Protein 5YCK (pdb70)

Radius of gyration: 21.66 Å; Cα contacts (8 Å, |Δi|>4): 761; chains: 1; bounding box: 48×34×58 Å

Structure (mmCIF, N/CA/C/O backbone):
data_5YCK
#
_entry.id   5YCK
#
_cell.length_a   60.650
_cell.length_b   69.240
_cell.length_c   116.950
_cell.angle_alpha   90.000
_cell.angle_beta   90.000
_cell.angle_gamma   90.000
#
_symmetry.space_group_name_H-M   'P 21 21 21'
#
loop_
_entity.id
_entity.type
_entity.pdbx_description
1 polymer 'multi drug efflux transporter'
2 non-polymer 'RUBIDIUM ION'
3 non-polymer '(2R)-2,3-dihydroxypropyl (9Z)-octadec-9-enoate'
4 water water
#
loop_
_atom_site.group_PDB
_atom_site.id
_atom_site.type_symbol
_atom_site.label_atom_id
_atom_site.label_alt_id
_atom_site.label_comp_id
_atom_site.label_asym_id
_atom_site.label_entity_id
_atom_site.label_seq_id
_atom_site.pdbx_PDB_ins_code
_atom_site.Cartn_x
_atom_site.Cartn_y
_atom_site.Cartn_z
_atom_site.occupancy
_atom_site.B_iso_or_equiv
_atom_site.auth_seq_id
_atom_site.auth_comp_id
_atom_site.auth_asym_id
_atom_site.auth_atom_id
_atom_site.pdbx_PDB_model_num
ATOM 1 N N . GLN A 1 5 ? 46.600 -9.556 92.865 1.00 63.33 19 GLN A N 1
ATOM 2 C CA . GLN A 1 5 ? 46.011 -9.192 94.149 1.00 69.23 19 GLN A CA 1
ATOM 3 C C . GLN A 1 5 ? 46.344 -10.235 95.211 1.00 68.55 19 GLN A C 1
ATOM 4 O O . GLN A 1 5 ? 47.265 -10.053 96.009 1.00 62.86 19 GLN A O 1
ATOM 6 N N . SER A 1 6 ? 45.584 -11.333 95.218 1.00 66.33 20 SER A N 1
ATOM 7 C CA . SER A 1 6 ? 45.858 -12.413 96.160 1.00 58.21 20 SER A CA 1
ATOM 8 C C . SER A 1 6 ? 47.188 -13.097 95.842 1.00 57.07 20 SER A C 1
ATOM 9 O O . SER A 1 6 ? 47.971 -13.386 96.753 1.00 52.01 20 SER A O 1
ATOM 12 N N . GLY A 1 7 ? 47.464 -13.356 94.561 1.00 63.64 21 GLY A N 1
ATOM 13 C CA . GLY A 1 7 ? 48.771 -13.870 94.191 1.00 57.75 21 GLY A CA 1
ATOM 14 C C . GLY A 1 7 ? 49.856 -12.819 94.332 1.00 53.89 21 GLY A C 1
ATOM 15 O O . GLY A 1 7 ? 51.014 -13.136 94.635 1.00 48.54 21 GLY A O 1
ATOM 16 N N . GLN A 1 8 ? 49.493 -11.556 94.089 1.00 55.19 22 GLN A N 1
ATOM 17 C CA . GLN A 1 8 ? 50.349 -10.408 94.381 1.00 49.11 22 GLN A CA 1
ATOM 18 C C . GLN A 1 8 ? 50.886 -10.466 95.798 1.00 45.42 22 GLN A C 1
ATOM 19 O O . GLN A 1 8 ? 52.089 -10.296 96.042 1.00 39.98 22 GLN A O 1
ATOM 25 N N . LEU A 1 9 ? 49.972 -10.644 96.753 1.00 42.48 23 LEU A N 1
ATOM 26 C CA . LEU A 1 9 ? 50.310 -10.666 98.166 1.00 38.74 23 LEU A CA 1
ATOM 27 C C . LEU A 1 9 ? 51.091 -11.923 98.535 1.00 42.45 23 LEU A C 1
ATOM 28 O O . LEU A 1 9 ? 52.025 -11.849 99.337 1.00 39.68 23 LEU A O 1
ATOM 33 N N . THR A 1 10 ? 50.744 -13.075 97.949 1.00 39.02 24 THR A N 1
ATOM 34 C CA . THR A 1 10 ? 51.445 -14.316 98.284 1.00 38.34 24 THR A CA 1
ATOM 35 C C . THR A 1 10 ? 52.904 -14.262 97.844 1.00 35.75 24 THR A C 1
ATOM 36 O O . THR A 1 10 ? 53.800 -14.698 98.578 1.00 30.80 24 THR A O 1
ATOM 40 N N . ALA A 1 11 ? 53.159 -13.736 96.642 1.00 36.00 25 ALA A N 1
ATOM 41 C CA . ALA A 1 11 ? 54.531 -13.594 96.162 1.00 39.44 25 ALA A CA 1
ATOM 42 C C . ALA A 1 11 ? 55.310 -12.590 97.003 1.00 34.83 25 ALA A C 1
ATOM 43 O O . ALA A 1 11 ? 56.488 -12.809 97.306 1.00 37.02 25 ALA A O 1
ATOM 45 N N . GLU A 1 12 ? 54.669 -11.484 97.390 1.00 31.03 26 GLU A N 1
ATOM 46 C CA . GLU A 1 12 ? 55.337 -10.496 98.231 1.00 38.24 26 GLU A CA 1
ATOM 47 C C . GLU A 1 12 ? 55.482 -10.988 99.667 1.00 34.00 26 GLU A C 1
ATOM 48 O O . GLU A 1 12 ? 56.456 -10.640 100.343 1.00 28.48 26 GLU A O 1
ATOM 54 N N . LEU A 1 13 ? 54.530 -11.793 100.147 1.00 32.69 27 LEU A N 1
ATOM 55 C CA . LEU A 1 13 ? 54.682 -12.423 101.455 1.00 32.81 27 LEU A CA 1
ATOM 56 C C . LEU A 1 13 ? 55.899 -13.341 101.480 1.00 34.32 27 LEU A C 1
ATOM 57 O O . LEU A 1 13 ? 56.633 -13.385 102.475 1.00 29.74 27 LEU A O 1
ATOM 62 N N . LYS A 1 14 ? 56.126 -14.083 100.393 1.00 31.06 28 LYS A N 1
ATOM 63 C CA . LYS A 1 14 ? 57.284 -14.970 100.320 1.00 35.92 28 LYS A CA 1
ATOM 64 C C . LYS A 1 14 ? 58.584 -14.180 100.399 1.00 33.58 28 LYS A C 1
ATOM 65 O O . LYS A 1 14 ? 59.503 -14.544 101.139 1.00 29.80 28 LYS A O 1
ATOM 71 N N . ARG A 1 15 ? 58.672 -13.082 99.645 1.00 34.15 29 ARG A N 1
ATOM 72 C CA . ARG A 1 15 ? 59.903 -12.300 99.618 1.00 35.38 29 ARG A CA 1
ATOM 73 C C . ARG A 1 15 ? 60.127 -11.561 100.932 1.00 28.15 29 ARG A C 1
ATOM 74 O O . ARG A 1 15 ? 61.263 -11.469 101.411 1.00 31.65 29 ARG A O 1
ATOM 82 N N . VAL A 1 16 ? 59.060 -11.022 101.526 1.00 26.06 30 VAL A N 1
ATOM 83 C CA . VAL A 1 16 ? 59.202 -10.319 102.799 1.00 29.83 30 VAL A CA 1
ATOM 84 C C . VAL A 1 16 ? 59.659 -11.281 103.888 1.00 28.71 30 VAL A C 1
ATOM 85 O O . VAL A 1 16 ? 60.540 -10.957 104.694 1.00 22.88 30 VAL A O 1
ATOM 89 N N . THR A 1 17 ? 59.083 -12.485 103.918 1.00 25.98 31 THR A N 1
ATOM 90 C CA . THR A 1 17 ? 59.502 -13.480 104.900 1.00 23.69 31 THR A CA 1
ATOM 91 C C . THR A 1 17 ? 60.928 -13.949 104.637 1.00 23.89 31 THR A C 1
ATOM 92 O O . THR A 1 17 ? 61.702 -14.157 105.579 1.00 19.39 31 THR A O 1
ATOM 96 N N . ARG A 1 18 ? 61.297 -14.117 103.363 1.00 24.39 32 ARG A N 1
ATOM 97 C CA . ARG A 1 18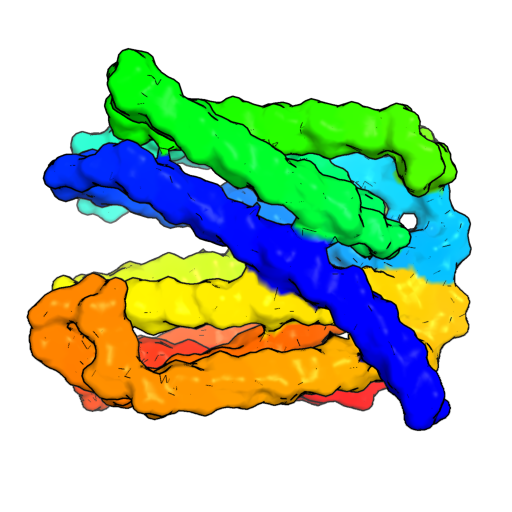 ? 62.647 -14.559 103.033 1.00 25.22 32 ARG A CA 1
ATOM 98 C C . ARG A 1 18 ? 63.699 -13.560 103.487 1.00 25.03 32 ARG A C 1
ATOM 99 O O . ARG A 1 18 ? 64.862 -13.935 103.666 1.00 24.55 32 ARG A O 1
ATOM 107 N N . LEU A 1 19 ? 63.321 -12.300 103.677 1.00 23.91 33 LEU A N 1
ATOM 108 C CA . LEU A 1 19 ? 64.243 -11.318 104.223 1.00 22.44 33 LEU A CA 1
ATOM 109 C C . LEU A 1 19 ? 64.049 -11.120 105.720 1.00 24.60 33 LEU A C 1
ATOM 110 O O . LEU A 1 19 ? 65.014 -10.808 106.426 1.00 24.62 33 LEU A O 1
ATOM 115 N N . ALA A 1 20 ? 62.827 -11.313 106.222 1.00 22.44 34 ALA A N 1
ATOM 116 C CA . ALA A 1 20 ? 62.545 -10.975 107.612 1.00 18.75 34 ALA A CA 1
ATOM 117 C C . ALA A 1 20 ? 63.134 -12.003 108.570 1.00 21.46 34 ALA A C 1
ATOM 118 O O . ALA A 1 20 ? 63.669 -11.638 109.623 1.00 26.31 34 ALA A O 1
ATOM 120 N N . ALA A 1 21 ? 63.044 -13.289 108.230 1.00 24.59 35 ALA A N 1
ATOM 121 C CA . ALA A 1 21 ? 63.570 -14.323 109.119 1.00 24.08 35 ALA A CA 1
ATOM 122 C C . ALA A 1 21 ? 65.078 -14.219 109.315 1.00 20.63 35 ALA A C 1
ATOM 123 O O . ALA A 1 21 ? 65.526 -14.249 110.475 1.00 26.34 35 ALA A O 1
ATOM 125 N N . PRO A 1 22 ? 65.911 -14.097 108.272 1.00 21.24 36 PRO A N 1
ATOM 126 C CA . PRO A 1 22 ? 67.348 -13.913 108.537 1.00 23.64 36 PRO A CA 1
ATOM 127 C C . PRO A 1 22 ? 67.659 -12.597 109.226 1.00 25.55 36 PRO A C 1
ATOM 128 O O . PRO A 1 22 ? 68.532 -12.555 110.102 1.00 26.79 36 PRO A O 1
ATOM 132 N N . MET A 1 23 ? 66.962 -11.517 108.859 1.00 20.35 37 MET A N 1
ATOM 133 C CA . MET A 1 23 ? 67.225 -10.225 109.485 1.00 21.18 37 MET A CA 1
ATOM 134 C C . MET A 1 23 ? 66.794 -10.207 110.945 1.00 23.51 37 MET A C 1
ATOM 135 O O . MET A 1 23 ? 67.404 -9.503 111.758 1.00 23.68 37 MET A O 1
ATOM 140 N N . ALA A 1 24 ? 65.748 -10.960 111.296 1.00 19.78 38 ALA A N 1
ATOM 141 C CA . ALA A 1 24 ? 65.374 -11.083 112.701 1.00 19.02 38 ALA A CA 1
ATOM 142 C C . ALA A 1 24 ? 66.469 -11.782 113.493 1.00 20.64 38 ALA A C 1
ATOM 143 O O . ALA A 1 24 ? 66.804 -11.366 114.609 1.00 21.59 38 ALA A O 1
ATOM 145 N N . THR A 1 25 ? 67.049 -12.843 112.925 1.00 17.51 39 THR A N 1
ATOM 146 C CA . THR A 1 25 ? 68.171 -13.509 113.576 1.00 21.34 39 THR A CA 1
ATOM 147 C C . THR A 1 25 ? 69.397 -12.605 113.642 1.00 23.95 39 THR A C 1
ATOM 148 O O . THR A 1 25 ? 70.174 -12.686 114.602 1.00 24.15 39 THR A O 1
ATOM 152 N N . VAL A 1 26 ? 69.592 -11.746 112.637 1.00 21.70 40 VAL A N 1
ATOM 153 C CA . VAL A 1 26 ? 70.695 -10.787 112.679 1.00 20.12 40 VAL A CA 1
ATOM 154 C C . VAL A 1 26 ? 70.514 -9.829 113.848 1.00 22.46 40 VAL A C 1
ATOM 155 O O . VAL A 1 26 ? 71.454 -9.559 114.605 1.00 21.69 40 VAL A O 1
ATOM 159 N N . THR A 1 27 ? 69.299 -9.297 114.006 1.00 19.58 41 THR A N 1
ATOM 160 C CA . THR A 1 27 ? 69.030 -8.387 115.115 1.00 24.01 41 THR A CA 1
ATOM 161 C C . THR A 1 27 ? 69.173 -9.090 116.458 1.00 23.05 41 THR A C 1
ATOM 162 O O . THR A 1 27 ? 69.582 -8.465 117.443 1.00 30.81 41 THR A O 1
ATOM 166 N N . ILE A 1 28 ? 68.841 -10.381 116.517 1.00 19.75 42 ILE A N 1
ATOM 167 C CA . ILE A 1 28 ? 69.076 -11.153 117.735 1.00 25.52 42 ILE A CA 1
ATOM 168 C C . ILE A 1 28 ? 70.559 -11.147 118.082 1.00 28.72 42 ILE A C 1
ATOM 169 O O . ILE A 1 28 ? 70.948 -10.873 119.223 1.00 26.70 42 ILE A O 1
ATOM 174 N N . ALA A 1 29 ? 71.409 -11.439 117.094 1.00 22.78 43 ALA A N 1
ATOM 175 C CA . ALA A 1 29 ? 72.850 -11.435 117.328 1.00 25.69 43 ALA A CA 1
ATOM 176 C C . ALA A 1 29 ? 73.346 -10.045 117.709 1.00 27.98 43 ALA A C 1
ATOM 177 O O . ALA A 1 29 ? 74.203 -9.905 118.590 1.00 29.44 43 ALA A O 1
ATOM 179 N N . GLN A 1 30 ? 72.815 -9.005 117.060 1.00 31.64 44 GLN A N 1
ATOM 180 C CA . GLN A 1 30 ? 73.222 -7.639 117.377 1.00 26.84 44 GLN A CA 1
ATOM 181 C C . GLN A 1 30 ? 73.003 -7.327 118.851 1.00 27.88 44 GLN A C 1
ATOM 182 O O . GLN A 1 30 ? 73.905 -6.830 119.535 1.00 24.63 44 GLN A O 1
ATOM 188 N N . TYR A 1 31 ? 71.805 -7.617 119.359 1.00 26.53 45 TYR A N 1
ATOM 189 C CA . TYR A 1 31 ? 71.478 -7.285 120.739 1.00 29.63 45 TYR A CA 1
ATOM 190 C C . TYR A 1 31 ? 72.066 -8.278 121.734 1.00 31.99 45 TYR A C 1
ATOM 191 O O . TYR A 1 31 ? 72.136 -7.969 122.929 1.00 33.51 45 TYR A O 1
ATOM 200 N N . LEU A 1 32 ? 72.490 -9.457 121.272 1.00 26.45 46 LEU A N 1
ATOM 201 C CA . LEU A 1 32 ? 73.110 -10.428 122.166 1.00 28.15 46 LEU A CA 1
ATOM 202 C C . LEU A 1 32 ? 74.558 -10.075 122.477 1.00 30.84 46 LEU A C 1
ATOM 203 O O . LEU A 1 32 ? 75.068 -10.460 123.535 1.00 31.38 46 LEU A O 1
ATOM 208 N N . LEU A 1 33 ? 75.229 -9.351 121.579 1.00 27.26 47 LEU A N 1
ATOM 209 C CA . LEU A 1 33 ? 76.639 -9.024 121.789 1.00 27.80 47 LEU A CA 1
ATOM 210 C C . LEU A 1 33 ? 76.873 -8.201 123.050 1.00 29.79 47 LEU A C 1
ATOM 211 O O . LEU A 1 33 ? 77.740 -8.586 123.854 1.00 24.78 47 LEU A O 1
ATOM 216 N N . PRO A 1 34 ? 76.170 -7.088 123.296 1.00 29.01 48 PRO A N 1
ATOM 217 C CA . PRO A 1 34 ? 76.398 -6.370 124.561 1.00 26.37 48 PRO A CA 1
ATOM 218 C C . PRO A 1 34 ? 75.984 -7.171 125.780 1.00 27.07 48 PRO A C 1
ATOM 219 O O . PRO A 1 34 ? 76.599 -7.027 126.844 1.00 31.75 48 PRO A O 1
ATOM 223 N N . VAL A 1 35 ? 74.955 -8.013 125.659 1.00 28.05 49 VAL A N 1
ATOM 224 C CA . VAL A 1 35 ? 74.575 -8.888 126.764 1.00 25.06 49 VAL A CA 1
ATOM 225 C C . VAL A 1 35 ? 75.711 -9.848 127.091 1.00 28.23 49 VAL A C 1
ATOM 226 O O . VAL A 1 35 ? 75.976 -10.148 128.262 1.00 31.81 49 VAL A O 1
ATOM 230 N N . ILE A 1 36 ? 76.409 -10.335 126.062 1.00 27.33 50 ILE A N 1
ATOM 231 C CA . ILE A 1 36 ? 77.560 -11.203 126.289 1.00 26.88 50 ILE A CA 1
ATOM 232 C C . ILE A 1 36 ? 78.667 -10.440 127.006 1.00 27.52 50 ILE A C 1
ATOM 233 O O . ILE A 1 36 ? 79.340 -10.979 127.893 1.00 30.06 50 ILE A O 1
ATOM 238 N N . SER A 1 37 ? 78.856 -9.166 126.650 1.00 22.41 51 SER A N 1
ATOM 239 C CA . SER A 1 37 ? 79.850 -8.341 127.331 1.00 33.46 51 SER A CA 1
ATOM 240 C C . SER A 1 37 ? 79.550 -8.240 128.822 1.00 28.39 51 SER A C 1
ATOM 241 O O . SER A 1 37 ? 80.448 -8.379 129.661 1.00 32.52 51 SER A O 1
ATOM 244 N N . VAL A 1 38 ? 78.284 -8.004 129.170 1.00 29.81 52 VAL A N 1
ATOM 245 C CA . VAL A 1 38 ? 77.904 -7.895 130.574 1.00 35.74 52 VAL A CA 1
ATOM 246 C C . VAL A 1 38 ? 78.050 -9.240 131.278 1.00 33.01 52 VAL A C 1
ATOM 247 O O . VAL A 1 38 ? 78.507 -9.309 132.425 1.00 37.09 52 VAL A O 1
ATOM 251 N N . MET A 1 39 ? 77.687 -10.331 130.598 1.00 35.06 53 MET A N 1
ATOM 252 C CA . MET A 1 39 ? 77.695 -11.642 131.243 1.00 34.36 53 MET A CA 1
ATOM 253 C C . MET A 1 39 ? 79.117 -12.144 131.473 1.00 31.73 53 MET A C 1
ATOM 254 O O . MET A 1 39 ? 79.436 -12.648 132.556 1.00 35.68 53 MET A O 1
ATOM 259 N N . VAL A 1 40 ? 79.985 -12.024 130.463 1.00 33.36 54 VAL A N 1
ATOM 260 C CA . VAL A 1 40 ? 81.364 -12.490 130.607 1.00 33.43 54 VAL A CA 1
ATOM 261 C C . VAL A 1 40 ? 82.094 -11.673 131.666 1.00 36.43 54 VAL A C 1
ATOM 262 O O . VAL A 1 40 ? 82.878 -12.212 132.458 1.00 32.04 54 VAL A O 1
ATOM 266 N N . ALA A 1 41 ? 81.847 -10.361 131.702 1.00 34.91 55 ALA A N 1
ATOM 267 C CA . ALA A 1 41 ? 82.399 -9.539 132.774 1.00 36.54 55 ALA A CA 1
ATOM 268 C C . ALA A 1 41 ? 81.931 -10.034 134.137 1.00 41.86 55 ALA A C 1
ATOM 269 O O . ALA A 1 41 ? 82.737 -10.185 135.062 1.00 38.75 55 ALA A O 1
ATOM 271 N N . GLY A 1 42 ? 80.630 -10.310 134.271 1.00 34.75 56 GLY A N 1
ATOM 272 C CA . GLY A 1 42 ? 80.040 -10.745 135.527 1.00 35.03 56 GLY A CA 1
ATOM 273 C C . GLY A 1 42 ? 80.507 -9.920 136.708 1.00 41.85 56 GLY A C 1
ATOM 274 O O . GLY A 1 42 ? 81.049 -10.459 137.678 1.00 43.92 56 GLY A O 1
ATOM 275 N N . HIS A 1 43 ? 80.295 -8.609 136.629 1.00 46.65 57 HIS A N 1
ATOM 276 C CA . HIS A 1 43 ? 81.029 -7.678 137.472 1.00 55.08 57 HIS A CA 1
ATOM 277 C C . HIS A 1 43 ? 80.628 -7.811 138.936 1.00 57.13 57 HIS A C 1
ATOM 278 O O . HIS A 1 43 ? 79.456 -8.005 139.273 1.00 52.32 57 HIS A O 1
ATOM 285 N N . ASN A 1 44 ? 81.624 -7.706 139.809 1.00 56.75 58 ASN A N 1
ATOM 286 C CA . ASN A 1 44 ? 81.443 -8.071 141.204 1.00 61.47 58 ASN A CA 1
ATOM 287 C C . ASN A 1 44 ? 80.948 -6.898 142.038 1.00 60.86 58 ASN A 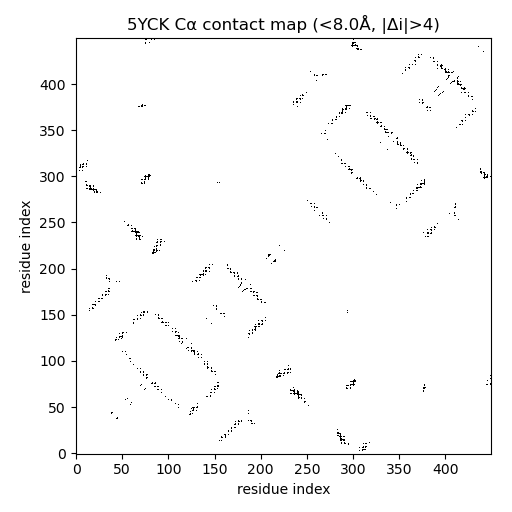C 1
ATOM 288 O O . ASN A 1 44 ? 80.154 -7.086 142.967 1.00 60.70 58 ASN A O 1
ATOM 293 N N . GLY A 1 45 ? 81.394 -5.688 141.715 1.00 46.72 59 GLY A N 1
ATOM 294 C CA . GLY A 1 45 ? 81.194 -4.539 142.574 1.00 39.89 59 GLY A CA 1
ATOM 295 C C . GLY A 1 45 ? 80.287 -3.497 141.951 1.00 32.98 59 GLY A C 1
ATOM 296 O O . GLY A 1 45 ? 80.163 -3.405 140.729 1.00 34.11 59 GLY A O 1
ATOM 297 N N . GLU A 1 46 ? 79.647 -2.709 142.816 1.00 32.97 60 GLU A N 1
ATOM 298 C CA . GLU A 1 46 ? 78.768 -1.647 142.341 1.00 36.86 60 GLU A CA 1
ATOM 299 C C . GLU A 1 46 ? 79.553 -0.578 141.595 1.00 32.52 60 GLU A C 1
ATOM 300 O O . GLU A 1 46 ? 79.048 0.020 140.638 1.00 35.14 60 GLU A O 1
ATOM 306 N N . LEU A 1 47 ? 80.790 -0.318 142.027 1.00 27.80 61 LEU A N 1
ATOM 307 C CA . LEU A 1 47 ? 81.615 0.694 141.375 1.00 31.79 61 LEU A CA 1
ATOM 308 C C . LEU A 1 47 ? 81.868 0.338 139.915 1.00 25.86 61 LEU A C 1
ATOM 309 O O . LEU A 1 47 ? 81.727 1.182 139.023 1.00 28.18 61 LEU A O 1
ATOM 314 N N . GLN A 1 48 ? 82.241 -0.916 139.652 1.00 25.57 62 GLN A N 1
ATOM 315 C CA . GLN A 1 48 ? 82.493 -1.346 138.281 1.00 28.80 62 GLN A CA 1
ATOM 316 C C . GLN A 1 48 ? 81.199 -1.410 137.478 1.00 30.54 62 GLN A C 1
ATOM 317 O O . GLN A 1 48 ? 81.149 -0.962 136.327 1.00 30.45 62 GLN A O 1
ATOM 323 N N . LEU A 1 49 ? 80.141 -1.970 138.072 1.00 25.80 63 LEU A N 1
ATOM 324 C CA . LEU A 1 49 ? 78.873 -2.101 137.360 1.00 27.57 63 LEU A CA 1
ATOM 325 C C . LEU A 1 49 ? 78.298 -0.739 136.993 1.00 27.90 63 LEU A C 1
ATOM 326 O O . LEU A 1 49 ? 77.821 -0.541 135.870 1.00 28.81 63 LEU A O 1
ATOM 331 N N . SER A 1 50 ? 78.336 0.214 137.928 1.00 25.23 64 SER A N 1
ATOM 332 C CA . SER A 1 50 ? 77.789 1.539 137.652 1.00 29.93 64 SER A CA 1
ATOM 333 C C . SER A 1 50 ? 78.627 2.279 136.618 1.00 24.47 64 SER A C 1
ATOM 334 O O . SER A 1 50 ? 78.080 2.909 135.704 1.00 25.70 64 SER A O 1
ATOM 337 N N . GLY A 1 51 ? 79.954 2.215 136.744 1.00 26.94 65 GLY A N 1
ATOM 338 C CA . GLY A 1 51 ? 80.811 2.893 135.785 1.00 24.36 65 GLY A CA 1
ATOM 339 C C . GLY A 1 51 ? 80.654 2.355 134.375 1.00 25.59 65 GLY A C 1
ATOM 340 O O . GLY A 1 51 ? 80.602 3.122 133.411 1.00 26.48 65 GLY A O 1
ATOM 341 N N . VAL A 1 52 ? 80.575 1.030 134.237 1.00 23.56 66 VAL A N 1
ATOM 342 C CA . VAL A 1 52 ? 80.383 0.435 132.918 1.00 26.99 66 VAL A CA 1
ATOM 343 C C . VAL A 1 52 ? 79.006 0.789 132.368 1.00 27.91 66 VAL A C 1
ATOM 344 O O . VAL A 1 52 ? 78.857 1.095 131.179 1.00 25.41 66 VAL A O 1
ATOM 348 N N . ALA A 1 53 ? 77.982 0.765 133.225 1.00 22.25 67 ALA A N 1
ATOM 349 C CA . ALA A 1 53 ? 76.639 1.122 132.781 1.00 21.69 67 ALA A CA 1
ATOM 350 C C . ALA A 1 53 ? 76.575 2.577 132.333 1.00 24.15 67 ALA A C 1
ATOM 351 O O . ALA A 1 53 ? 75.889 2.903 131.357 1.00 27.13 67 ALA A O 1
ATOM 353 N N . LEU A 1 54 ? 77.283 3.466 133.033 1.00 23.52 68 LEU A N 1
ATOM 354 C CA . LEU A 1 54 ? 77.309 4.867 132.624 1.00 23.38 68 LEU A CA 1
ATOM 355 C C . LEU A 1 54 ? 78.039 5.039 131.299 1.00 24.46 68 LEU A C 1
ATOM 356 O O . LEU A 1 54 ? 77.639 5.861 130.466 1.00 28.07 68 LEU A O 1
ATOM 361 N N . ALA A 1 55 ? 79.113 4.274 131.086 1.00 23.75 69 ALA A N 1
ATOM 362 C CA . ALA A 1 55 ? 79.808 4.318 129.805 1.00 19.90 69 ALA A CA 1
ATOM 363 C C . ALA A 1 55 ? 78.919 3.801 128.682 1.00 21.34 69 ALA A C 1
ATOM 364 O O . ALA A 1 55 ? 78.949 4.325 127.563 1.00 24.42 69 ALA A O 1
ATOM 366 N N . THR A 1 56 ? 78.115 2.774 128.965 1.00 23.16 70 THR A N 1
ATOM 367 C CA . THR A 1 56 ? 77.226 2.224 127.949 1.00 22.67 70 THR A CA 1
ATOM 368 C C . THR A 1 56 ? 76.121 3.211 127.594 1.00 22.28 70 THR A C 1
ATOM 369 O O . THR A 1 56 ? 75.822 3.424 126.414 1.00 21.49 70 THR A O 1
ATOM 373 N N . SER A 1 57 ? 75.501 3.821 128.607 1.00 22.06 71 SER A N 1
ATOM 374 C CA . SER A 1 57 ? 74.442 4.792 128.348 1.00 24.31 71 SER A CA 1
ATOM 375 C C . SER A 1 57 ? 74.979 6.007 127.603 1.00 25.39 71 SER A C 1
ATOM 376 O O . SER A 1 57 ? 74.343 6.500 126.665 1.00 25.87 71 SER A O 1
ATOM 379 N N . PHE A 1 58 ? 76.153 6.500 128.003 1.00 21.36 72 PHE A N 1
ATOM 380 C CA . PHE A 1 58 ? 76.720 7.684 127.366 1.00 22.49 72 PHE A CA 1
ATOM 381 C C . PHE A 1 58 ? 77.075 7.409 125.908 1.00 23.84 72 PHE A C 1
ATOM 382 O O . PHE A 1 58 ? 76.707 8.179 125.013 1.00 23.62 72 PHE A O 1
ATOM 390 N N . THR A 1 59 ? 77.792 6.310 125.652 1.00 20.13 73 THR A N 1
ATOM 391 C CA . THR A 1 59 ? 78.228 6.003 124.292 1.00 19.05 73 THR A CA 1
ATOM 392 C C . THR A 1 59 ? 77.054 5.679 123.375 1.00 19.28 73 THR A C 1
ATOM 393 O O . THR A 1 59 ? 77.091 6.016 122.186 1.00 20.18 73 THR A O 1
ATOM 397 N N . ASN A 1 60 ? 76.015 5.023 123.900 1.00 20.30 74 ASN A N 1
ATOM 398 C CA . ASN A 1 60 ? 74.816 4.771 123.105 1.00 23.53 74 ASN A CA 1
ATOM 399 C C . ASN A 1 60 ? 74.105 6.072 122.752 1.00 26.82 74 ASN A C 1
ATOM 400 O O . ASN A 1 60 ? 73.676 6.260 121.608 1.00 28.12 74 ASN A O 1
ATOM 405 N N . VAL A 1 61 ? 73.983 6.986 123.718 1.00 22.40 75 VAL A N 1
ATOM 406 C CA . VAL A 1 61 ? 73.212 8.208 123.502 1.00 26.01 75 VAL A CA 1
ATOM 407 C C . VAL A 1 61 ? 73.918 9.120 122.500 1.00 27.52 75 VAL A C 1
ATOM 408 O O . VAL A 1 61 ? 73.300 9.636 121.562 1.00 27.86 75 VAL A O 1
ATOM 412 N N . THR A 1 62 ? 75.227 9.318 122.672 1.00 22.78 76 THR A N 1
ATOM 413 C CA . THR A 1 62 ? 75.968 10.304 121.897 1.00 24.52 76 THR A CA 1
ATOM 414 C C . THR A 1 62 ? 76.659 9.731 120.665 1.00 29.26 76 THR A C 1
ATOM 415 O O . THR A 1 62 ? 77.123 10.508 119.823 1.00 31.12 76 THR A O 1
ATOM 419 N N . GLY A 1 63 ? 76.737 8.410 120.528 1.00 20.74 77 GLY A N 1
ATOM 420 C CA . GLY A 1 63 ? 77.532 7.834 119.461 1.00 22.93 77 GLY A CA 1
ATOM 421 C C . GLY A 1 63 ? 76.870 6.716 118.683 1.00 24.51 77 GLY A C 1
ATOM 422 O O . GLY A 1 63 ? 76.693 6.823 117.465 1.00 21.75 77 GLY A O 1
ATOM 423 N N . PHE A 1 64 ? 76.497 5.638 119.377 1.00 21.80 78 PHE A N 1
ATOM 424 C CA . PHE A 1 64 ? 76.034 4.438 118.689 1.00 20.04 78 PHE A CA 1
ATOM 425 C C . PHE A 1 64 ? 74.650 4.620 118.080 1.00 19.81 78 PHE A C 1
ATOM 426 O O . PHE A 1 64 ? 74.371 4.060 117.015 1.00 19.44 78 PHE A O 1
ATOM 434 N N . SER A 1 65 ? 73.782 5.402 118.721 1.00 24.72 79 SER A N 1
ATOM 435 C CA . SER A 1 65 ? 72.478 5.681 118.129 1.00 29.16 79 SER A CA 1
ATOM 436 C C . SER A 1 65 ? 72.625 6.387 116.782 1.00 23.31 79 SER A C 1
ATOM 437 O O . SER A 1 65 ? 71.857 6.124 115.849 1.00 23.35 79 SER A O 1
ATOM 440 N N . ILE A 1 66 ? 73.615 7.281 116.661 1.00 19.55 80 ILE A N 1
ATOM 441 C CA . ILE A 1 66 ? 73.844 7.991 115.404 1.00 21.91 80 ILE A CA 1
ATOM 442 C C . ILE A 1 66 ? 74.432 7.047 114.359 1.00 22.29 80 ILE A C 1
ATOM 443 O O . ILE A 1 66 ? 73.995 7.030 113.201 1.00 24.45 80 ILE A O 1
ATOM 448 N N . MET A 1 67 ? 75.415 6.233 114.754 1.00 24.33 81 MET A N 1
ATOM 449 C CA . MET A 1 67 ? 76.073 5.329 113.814 1.00 20.56 81 MET A CA 1
ATOM 450 C C . MET A 1 67 ? 75.076 4.354 113.192 1.00 21.58 81 MET A C 1
ATOM 451 O O . MET A 1 67 ? 75.059 4.162 111.970 1.00 22.68 81 MET A O 1
ATOM 456 N N . TYR A 1 68 ? 74.228 3.734 114.018 1.00 18.97 82 TYR A N 1
ATOM 457 C CA . TYR A 1 68 ? 73.217 2.823 113.490 1.00 25.73 82 TYR A CA 1
ATOM 458 C C . TYR A 1 68 ? 72.130 3.580 112.736 1.00 23.97 82 TYR A C 1
ATOM 459 O O . TYR A 1 68 ? 71.616 3.095 111.721 1.00 20.70 82 TYR A O 1
ATOM 468 N N . GLY A 1 69 ? 71.773 4.774 113.212 1.00 19.48 83 GLY A N 1
ATOM 469 C CA . GLY A 1 69 ? 70.663 5.497 112.616 1.00 21.94 83 GLY A CA 1
ATOM 470 C C . GLY A 1 69 ? 70.965 6.064 111.244 1.00 21.62 83 GLY A C 1
ATOM 471 O O . GLY A 1 69 ? 70.061 6.201 110.418 1.00 21.85 83 GLY A O 1
ATOM 472 N N . LEU A 1 70 ? 72.232 6.389 110.977 1.00 20.51 84 LEU A N 1
ATOM 473 C CA . LEU A 1 70 ? 72.577 7.066 109.730 1.00 21.98 84 LEU A CA 1
ATOM 474 C C . LEU A 1 70 ? 72.306 6.201 108.503 1.00 24.42 84 LEU A C 1
ATOM 475 O O . LEU A 1 70 ? 71.918 6.728 107.454 1.00 28.38 84 LEU A O 1
ATOM 480 N N . VAL A 1 71 ? 72.496 4.880 108.606 1.00 23.84 85 VAL A N 1
ATOM 481 C CA . VAL A 1 71 ? 72.393 4.018 107.428 1.00 24.57 85 VAL A CA 1
ATOM 482 C C . VAL A 1 71 ? 70.963 3.784 106.977 1.00 21.62 85 VAL A C 1
ATOM 483 O O . VAL A 1 71 ? 70.751 3.070 105.988 1.00 25.89 85 VAL A O 1
ATOM 487 N N . GLY A 1 72 ? 69.972 4.349 107.671 1.00 24.52 86 GLY A N 1
ATOM 488 C CA . GLY A 1 72 ? 68.643 4.423 107.092 1.00 17.80 86 GLY A CA 1
ATOM 489 C C . GLY A 1 72 ? 68.649 5.153 105.766 1.00 19.43 86 GLY A C 1
ATOM 490 O O . GLY A 1 72 ? 67.810 4.890 104.900 1.00 23.51 86 GLY A O 1
ATOM 491 N N . ALA A 1 73 ? 69.598 6.078 105.590 1.00 19.34 87 ALA A N 1
ATOM 492 C CA . ALA A 1 73 ? 69.822 6.686 104.285 1.00 21.71 87 ALA A CA 1
ATOM 493 C C . ALA A 1 73 ? 70.173 5.633 103.243 1.00 18.53 87 ALA A C 1
ATOM 494 O O . ALA A 1 73 ? 69.705 5.698 102.102 1.00 23.47 87 ALA A O 1
ATOM 496 N N . LEU A 1 74 ? 70.998 4.651 103.619 1.00 17.57 88 LEU A N 1
ATOM 497 C CA . LEU A 1 74 ? 71.334 3.582 102.687 1.00 20.71 88 LEU A CA 1
ATOM 498 C C . LEU A 1 74 ? 70.143 2.671 102.427 1.00 22.96 88 LEU A C 1
ATOM 499 O O . LEU A 1 74 ? 70.046 2.075 101.348 1.00 23.50 88 LEU A O 1
ATOM 504 N N . GLU A 1 75 ? 69.230 2.547 103.393 1.00 23.64 89 GLU A N 1
ATOM 505 C CA . GLU A 1 75 ? 68.003 1.796 103.148 1.00 25.76 89 GLU A CA 1
ATOM 506 C C . GLU A 1 75 ? 67.168 2.465 102.065 1.00 23.22 89 GLU A C 1
ATOM 507 O O . GLU A 1 75 ? 66.506 1.787 101.269 1.00 23.93 89 GLU A O 1
ATOM 513 N N . THR A 1 76 ? 67.194 3.796 102.016 1.00 23.66 90 THR A N 1
ATOM 5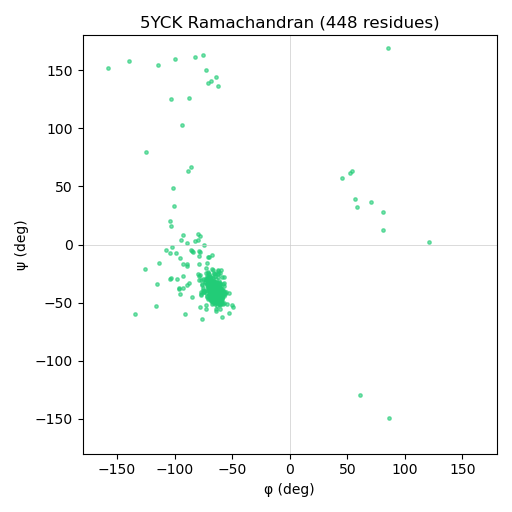14 C CA . THR A 1 76 ? 66.507 4.531 100.960 1.00 18.63 90 THR A CA 1
ATOM 515 C C . THR A 1 76 ? 67.298 4.496 99.657 1.00 23.98 90 THR A C 1
ATOM 516 O O . THR A 1 76 ? 66.774 4.114 98.606 1.00 23.56 90 THR A O 1
ATOM 520 N N . LEU A 1 77 ? 68.570 4.896 99.713 1.00 20.21 91 LEU A N 1
ATOM 521 C CA . LEU A 1 77 ? 69.342 5.084 98.489 1.00 22.10 91 LEU A CA 1
ATOM 522 C C . LEU A 1 77 ? 69.712 3.750 97.851 1.00 24.03 91 LEU A C 1
ATOM 523 O O . LEU A 1 77 ? 69.414 3.513 96.675 1.00 22.78 91 LEU A O 1
ATOM 528 N N . CYS A 1 78 ? 70.367 2.865 98.607 1.00 25.60 92 CYS A N 1
ATOM 529 C CA . CYS A 1 78 ? 70.791 1.592 98.034 1.00 25.40 92 CYS A CA 1
ATOM 530 C C . CYS A 1 78 ? 69.603 0.699 97.700 1.00 22.04 92 CYS A C 1
ATOM 531 O O . CYS A 1 78 ? 69.658 -0.061 96.726 1.00 20.04 92 CYS A O 1
ATOM 534 N N . GLY A 1 79 ? 68.529 0.774 98.486 1.00 24.09 93 GLY A N 1
ATOM 535 C CA . GLY A 1 79 ? 67.360 -0.040 98.194 1.00 25.29 93 GLY A CA 1
ATOM 536 C C . GLY A 1 79 ? 66.678 0.370 96.903 1.00 26.38 93 GLY A C 1
ATOM 537 O O . GLY A 1 79 ? 66.359 -0.472 96.058 1.00 21.05 93 GLY A O 1
ATOM 538 N N . GLN A 1 80 ? 66.450 1.674 96.729 1.00 22.11 94 GLN A N 1
ATOM 539 C CA . GLN A 1 80 ? 65.842 2.154 95.494 1.00 24.44 94 GLN A CA 1
ATOM 540 C C . GLN A 1 80 ? 66.795 2.028 94.312 1.00 26.93 94 GLN A C 1
ATOM 541 O O . GLN A 1 80 ? 66.347 1.823 93.178 1.00 28.20 94 GLN A O 1
ATOM 547 N N . ALA A 1 81 ? 68.104 2.141 94.553 1.00 22.08 95 ALA A N 1
ATOM 548 C CA . ALA A 1 81 ? 69.069 1.937 93.477 1.00 22.88 95 ALA A CA 1
ATOM 549 C C . ALA A 1 81 ? 69.092 0.482 93.028 1.00 28.50 95 ALA A C 1
ATOM 550 O O . ALA A 1 81 ? 69.231 0.198 91.832 1.00 24.33 95 ALA A O 1
ATOM 552 N N . TYR A 1 82 ? 68.964 -0.455 93.970 1.00 18.90 96 TYR A N 1
ATOM 553 C CA . TYR A 1 82 ? 68.897 -1.861 93.589 1.00 23.13 96 TYR A CA 1
ATOM 554 C C . TYR A 1 82 ? 67.620 -2.159 92.817 1.00 24.19 96 TYR A C 1
ATOM 555 O O . TYR A 1 82 ? 67.627 -2.972 91.887 1.00 23.75 96 TYR A O 1
ATOM 564 N N . GLY A 1 83 ? 66.515 -1.511 93.190 1.00 24.91 97 GLY A N 1
ATOM 565 C CA . GLY A 1 83 ? 65.269 -1.727 92.475 1.00 22.19 97 GLY A CA 1
ATOM 566 C C . GLY A 1 83 ? 65.353 -1.297 91.024 1.00 27.99 97 GLY A C 1
ATOM 567 O O . GLY A 1 83 ? 64.892 -2.007 90.127 1.00 30.88 97 GLY A O 1
ATOM 568 N N . ALA A 1 84 ? 65.950 -0.135 90.772 1.00 23.44 98 ALA A N 1
ATOM 569 C CA . ALA A 1 84 ? 66.153 0.339 89.411 1.00 28.85 98 ALA A CA 1
ATOM 570 C C . ALA A 1 84 ? 67.350 -0.309 88.731 1.00 30.10 98 ALA A C 1
ATOM 571 O O . ALA A 1 84 ? 67.671 0.066 87.598 1.00 28.14 98 ALA A O 1
ATOM 573 N N . LYS A 1 85 ? 68.007 -1.264 89.392 1.00 28.60 99 LYS A N 1
ATOM 574 C CA . LYS A 1 85 ? 69.215 -1.908 88.877 1.00 30.64 99 LYS A CA 1
ATOM 575 C C . LYS A 1 85 ? 70.319 -0.890 88.608 1.00 32.26 99 LYS A C 1
ATOM 576 O O . LYS A 1 85 ? 71.118 -1.047 87.682 1.00 32.96 99 LYS A O 1
ATOM 582 N N . GLN A 1 86 ? 70.357 0.170 89.416 1.00 30.70 100 GLN A N 1
ATOM 583 C CA . GLN A 1 86 ? 71.462 1.128 89.407 1.00 31.26 100 GLN A CA 1
ATOM 584 C C . GLN A 1 86 ? 72.561 0.602 90.331 1.00 31.58 100 GLN A C 1
ATOM 585 O O . GLN A 1 86 ? 72.871 1.163 91.383 1.00 29.72 100 GLN A O 1
ATOM 591 N N . TYR A 1 87 ? 73.152 -0.517 89.901 1.00 29.36 101 TYR A N 1
ATOM 592 C CA . TYR A 1 87 ? 73.990 -1.315 90.793 1.00 31.77 101 TYR A CA 1
ATOM 593 C C . TYR A 1 87 ? 75.290 -0.602 91.146 1.00 33.99 101 TYR A C 1
ATOM 594 O O . TYR A 1 87 ? 75.761 -0.697 92.285 1.00 33.60 101 TYR A O 1
ATOM 603 N N . GLU A 1 88 ? 75.898 0.095 90.182 1.00 29.08 102 GLU A N 1
ATOM 604 C CA . GLU A 1 88 ? 77.149 0.792 90.466 1.00 31.88 102 GLU A CA 1
ATOM 605 C C . GLU A 1 88 ? 76.956 1.854 91.540 1.00 30.15 102 GLU A C 1
ATOM 606 O O . GLU A 1 88 ? 77.820 2.037 92.405 1.00 33.23 102 GLU A O 1
ATOM 612 N N . LYS A 1 89 ? 75.820 2.556 91.508 1.00 29.14 103 LYS A N 1
ATOM 613 C CA . LYS A 1 89 ? 75.544 3.581 92.507 1.00 33.88 103 LYS A CA 1
ATOM 614 C C . LYS A 1 89 ? 75.342 2.996 93.900 1.00 29.64 103 LYS A C 1
ATOM 615 O O . LYS A 1 89 ? 75.489 3.723 94.888 1.00 28.41 103 LYS A O 1
ATOM 621 N N . ILE A 1 90 ? 75.006 1.707 94.001 1.00 27.77 104 ILE A N 1
ATOM 622 C CA . ILE A 1 90 ? 74.897 1.068 95.310 1.00 29.49 104 ILE A CA 1
ATOM 623 C C . ILE A 1 90 ? 76.240 1.108 96.027 1.00 24.65 104 ILE A C 1
ATOM 624 O O . ILE A 1 90 ? 76.330 1.490 97.199 1.00 30.78 104 ILE A O 1
ATOM 629 N N . GLY A 1 91 ? 77.306 0.714 95.329 1.00 27.72 105 GLY A N 1
ATOM 630 C CA . GLY A 1 91 ? 78.629 0.775 95.927 1.00 30.92 105 GLY A CA 1
ATOM 631 C C . GLY A 1 91 ? 79.094 2.198 96.168 1.00 23.67 105 GLY A C 1
ATOM 632 O O . GLY A 1 91 ? 79.771 2.479 97.161 1.00 29.43 105 GLY A O 1
ATOM 633 N N . THR A 1 92 ? 78.740 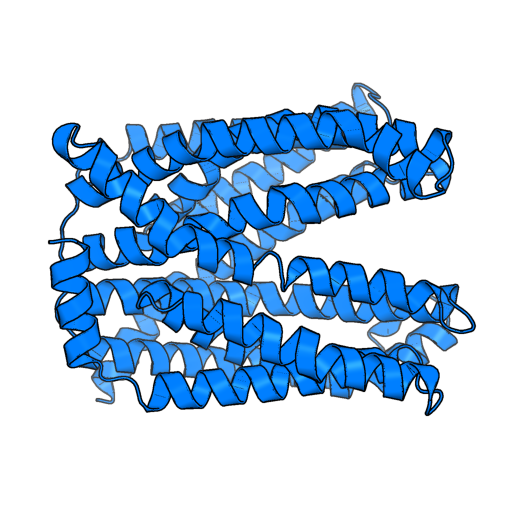3.115 95.265 1.00 29.54 106 THR A N 1
ATOM 634 C CA . THR A 1 92 ? 79.079 4.519 95.473 1.00 28.72 106 THR A CA 1
ATOM 635 C C . THR A 1 92 ? 78.356 5.081 96.690 1.00 28.87 106 THR A C 1
ATOM 636 O O . THR A 1 92 ? 78.945 5.827 97.481 1.00 26.13 106 THR A O 1
ATOM 640 N N . TYR A 1 93 ? 77.078 4.731 96.858 1.00 27.06 107 TYR A N 1
ATOM 641 C CA . TYR A 1 93 ? 76.340 5.143 98.048 1.00 23.77 107 TYR A CA 1
ATOM 642 C C . TYR A 1 93 ? 76.971 4.564 99.308 1.00 22.67 107 TYR A C 1
ATOM 643 O O . TYR A 1 93 ? 77.139 5.265 100.313 1.00 20.49 107 TYR A O 1
ATOM 652 N N . THR A 1 94 ? 77.325 3.278 99.269 1.00 27.85 108 THR A N 1
ATOM 653 C CA . THR A 1 94 ? 77.882 2.617 100.445 1.00 25.34 108 THR A CA 1
ATOM 654 C C . THR A 1 94 ? 79.204 3.250 100.859 1.00 27.77 108 THR A C 1
ATOM 655 O O . THR A 1 94 ? 79.436 3.515 102.044 1.00 24.35 108 THR A O 1
ATOM 659 N N . TYR A 1 95 ? 80.085 3.504 99.891 1.00 23.99 109 TYR A N 1
ATOM 660 C CA . TYR A 1 95 ? 81.409 4.017 100.220 1.00 29.81 109 TYR A CA 1
ATOM 661 C C . TYR A 1 95 ? 81.375 5.510 100.518 1.00 30.01 109 TYR A C 1
ATOM 662 O O . TYR A 1 95 ? 82.223 6.006 101.268 1.00 31.83 109 TYR A O 1
ATOM 671 N N . SER A 1 96 ? 80.411 6.235 99.947 1.00 24.44 110 SER A N 1
ATOM 672 C CA . SER A 1 96 ? 80.165 7.602 100.391 1.00 25.93 110 SER A CA 1
ATOM 673 C C . SER A 1 96 ? 79.685 7.619 101.835 1.00 26.37 110 SER A C 1
ATOM 674 O O . SER A 1 96 ? 80.005 8.540 102.595 1.00 25.29 110 SER A O 1
ATOM 677 N N . ALA A 1 97 ? 78.915 6.602 102.230 1.00 27.63 111 ALA A N 1
ATOM 678 C CA . ALA A 1 97 ? 78.465 6.505 103.614 1.00 23.52 111 ALA A CA 1
ATOM 679 C C . ALA A 1 97 ? 79.631 6.221 104.552 1.00 25.75 111 ALA A C 1
ATOM 680 O O . ALA A 1 97 ? 79.697 6.779 105.654 1.00 24.50 111 ALA A O 1
ATOM 682 N N . ILE A 1 98 ? 80.558 5.357 104.133 1.00 25.62 112 ILE A N 1
ATOM 683 C CA . ILE A 1 98 ? 81.723 5.051 104.960 1.00 26.64 112 ILE A CA 1
ATOM 684 C C . ILE A 1 98 ? 82.596 6.288 105.122 1.00 23.13 112 ILE A C 1
ATOM 685 O O . ILE A 1 98 ? 82.998 6.646 106.236 1.00 25.37 112 ILE A O 1
ATOM 690 N N . ALA A 1 99 ? 82.910 6.953 104.007 1.00 23.05 113 ALA A N 1
ATOM 691 C CA . ALA A 1 99 ? 83.735 8.155 104.070 1.00 20.15 113 ALA A CA 1
ATOM 692 C C . ALA A 1 99 ? 83.065 9.239 104.902 1.00 23.79 113 ALA A C 1
ATOM 693 O O . ALA A 1 99 ? 83.738 9.974 105.633 1.00 27.02 113 ALA A O 1
ATOM 695 N N . SER A 1 100 ? 81.739 9.354 104.805 1.00 19.20 114 SER A N 1
ATOM 696 C CA . SER A 1 100 ? 81.027 10.335 105.618 1.00 21.75 114 SER A CA 1
ATOM 697 C C . SER A 1 100 ? 81.011 9.938 107.086 1.00 21.54 114 SER A C 1
ATOM 698 O O . SER A 1 100 ? 80.943 10.808 107.960 1.00 18.58 114 SER A O 1
ATOM 701 N N . ASN A 1 101 ? 81.069 8.637 107.375 1.00 22.29 115 ASN A N 1
ATOM 702 C CA . ASN A 1 101 ? 81.088 8.181 108.759 1.00 22.52 115 ASN A CA 1
ATOM 703 C C . ASN A 1 101 ? 82.403 8.497 109.459 1.00 22.80 115 ASN A C 1
ATOM 704 O O . ASN A 1 101 ? 82.431 8.571 110.689 1.00 23.48 115 ASN A O 1
ATOM 709 N N . ILE A 1 102 ? 83.488 8.677 108.703 1.00 26.27 116 ILE A N 1
ATOM 710 C CA . ILE A 1 102 ? 84.801 8.895 109.319 1.00 25.98 116 ILE A CA 1
ATOM 711 C C . ILE A 1 102 ? 84.841 10.178 110.141 1.00 24.98 116 ILE A C 1
ATOM 712 O O . ILE A 1 102 ? 85.228 10.116 111.319 1.00 26.64 116 ILE A O 1
ATOM 717 N N . PRO A 1 103 ? 84.471 11.351 109.610 1.00 29.26 117 PRO A N 1
ATOM 718 C CA . PRO A 1 103 ? 84.506 12.559 110.451 1.00 26.25 117 PRO A CA 1
ATOM 719 C C . PRO A 1 103 ? 83.525 12.508 111.608 1.00 22.99 117 PRO A C 1
ATOM 720 O O . PRO A 1 103 ? 83.819 13.046 112.684 1.00 19.88 117 PRO A O 1
ATOM 724 N N . ILE A 1 104 ? 82.364 11.878 111.420 1.00 23.35 118 ILE A N 1
ATOM 725 C CA . ILE A 1 104 ? 81.411 11.739 112.517 1.00 25.28 118 ILE A CA 1
ATOM 726 C C . ILE A 1 104 ? 82.012 10.895 113.633 1.00 24.95 118 ILE A C 1
ATOM 727 O O . ILE A 1 104 ? 81.851 11.204 114.820 1.00 22.34 118 ILE A O 1
ATOM 732 N N . CYS A 1 105 ? 82.728 9.827 113.270 1.00 21.71 119 CYS A N 1
ATOM 733 C CA . CYS A 1 105 ? 83.416 9.019 114.272 1.00 20.98 119 CYS A CA 1
ATOM 734 C C . CYS A 1 105 ? 84.449 9.844 115.029 1.00 26.87 119 CYS A C 1
ATOM 735 O O . CYS A 1 105 ? 84.649 9.650 116.234 1.00 23.05 119 CYS A O 1
ATOM 738 N N . PHE A 1 106 ? 85.119 10.768 114.336 1.00 19.19 120 PHE A N 1
ATOM 739 C CA . PHE A 1 106 ? 86.091 11.629 114.999 1.00 19.81 120 PHE A CA 1
ATOM 740 C C . PHE A 1 106 ? 85.409 12.578 115.976 1.00 21.38 120 PHE A C 1
ATOM 741 O O . PHE A 1 106 ? 85.907 12.797 117.086 1.00 19.41 120 PHE A O 1
ATOM 749 N N . ILE A 1 107 ? 84.268 13.148 115.581 1.00 21.77 121 ILE A N 1
ATOM 750 C CA . ILE A 1 107 ? 83.536 14.047 116.470 1.00 22.63 121 ILE A CA 1
ATOM 751 C C . ILE A 1 107 ? 83.081 13.301 117.718 1.00 21.67 121 ILE A C 1
ATOM 752 O O . ILE A 1 107 ? 83.255 13.775 118.847 1.00 22.51 121 ILE A O 1
ATOM 757 N N . ILE A 1 108 ? 82.488 12.120 117.529 1.00 20.16 122 ILE A N 1
ATOM 758 C CA . ILE A 1 108 ? 82.021 11.329 118.664 1.00 20.93 122 ILE A CA 1
ATOM 759 C C . ILE A 1 108 ? 83.190 10.933 119.556 1.00 23.30 122 ILE A C 1
ATOM 760 O O . ILE A 1 108 ? 83.073 10.914 120.788 1.00 25.10 122 ILE A O 1
ATOM 765 N N . SER A 1 109 ? 84.338 10.618 118.950 1.00 24.10 123 SER A N 1
ATOM 766 C CA . SER A 1 109 ? 85.520 10.273 119.733 1.00 22.74 123 SER A CA 1
ATOM 767 C C . SER A 1 109 ? 85.961 11.439 120.610 1.00 26.52 123 SER A C 1
ATOM 768 O O . SER A 1 109 ? 86.313 11.247 121.780 1.00 26.34 123 SER A O 1
ATOM 771 N N . ILE A 1 110 ? 85.948 12.656 120.060 1.00 19.04 124 ILE A N 1
ATOM 772 C CA . ILE A 1 110 ? 86.310 13.835 120.843 1.00 25.06 124 ILE A CA 1
ATOM 773 C C . ILE A 1 110 ? 85.370 13.993 122.030 1.00 22.86 124 ILE A C 1
ATOM 774 O O . ILE A 1 110 ? 85.799 14.317 123.145 1.00 22.58 124 ILE A O 1
ATOM 779 N N . ILE A 1 111 ? 84.074 13.759 121.814 1.00 22.59 125 ILE A N 1
ATOM 780 C CA . ILE A 1 111 ? 83.106 13.850 122.904 1.00 22.66 125 ILE A CA 1
ATOM 781 C C . ILE A 1 111 ? 83.388 12.785 123.956 1.00 24.23 125 ILE A C 1
ATOM 782 O O . ILE A 1 111 ? 83.345 13.056 125.163 1.00 19.73 125 ILE A O 1
ATOM 787 N N . TRP A 1 112 ? 83.693 11.560 123.518 1.00 20.29 126 TRP A N 1
ATOM 788 C CA . TRP A 1 112 ? 83.974 10.482 124.459 1.00 22.03 126 TRP A CA 1
ATOM 789 C C . TRP A 1 112 ? 85.253 10.720 125.249 1.00 23.49 126 TRP A C 1
ATOM 790 O O . TRP A 1 112 ? 85.414 10.141 126.329 1.00 29.82 126 TRP A O 1
ATOM 801 N N . PHE A 1 113 ? 86.164 11.552 124.737 1.00 22.88 127 PHE A N 1
ATOM 802 C CA . PHE A 1 113 ? 87.352 11.912 125.504 1.00 25.72 127 PHE A CA 1
ATOM 803 C C . PHE A 1 113 ? 86.987 12.645 126.787 1.00 20.82 127 PHE A C 1
ATOM 804 O O . PHE A 1 113 ? 87.729 12.580 127.774 1.00 21.41 127 PHE A O 1
ATOM 812 N N . TYR A 1 114 ? 85.850 13.342 126.794 1.00 23.06 128 TYR A N 1
ATOM 813 C CA . TYR A 1 114 ? 85.441 14.182 127.910 1.00 24.62 128 TYR A CA 1
ATOM 814 C C . TYR A 1 114 ? 84.357 13.540 128.767 1.00 24.71 128 TYR A C 1
ATOM 815 O O . TYR A 1 114 ? 83.710 14.236 129.554 1.00 26.32 128 TYR A O 1
ATOM 824 N N . ILE A 1 115 ? 84.149 12.228 128.635 1.00 26.59 129 ILE A N 1
ATOM 825 C CA . ILE A 1 115 ? 83.063 11.576 129.362 1.00 27.35 129 ILE A CA 1
ATOM 826 C C . ILE A 1 115 ? 83.293 11.661 130.866 1.00 26.84 129 ILE A C 1
ATOM 827 O O . ILE A 1 115 ? 82.357 11.902 131.638 1.00 30.87 129 ILE A O 1
ATOM 832 N N . GLU A 1 116 ? 84.541 11.487 131.305 1.00 22.43 130 GLU A N 1
ATOM 833 C CA . GLU A 1 116 ? 84.843 11.581 132.731 1.00 24.93 130 GLU A CA 1
ATOM 834 C C . GLU A 1 116 ? 84.567 12.983 133.261 1.00 29.77 130 GLU A C 1
ATOM 835 O O . GLU A 1 116 ? 83.920 13.150 134.302 1.00 31.60 130 GLU A O 1
ATOM 841 N N . ASN A 1 117 ? 85.050 14.008 132.553 1.00 30.78 131 ASN A N 1
ATOM 842 C CA . ASN A 1 117 ? 84.832 15.381 132.997 1.00 30.79 131 ASN A CA 1
ATOM 843 C C . ASN A 1 117 ? 83.353 15.745 132.970 1.00 31.94 131 ASN A C 1
ATOM 844 O O . ASN A 1 117 ? 82.851 16.398 133.893 1.00 31.85 131 ASN A O 1
ATOM 849 N N . ILE A 1 118 ? 82.640 15.333 131.919 1.00 25.90 132 ILE A N 1
ATOM 850 C CA . ILE A 1 118 ? 81.220 15.657 131.813 1.00 27.93 132 ILE A CA 1
ATOM 851 C C . ILE A 1 118 ? 80.439 15.010 132.949 1.00 33.50 132 ILE A C 1
ATOM 852 O O . ILE A 1 118 ? 79.583 15.646 133.576 1.00 38.79 132 ILE A O 1
ATOM 857 N N . LEU A 1 119 ? 80.732 13.741 133.244 1.00 32.93 133 LEU A N 1
ATOM 858 C CA . LEU A 1 119 ? 80.012 13.044 134.304 1.00 34.62 133 LEU A CA 1
ATOM 859 C C . LEU A 1 119 ? 80.339 13.626 135.674 1.00 35.37 133 LEU A C 1
ATOM 860 O O . LEU A 1 119 ? 79.473 13.677 136.555 1.00 37.61 133 LEU A O 1
ATOM 865 N N . ILE A 1 120 ? 81.583 14.068 135.877 1.00 34.10 134 ILE A N 1
ATOM 866 C CA . ILE A 1 120 ? 81.946 14.702 137.142 1.00 36.45 134 ILE A CA 1
ATOM 867 C C . ILE A 1 120 ? 81.181 16.009 137.314 1.00 39.84 134 ILE A C 1
ATOM 868 O O . ILE A 1 120 ? 80.638 16.297 138.388 1.00 41.46 134 ILE A O 1
ATOM 873 N N . SER A 1 121 ? 81.118 16.815 136.251 1.00 35.36 135 SER A N 1
ATOM 874 C CA . SER A 1 121 ? 80.365 18.064 136.313 1.00 39.05 135 SER A CA 1
ATOM 875 C C . SER A 1 121 ? 78.877 17.808 136.505 1.00 42.29 135 SER A C 1
ATOM 876 O O . SER A 1 121 ? 78.167 18.656 137.060 1.00 42.80 135 SER A O 1
ATOM 879 N N . LEU A 1 122 ? 78.387 16.654 136.060 1.00 44.19 136 LEU A N 1
ATOM 880 C CA . LEU A 1 122 ? 76.999 16.267 136.275 1.00 37.51 136 LEU A CA 1
ATOM 881 C C . LEU A 1 122 ? 76.753 15.707 137.672 1.00 41.43 136 LEU A C 1
ATOM 882 O O . LEU A 1 122 ? 75.666 15.177 137.927 1.00 47.21 136 LEU A O 1
ATOM 887 N N . GLY A 1 123 ? 77.727 15.807 138.573 1.00 37.16 137 GLY A N 1
ATOM 888 C CA . GLY A 1 123 ? 77.520 15.398 139.947 1.00 47.95 137 GLY A CA 1
ATOM 889 C C . GLY A 1 123 ? 77.645 13.916 140.210 1.00 45.63 137 GLY A C 1
ATOM 890 O O . GLY A 1 123 ? 77.013 13.407 141.142 1.00 57.52 137 GLY A O 1
ATOM 891 N N . GLN A 1 124 ? 78.441 13.205 139.422 1.00 45.13 138 GLN A N 1
ATOM 892 C CA . GLN A 1 124 ? 78.645 11.777 139.614 1.00 41.95 138 GLN A CA 1
ATOM 893 C C . GLN A 1 124 ? 79.952 11.518 140.352 1.00 44.61 138 GLN A C 1
ATOM 894 O O . GLN A 1 124 ? 80.853 12.361 140.390 1.00 43.23 138 GLN A O 1
ATOM 900 N N . ASP A 1 125 ? 80.042 10.331 140.942 1.00 39.48 139 ASP A N 1
ATOM 901 C CA . ASP A 1 125 ? 81.215 9.970 141.722 1.00 39.23 139 ASP A CA 1
ATOM 902 C C . ASP A 1 125 ? 82.455 9.968 140.828 1.00 40.60 139 ASP A C 1
ATOM 903 O O . ASP A 1 125 ? 82.402 9.478 139.694 1.00 37.50 139 ASP A O 1
ATOM 908 N N . PRO A 1 126 ? 83.579 10.519 141.298 1.00 42.30 140 PRO A N 1
ATOM 909 C CA . PRO A 1 126 ? 84.768 10.597 140.431 1.00 36.27 140 PRO A CA 1
ATOM 910 C C . PRO A 1 126 ? 85.326 9.240 140.035 1.00 42.69 140 PRO A C 1
ATOM 911 O O . PRO A 1 126 ? 85.805 9.083 138.905 1.00 36.42 140 PRO A O 1
ATOM 915 N N . ASP A 1 127 ? 85.285 8.252 140.933 1.00 39.74 141 ASP A N 1
ATOM 916 C CA . ASP A 1 127 ? 85.728 6.910 140.566 1.00 36.10 141 ASP A CA 1
ATOM 917 C C . ASP A 1 127 ? 84.831 6.323 139.484 1.00 34.80 141 ASP A C 1
ATOM 918 O O . ASP A 1 127 ? 85.316 5.737 138.509 1.00 32.19 141 ASP A O 1
ATOM 923 N N . ILE A 1 128 ? 83.513 6.474 139.642 1.00 30.36 142 ILE A N 1
ATOM 924 C CA . ILE A 1 128 ? 82.576 6.001 138.626 1.00 33.38 142 ILE A CA 1
ATOM 925 C C . ILE A 1 128 ? 82.839 6.695 137.297 1.00 34.01 142 ILE A C 1
ATOM 926 O O . ILE A 1 128 ? 82.818 6.064 136.233 1.00 27.72 142 ILE A O 1
ATOM 931 N N . SER A 1 129 ? 83.098 8.004 137.339 1.00 28.12 143 SER A N 1
ATOM 932 C CA . SER A 1 129 ? 83.293 8.768 136.112 1.00 29.48 143 SER A CA 1
ATOM 933 C C . SER A 1 129 ? 84.553 8.331 135.375 1.00 28.73 143 SER A C 1
ATOM 934 O O . SER A 1 129 ? 84.543 8.200 134.145 1.00 25.48 143 SER A O 1
ATOM 937 N N . ARG A 1 130 ? 85.648 8.104 136.105 1.00 27.83 144 ARG A N 1
ATOM 938 C CA . ARG A 1 130 ? 86.884 7.676 135.458 1.00 28.89 144 ARG A CA 1
ATOM 939 C C . ARG A 1 130 ? 86.731 6.294 134.836 1.00 29.93 144 ARG A C 1
ATOM 940 O O . ARG A 1 130 ? 87.227 6.046 133.730 1.00 26.22 144 ARG A O 1
ATOM 948 N N . ILE A 1 131 ? 86.038 5.386 135.527 1.00 26.45 145 ILE A N 1
ATOM 949 C CA . ILE A 1 131 ? 85.813 4.049 134.985 1.00 26.83 145 ILE A CA 1
ATOM 950 C C . ILE A 1 131 ? 84.969 4.123 133.720 1.00 22.50 145 ILE A C 1
ATOM 951 O O . ILE A 1 131 ? 85.230 3.417 132.737 1.00 20.73 145 ILE A O 1
ATOM 956 N N . ALA A 1 132 ? 83.950 4.985 133.718 1.00 24.19 146 ALA A N 1
ATOM 957 C CA . ALA A 1 132 ? 83.119 5.148 132.529 1.00 23.53 146 ALA A CA 1
ATOM 958 C C . ALA A 1 132 ? 83.929 5.710 131.368 1.00 19.54 146 ALA A C 1
ATOM 959 O O . ALA A 1 132 ? 83.840 5.219 130.237 1.00 20.68 146 ALA A O 1
ATOM 961 N N . GLY A 1 133 ? 84.731 6.744 131.632 1.00 20.70 147 GLY A N 1
ATOM 962 C CA . GLY A 1 133 ? 85.530 7.335 130.571 1.00 24.29 147 GLY A CA 1
ATOM 963 C C . GLY A 1 133 ? 86.568 6.378 130.019 1.00 23.34 147 GLY A C 1
ATOM 964 O O . GLY A 1 133 ? 86.847 6.374 128.817 1.00 24.15 147 GLY A O 1
ATOM 965 N N . SER A 1 134 ? 87.152 5.550 130.887 1.00 21.46 148 SER A N 1
ATOM 966 C CA . SER A 1 134 ? 88.129 4.568 130.430 1.00 24.92 148 SER A CA 1
ATOM 967 C C . SER A 1 134 ? 87.469 3.505 129.560 1.00 23.85 148 SER A C 1
ATOM 968 O O . SER A 1 134 ? 87.996 3.138 128.503 1.00 24.29 148 SER A O 1
ATOM 971 N N . TYR A 1 135 ? 86.314 2.996 129.996 1.00 20.73 149 TYR A N 1
ATOM 972 C CA . TYR A 1 135 ? 85.578 2.014 129.206 1.00 21.70 149 TYR A CA 1
ATOM 973 C C . TYR A 1 135 ? 85.209 2.578 127.841 1.00 24.02 149 TYR A C 1
ATOM 974 O O . TYR A 1 135 ? 85.373 1.912 126.812 1.00 28.40 149 TYR A O 1
ATOM 983 N N . ALA A 1 136 ? 84.710 3.815 127.817 1.00 18.79 150 ALA A N 1
ATOM 984 C CA . ALA A 1 136 ? 84.317 4.433 126.556 1.00 25.44 150 ALA A CA 1
ATOM 985 C C . ALA A 1 136 ? 85.522 4.682 125.660 1.00 18.62 150 ALA A C 1
ATOM 986 O O . ALA A 1 136 ? 85.430 4.542 124.434 1.00 22.60 150 ALA A O 1
ATOM 988 N N . PHE A 1 137 ? 86.658 5.061 126.252 1.00 18.38 151 PHE A N 1
ATOM 989 C CA . PHE A 1 137 ? 87.872 5.261 125.466 1.00 20.54 151 PHE A CA 1
ATOM 990 C C . PHE A 1 137 ? 88.230 4.005 124.682 1.00 21.24 151 PHE A C 1
ATOM 991 O O . PHE A 1 137 ? 88.618 4.085 123.511 1.00 24.41 151 PHE A O 1
ATOM 999 N N . TRP A 1 138 ? 88.101 2.837 125.309 1.00 19.59 152 TRP A N 1
ATOM 1000 C CA . TRP A 1 138 ? 88.377 1.577 124.635 1.00 22.23 152 TRP A CA 1
ATOM 1001 C C . TRP A 1 138 ? 87.238 1.132 123.728 1.00 20.84 152 TRP A C 1
ATOM 1002 O O . TRP A 1 138 ? 87.418 0.188 122.952 1.00 18.37 152 TRP A O 1
ATOM 1013 N N . LEU A 1 139 ? 86.080 1.788 123.802 1.00 22.79 153 LEU A N 1
ATOM 1014 C CA . LEU A 1 139 ? 85.015 1.582 122.829 1.00 18.11 153 LEU A CA 1
ATOM 1015 C C . LEU A 1 139 ? 85.190 2.441 121.583 1.00 23.61 153 LEU A C 1
ATOM 1016 O O . LEU A 1 139 ? 84.412 2.292 120.635 1.00 19.47 153 LEU A O 1
ATOM 1021 N N . ILE A 1 140 ? 86.187 3.332 121.569 1.00 19.14 154 ILE A N 1
ATOM 1022 C CA . ILE A 1 140 ? 86.358 4.238 120.428 1.00 20.55 154 ILE A CA 1
ATOM 1023 C C . ILE A 1 140 ? 86.656 3.489 119.136 1.00 19.48 154 ILE A C 1
ATOM 1024 O O . ILE A 1 140 ? 86.087 3.852 118.095 1.00 17.90 154 ILE A O 1
ATOM 1029 N N . PRO A 1 141 ? 87.518 2.465 119.105 1.00 16.76 155 PRO A N 1
ATOM 1030 C CA . PRO A 1 141 ? 87.718 1.728 117.844 1.00 24.60 155 PRO A CA 1
ATOM 1031 C C . PRO A 1 141 ? 86.453 1.086 117.292 1.00 22.68 155 PRO A C 1
ATOM 1032 O O . PRO A 1 141 ? 86.398 0.813 116.087 1.00 22.90 155 PRO A O 1
ATOM 1036 N N . VAL A 1 142 ? 85.440 0.833 118.127 1.00 23.07 156 VAL A N 1
ATOM 1037 C CA . VAL A 1 142 ? 84.178 0.299 117.618 1.00 21.15 156 VAL A CA 1
ATOM 1038 C C . VAL A 1 142 ? 83.548 1.276 116.635 1.00 24.43 156 VAL A C 1
ATOM 1039 O O . VAL A 1 142 ? 82.949 0.872 115.630 1.00 22.15 156 VAL A O 1
ATOM 1043 N N . LEU A 1 143 ? 83.681 2.577 116.906 1.00 18.00 157 LEU A N 1
ATOM 1044 C CA . LEU A 1 143 ? 83.111 3.590 116.022 1.00 21.85 157 LEU A CA 1
ATOM 1045 C C . LEU A 1 143 ? 83.665 3.464 114.609 1.00 19.96 157 LEU A C 1
ATOM 1046 O O . LEU A 1 143 ? 82.907 3.407 113.634 1.00 16.01 157 LEU A O 1
ATOM 1051 N N . PHE A 1 144 ? 84.992 3.414 114.480 1.00 19.55 158 PHE A N 1
ATOM 1052 C CA . PHE A 1 144 ? 85.602 3.384 113.157 1.00 17.94 158 PHE A CA 1
ATOM 1053 C C . PHE A 1 144 ? 85.387 2.043 112.466 1.00 21.40 158 PHE A C 1
ATOM 1054 O O . PHE A 1 144 ? 85.309 1.990 111.234 1.00 24.52 158 PHE A O 1
ATOM 1062 N N . ALA A 1 145 ? 85.289 0.957 113.235 1.00 17.95 159 ALA A N 1
ATOM 1063 C CA . ALA A 1 145 ? 84.930 -0.329 112.646 1.00 24.07 159 ALA A CA 1
ATOM 1064 C C . ALA A 1 145 ? 83.497 -0.308 112.129 1.00 21.25 159 ALA A C 1
ATOM 1065 O O . ALA A 1 145 ? 83.221 -0.789 111.023 1.00 21.28 159 ALA A O 1
ATOM 1067 N N . GLN A 1 146 ? 82.577 0.264 112.911 1.00 16.28 160 GLN A N 1
ATOM 1068 C CA . GLN A 1 146 ? 81.192 0.410 112.477 1.00 22.51 160 GLN A CA 1
ATOM 1069 C C . GLN A 1 146 ? 81.043 1.363 111.296 1.00 23.12 160 GLN A C 1
ATOM 1070 O O . GLN A 1 146 ? 80.066 1.250 110.550 1.00 22.31 160 GLN A O 1
ATOM 1076 N N . ALA A 1 147 ? 81.983 2.295 111.109 1.00 24.57 161 ALA A N 1
ATOM 1077 C CA . ALA A 1 147 ? 81.954 3.137 109.916 1.00 22.27 161 ALA A CA 1
ATOM 1078 C C . ALA A 1 147 ? 82.015 2.303 108.646 1.00 22.31 161 ALA A C 1
ATOM 1079 O O . ALA A 1 147 ? 81.516 2.728 107.598 1.00 23.98 161 ALA A O 1
ATOM 1081 N N . ILE A 1 148 ? 82.631 1.126 108.716 1.00 23.53 162 ILE A N 1
ATOM 1082 C CA . ILE A 1 148 ? 82.640 0.194 107.594 1.00 25.34 162 ILE A CA 1
ATOM 1083 C C . ILE A 1 148 ? 81.530 -0.839 107.730 1.00 18.57 162 ILE A C 1
ATOM 1084 O O . ILE A 1 148 ? 80.844 -1.153 106.754 1.00 22.57 162 ILE A O 1
ATOM 1089 N N . VAL A 1 149 ? 81.336 -1.360 108.944 1.00 20.39 163 VAL A N 1
ATOM 1090 C CA . VAL A 1 149 ? 80.441 -2.497 109.150 1.00 18.66 163 VAL A CA 1
ATOM 1091 C C . VAL A 1 149 ? 79.006 -2.121 108.803 1.00 22.01 163 VAL A C 1
ATOM 1092 O O . VAL A 1 149 ? 78.356 -2.776 107.979 1.00 19.02 163 VAL A O 1
ATOM 1096 N N . ILE A 1 150 ? 78.489 -1.062 109.432 1.00 17.05 164 ILE A N 1
ATOM 1097 C CA . ILE A 1 150 ? 77.069 -0.737 109.283 1.00 23.96 164 ILE A CA 1
ATOM 1098 C C . ILE A 1 150 ? 76.695 -0.422 107.840 1.00 18.33 164 ILE A C 1
ATOM 1099 O O . ILE A 1 150 ? 75.679 -0.954 107.361 1.00 20.15 164 ILE A O 1
ATOM 1104 N N . PRO A 1 151 ? 77.436 0.410 107.096 1.00 21.75 165 PRO A N 1
ATOM 1105 C CA . PRO A 1 151 ? 77.086 0.595 105.679 1.00 19.29 165 PRO A CA 1
ATOM 1106 C C . PRO A 1 151 ? 77.175 -0.683 104.870 1.00 22.26 165 PRO A C 1
ATOM 1107 O O . PRO A 1 151 ? 76.378 -0.878 103.943 1.00 27.44 165 PRO A O 1
ATOM 1111 N N . LEU A 1 152 ? 78.120 -1.567 105.195 1.00 22.01 166 LEU A N 1
ATOM 1112 C CA . LEU A 1 152 ? 78.221 -2.834 104.479 1.00 20.71 166 LEU A CA 1
ATOM 1113 C C . LEU A 1 152 ? 77.024 -3.730 104.772 1.00 23.57 166 LEU A C 1
ATOM 1114 O O . LEU A 1 152 ? 76.578 -4.482 103.897 1.00 21.22 166 LEU A O 1
ATOM 1119 N N . THR A 1 153 ? 76.490 -3.666 105.996 1.00 17.28 167 THR A N 1
ATOM 1120 C CA . THR A 1 153 ? 75.298 -4.446 106.320 1.00 20.13 167 THR A CA 1
ATOM 1121 C C . THR A 1 153 ? 74.117 -4.021 105.457 1.00 23.02 167 THR A C 1
ATOM 1122 O O . THR A 1 153 ? 73.340 -4.865 104.995 1.00 20.28 167 THR A O 1
ATOM 1126 N N . ARG A 1 154 ? 73.968 -2.714 105.227 1.00 24.38 168 ARG A N 1
ATOM 1127 C CA . ARG A 1 154 ? 72.922 -2.237 104.329 1.00 23.97 168 ARG A CA 1
ATOM 1128 C C . ARG A 1 154 ? 73.269 -2.521 102.874 1.00 24.38 168 ARG A C 1
ATOM 1129 O O . ARG A 1 154 ? 72.368 -2.708 102.047 1.00 22.04 168 ARG A O 1
ATOM 1137 N N . PHE A 1 155 ? 74.562 -2.552 102.543 1.00 25.99 169 PHE A N 1
ATOM 1138 C CA . PHE A 1 155 ? 74.978 -2.930 101.196 1.00 27.33 169 PHE A CA 1
ATOM 1139 C C . PHE A 1 155 ? 74.500 -4.336 100.852 1.00 25.35 169 PHE A C 1
ATOM 1140 O O . PHE A 1 155 ? 74.046 -4.589 99.730 1.00 24.08 169 PHE A O 1
ATOM 1148 N N . LEU A 1 156 ? 74.583 -5.262 101.810 1.00 23.86 170 LEU A N 1
ATOM 1149 C CA . LEU A 1 156 ? 74.105 -6.621 101.576 1.00 24.54 170 LEU A CA 1
ATOM 1150 C C . LEU A 1 156 ? 72.586 -6.704 101.658 1.00 23.99 170 LEU A C 1
ATOM 1151 O O . LEU A 1 156 ? 71.955 -7.390 100.845 1.00 26.20 170 LEU A O 1
ATOM 1156 N N . LEU A 1 157 ? 71.985 -6.011 102.628 1.00 20.64 171 LEU A N 1
ATOM 1157 C CA . LEU A 1 157 ? 70.549 -6.135 102.861 1.00 24.32 171 LEU A CA 1
ATOM 1158 C C . LEU A 1 157 ? 69.740 -5.590 101.688 1.00 24.97 171 LEU A C 1
ATOM 1159 O O . LEU A 1 157 ? 68.776 -6.223 101.241 1.00 21.60 171 LEU A O 1
ATOM 1164 N N . THR A 1 158 ? 70.115 -4.414 101.178 1.00 23.48 172 THR A N 1
ATOM 1165 C CA . THR A 1 158 ? 69.350 -3.791 100.102 1.00 24.95 172 THR A CA 1
ATOM 1166 C C . THR A 1 158 ? 69.339 -4.632 98.831 1.00 25.80 172 THR A C 1
ATOM 1167 O O . THR A 1 158 ? 68.406 -4.507 98.029 1.00 26.70 172 THR A O 1
ATOM 1171 N N . GLN A 1 159 ? 70.344 -5.480 98.627 1.00 23.05 173 GLN A N 1
ATOM 1172 C CA . GLN A 1 159 ? 70.381 -6.377 97.480 1.00 26.00 173 GLN A CA 1
ATOM 1173 C C . GLN A 1 159 ? 69.703 -7.712 97.751 1.00 25.48 173 GLN A C 1
ATOM 1174 O O . GLN A 1 159 ? 69.687 -8.572 96.864 1.00 30.03 173 GLN A O 1
ATOM 1180 N N . GLY A 1 160 ? 69.151 -7.909 98.945 1.00 28.06 174 GLY A N 1
ATOM 1181 C CA . GLY A 1 160 ? 68.591 -9.191 99.311 1.00 26.53 174 GLY A CA 1
ATOM 1182 C C . GLY A 1 160 ? 69.600 -10.221 99.765 1.00 27.63 174 GLY A C 1
ATOM 1183 O O . GLY A 1 160 ? 69.249 -11.401 99.873 1.00 23.72 174 GLY A O 1
ATOM 1184 N N . LEU A 1 161 ? 70.840 -9.816 100.033 1.00 22.66 175 LEU A N 1
ATOM 1185 C CA . LEU A 1 161 ? 71.881 -10.739 100.488 1.00 26.29 175 LEU A CA 1
ATOM 1186 C C . LEU A 1 161 ? 71.864 -10.851 102.014 1.00 24.88 175 LEU A C 1
ATOM 1187 O O . LEU A 1 161 ? 72.814 -10.497 102.712 1.00 27.54 175 LEU A O 1
ATOM 1192 N N . VAL A 1 162 ? 70.743 -11.363 102.526 1.00 23.98 176 VAL A N 1
ATOM 1193 C CA . VAL A 1 162 ? 70.568 -11.488 103.969 1.00 25.57 176 VAL A CA 1
ATOM 1194 C C . VAL A 1 162 ? 71.291 -12.702 104.539 1.00 25.75 176 VAL A C 1
ATOM 1195 O O . VAL A 1 162 ? 71.630 -12.707 105.729 1.00 27.66 176 VAL A O 1
ATOM 1199 N N . LEU A 1 163 ? 71.533 -13.735 103.726 1.00 22.76 177 LEU A N 1
ATOM 1200 C CA . LEU A 1 163 ? 72.237 -14.911 104.237 1.00 24.72 177 LEU A CA 1
ATOM 1201 C C . LEU A 1 163 ? 73.685 -14.601 104.602 1.00 25.75 177 LEU A C 1
ATOM 1202 O O . LEU A 1 163 ? 74.108 -14.974 105.710 1.00 25.99 177 LEU A O 1
ATOM 1207 N N . PRO A 1 164 ? 74.492 -13.944 103.758 1.00 29.02 178 PRO A N 1
ATOM 1208 C CA . PRO A 1 164 ? 75.846 -13.579 104.210 1.00 26.00 178 PRO A CA 1
ATOM 1209 C C . PRO A 1 164 ? 75.837 -12.609 105.376 1.00 26.93 178 PRO A C 1
ATOM 1210 O O . PRO A 1 164 ? 76.725 -12.673 106.236 1.00 22.85 178 PRO A O 1
ATOM 1214 N N . LEU A 1 165 ? 74.854 -11.707 105.425 1.00 27.52 179 LEU A N 1
ATOM 1215 C CA . LEU A 1 165 ? 74.692 -10.838 106.585 1.00 23.52 179 LEU A CA 1
ATOM 1216 C C . LEU A 1 165 ? 74.470 -11.657 107.850 1.00 21.93 179 LEU A C 1
ATOM 1217 O O . LEU A 1 165 ? 75.097 -11.406 108.885 1.00 25.94 179 LEU A O 1
ATOM 1222 N N . LEU A 1 166 ? 73.577 -12.647 107.780 1.00 25.44 180 LEU A N 1
ATOM 1223 C CA . LEU A 1 166 ? 73.312 -13.500 108.934 1.00 21.84 180 LEU A CA 1
ATOM 1224 C C . LEU A 1 166 ? 74.540 -14.316 109.316 1.00 24.01 180 LEU A C 1
ATOM 1225 O O . LEU A 1 166 ? 74.867 -14.438 110.503 1.00 24.68 180 LEU A O 1
ATOM 1230 N N . TYR A 1 167 ? 75.233 -14.880 108.325 1.00 21.06 181 TYR A N 1
ATOM 1231 C CA . TYR A 1 167 ? 76.401 -15.706 108.617 1.00 23.63 181 TYR A CA 1
ATOM 1232 C C . TYR A 1 167 ? 77.483 -14.894 109.319 1.00 25.32 181 TYR A C 1
ATOM 1233 O O . TYR A 1 167 ? 78.020 -15.314 110.351 1.00 20.56 181 TYR A O 1
ATOM 1242 N N . THR A 1 168 ? 77.812 -13.720 108.772 1.00 25.98 182 THR A N 1
ATOM 1243 C CA . THR A 1 168 ? 78.868 -12.898 109.354 1.00 26.57 182 THR A CA 1
ATOM 1244 C C . THR A 1 168 ? 78.461 -12.324 110.706 1.00 23.04 182 THR A C 1
ATOM 1245 O O . THR A 1 168 ? 79.317 -12.136 111.578 1.00 26.35 182 THR A O 1
ATOM 1249 N N . ALA A 1 169 ? 77.171 -12.039 110.901 1.00 24.57 183 ALA A N 1
ATOM 1250 C CA . ALA A 1 169 ? 76.722 -11.504 112.183 1.00 23.82 183 ALA A CA 1
ATOM 1251 C C . ALA A 1 169 ? 76.820 -12.552 113.284 1.00 23.59 183 ALA A C 1
ATOM 1252 O O . ALA A 1 169 ? 77.261 -12.248 114.399 1.00 22.57 183 ALA A O 1
ATOM 1254 N N . VAL A 1 170 ? 76.409 -13.789 112.994 1.00 20.77 184 VAL A N 1
ATOM 1255 C CA . VAL A 1 170 ? 76.511 -14.856 113.985 1.00 24.51 184 VAL A CA 1
ATOM 1256 C C . VAL A 1 170 ? 77.970 -15.217 114.230 1.00 22.72 184 VAL A C 1
ATOM 1257 O O . VAL A 1 170 ? 78.382 -15.455 115.373 1.00 22.17 184 VAL A O 1
ATOM 1261 N N . THR A 1 171 ? 78.773 -15.263 113.165 1.00 22.41 185 THR A N 1
ATOM 1262 C CA . THR A 1 171 ? 80.199 -15.534 113.319 1.00 22.50 185 THR A CA 1
ATOM 1263 C C . THR A 1 171 ? 80.868 -14.470 114.181 1.00 20.81 185 THR A C 1
ATOM 1264 O O . THR A 1 171 ? 81.719 -14.785 115.021 1.00 21.99 185 THR A O 1
ATOM 1268 N N . THR A 1 172 ? 80.489 -13.204 113.991 1.00 20.30 186 THR A N 1
ATOM 1269 C CA . THR A 1 172 ? 81.022 -12.137 114.832 1.00 23.33 186 THR A CA 1
ATOM 1270 C C . THR A 1 172 ? 80.586 -12.313 116.281 1.00 19.86 186 THR A C 1
ATOM 1271 O O . THR A 1 172 ? 81.372 -12.082 117.208 1.00 20.85 186 THR A O 1
ATOM 1275 N N . LEU A 1 173 ? 79.338 -12.737 116.494 1.00 18.39 187 LEU A N 1
ATOM 1276 C CA . LEU A 1 173 ? 78.842 -12.958 117.850 1.00 23.62 187 LEU A CA 1
ATOM 1277 C C . LEU A 1 173 ? 79.664 -14.020 118.570 1.00 22.93 187 LEU A C 1
ATOM 1278 O O . LEU A 1 173 ? 80.118 -13.809 119.701 1.00 19.57 187 LEU A O 1
ATOM 1283 N N . LEU A 1 174 ? 79.862 -15.173 117.927 1.00 22.77 188 LEU A N 1
ATOM 1284 C CA . LEU A 1 174 ? 80.662 -16.232 118.534 1.00 21.24 188 LEU A CA 1
ATOM 1285 C C . LEU A 1 174 ? 82.101 -15.783 118.745 1.00 23.19 188 LEU A C 1
ATOM 1286 O O . LEU A 1 174 ? 82.720 -16.112 119.764 1.00 25.36 188 LEU A O 1
ATOM 1291 N N . PHE A 1 175 ? 82.653 -15.035 117.786 1.00 22.97 189 PHE A N 1
ATOM 1292 C CA . PHE A 1 175 ? 83.984 -14.464 117.961 1.00 20.92 189 PHE A CA 1
ATOM 1293 C C . PHE A 1 175 ? 84.031 -13.553 119.180 1.00 26.94 189 PHE A C 1
ATOM 1294 O O . PHE A 1 175 ? 85.024 -13.538 119.916 1.00 26.18 189 PHE A O 1
ATOM 1302 N N . HIS A 1 176 ? 82.956 -12.796 119.417 1.00 25.95 190 HIS A N 1
ATOM 1303 C CA . HIS A 1 176 ? 82.923 -11.889 120.560 1.00 24.70 190 HIS A CA 1
ATOM 1304 C C . HIS A 1 176 ? 82.880 -12.653 121.877 1.00 22.32 190 HIS A C 1
ATOM 1305 O O . HIS A 1 176 ? 83.467 -12.214 122.873 1.00 21.58 190 HIS A O 1
ATOM 1312 N N . VAL A 1 177 ? 82.182 -13.791 121.908 1.00 21.92 191 VAL A N 1
ATOM 1313 C CA . VAL A 1 177 ? 82.179 -14.621 123.110 1.00 25.23 191 VAL A CA 1
ATOM 1314 C C . VAL A 1 177 ? 83.589 -15.109 123.414 1.00 28.38 191 VAL A C 1
ATOM 1315 O O . VAL A 1 177 ? 84.019 -15.135 124.574 1.00 27.04 191 VAL A O 1
ATOM 1319 N N . PHE A 1 178 ? 84.335 -15.486 122.373 1.00 23.40 192 PHE A N 1
ATOM 1320 C CA . PHE A 1 178 ? 85.697 -15.972 122.560 1.00 25.63 192 PHE A CA 1
ATOM 1321 C C . PHE A 1 178 ? 86.615 -14.864 123.065 1.00 29.61 192 PHE A C 1
ATOM 1322 O O . PHE A 1 178 ? 87.336 -15.046 124.053 1.00 28.60 192 PHE A O 1
ATOM 1330 N N . VAL A 1 179 ? 86.607 -13.708 122.395 1.00 25.32 193 VAL A N 1
ATOM 1331 C CA . VAL A 1 179 ? 87.518 -12.636 122.786 1.00 26.69 193 VAL A CA 1
ATOM 1332 C C . VAL A 1 179 ? 87.141 -12.074 124.150 1.00 28.56 193 VAL A C 1
ATOM 1333 O O . VAL A 1 179 ? 88.008 -11.587 124.885 1.00 27.85 193 VAL A O 1
ATOM 1337 N N . CYS A 1 180 ? 85.858 -12.127 124.517 1.00 29.83 194 CYS A N 1
ATOM 1338 C CA . CYS A 1 180 ? 85.475 -11.749 125.872 1.00 27.62 194 CYS A CA 1
ATOM 1339 C C . CYS A 1 180 ? 86.061 -12.719 126.887 1.00 23.93 194 CYS A C 1
ATOM 1340 O O . CYS A 1 180 ? 86.524 -12.308 127.957 1.00 23.23 194 CYS A O 1
ATOM 1343 N N . TRP A 1 181 ? 86.062 -14.013 126.560 1.00 32.03 195 TRP A N 1
ATOM 1344 C CA . TRP A 1 181 ? 86.642 -15.010 127.453 1.00 27.84 195 TRP A CA 1
ATOM 1345 C C . TRP A 1 181 ? 88.138 -14.782 127.630 1.00 27.55 195 TRP A C 1
ATOM 1346 O O . TRP A 1 181 ? 88.656 -14.812 128.752 1.00 31.22 195 TRP A O 1
ATOM 1357 N N . VAL A 1 182 ? 88.850 -14.541 126.529 1.00 23.80 196 VAL A N 1
ATOM 1358 C CA . VAL A 1 182 ? 90.297 -14.373 126.602 1.00 21.91 196 VAL A CA 1
ATOM 1359 C C . VAL A 1 182 ? 90.656 -13.073 127.312 1.00 29.29 196 VAL A C 1
ATOM 1360 O O . VAL A 1 182 ? 91.591 -13.029 128.120 1.00 30.02 196 VAL A O 1
ATOM 1364 N N . PHE A 1 183 ? 89.921 -11.996 127.032 1.00 27.89 197 PHE A N 1
ATOM 1365 C CA . PHE A 1 183 ? 90.270 -10.706 127.618 1.00 31.22 197 PHE A CA 1
ATOM 1366 C C . PHE A 1 183 ? 89.920 -10.652 129.100 1.00 27.44 197 PHE A C 1
ATOM 1367 O O . PHE A 1 183 ? 90.690 -10.114 129.905 1.00 27.64 197 PHE A O 1
ATOM 1375 N N . VAL A 1 184 ? 88.770 -11.205 129.482 1.00 26.95 198 VAL A N 1
ATOM 1376 C CA . VAL A 1 184 ? 88.311 -11.094 130.863 1.00 28.53 198 VAL A CA 1
ATOM 1377 C C . VAL A 1 184 ? 88.922 -12.187 131.731 1.00 29.02 198 VAL A C 1
ATOM 1378 O O . VAL A 1 184 ? 89.394 -11.927 132.843 1.00 34.98 198 VAL A O 1
ATOM 1382 N N . LEU A 1 185 ? 88.926 -13.426 131.240 1.00 32.11 199 LEU A N 1
ATOM 1383 C CA . LEU A 1 185 ? 89.350 -14.553 132.063 1.00 35.84 199 LEU A CA 1
ATOM 1384 C C . LEU A 1 185 ? 90.835 -14.872 131.919 1.00 34.64 199 LEU A C 1
ATOM 1385 O O . LEU A 1 185 ? 91.485 -15.231 132.907 1.00 36.99 199 LEU A O 1
ATOM 1390 N N . VAL A 1 186 ? 91.390 -14.754 130.714 1.00 31.72 200 VAL A N 1
ATOM 1391 C CA . VAL A 1 186 ? 92.779 -15.137 130.482 1.00 32.35 200 VAL A CA 1
ATOM 1392 C C . VAL A 1 186 ? 93.689 -13.935 130.691 1.00 37.06 200 VAL A C 1
ATOM 1393 O O . VAL A 1 186 ? 94.580 -13.959 131.547 1.00 40.12 200 VAL A O 1
ATOM 1397 N N . PHE A 1 187 ? 93.476 -12.876 129.906 1.00 37.21 201 PHE A N 1
ATOM 1398 C CA . PHE A 1 187 ? 94.317 -11.691 130.019 1.00 30.86 201 PHE A CA 1
ATOM 1399 C C . PHE A 1 187 ? 94.059 -10.914 131.303 1.00 30.36 201 PHE A C 1
ATOM 1400 O O . PHE A 1 187 ? 94.954 -10.198 131.764 1.00 32.46 201 PHE A O 1
ATOM 1408 N N . VAL A 1 188 ? 92.867 -11.050 131.889 1.00 30.93 202 VAL A N 1
ATOM 1409 C CA . VAL A 1 188 ? 92.471 -10.316 133.088 1.00 33.81 202 VAL A CA 1
ATOM 1410 C C . VAL A 1 188 ? 92.709 -8.828 132.861 1.00 36.04 202 VAL A C 1
ATOM 1411 O O . VAL A 1 188 ? 93.508 -8.197 133.562 1.00 40.40 202 VAL A O 1
ATOM 1415 N N . LEU A 1 189 ? 92.029 -8.264 131.864 1.00 33.16 203 LEU A N 1
ATOM 1416 C CA . LEU A 1 189 ? 92.179 -6.852 131.544 1.00 31.09 203 LEU A CA 1
ATOM 1417 C C . LEU A 1 189 ? 91.304 -5.954 132.407 1.00 31.64 203 LEU A C 1
ATOM 1418 O O . LEU A 1 189 ? 91.427 -4.728 132.318 1.00 35.28 203 LEU A O 1
ATOM 1423 N N . GLY A 1 190 ? 90.432 -6.528 133.233 1.00 34.73 204 GLY A N 1
ATOM 1424 C CA . GLY A 1 190 ? 89.654 -5.729 134.159 1.00 33.50 204 GLY A CA 1
ATOM 1425 C C . GLY A 1 190 ? 88.375 -5.186 133.543 1.00 34.40 204 GLY A C 1
ATOM 1426 O O . GLY A 1 190 ? 87.767 -5.792 132.658 1.00 32.79 204 GLY A O 1
ATOM 1427 N N . SER A 1 191 ? 87.968 -4.011 134.031 1.00 28.97 205 SER A N 1
ATOM 1428 C CA . SER A 1 191 ? 86.708 -3.415 133.598 1.00 30.38 205 SER A CA 1
ATOM 1429 C C . SER A 1 191 ? 86.723 -3.095 132.108 1.00 30.42 205 SER A C 1
ATOM 1430 O O . SER A 1 191 ? 85.694 -3.209 131.432 1.00 25.72 205 SER A O 1
ATOM 1433 N N . ASN A 1 192 ? 87.879 -2.697 131.577 1.00 29.16 206 ASN A N 1
ATOM 1434 C CA . ASN A 1 192 ? 87.993 -2.354 130.165 1.00 30.08 206 ASN A CA 1
ATOM 1435 C C . ASN A 1 192 ? 88.072 -3.575 129.258 1.00 28.68 206 ASN A C 1
ATOM 1436 O O . ASN A 1 192 ? 88.047 -3.413 128.033 1.00 30.03 206 ASN A O 1
ATOM 1441 N N . GLY A 1 193 ? 88.166 -4.776 129.826 1.00 27.33 207 GLY A N 1
ATOM 1442 C CA . GLY A 1 193 ? 88.268 -6.000 129.064 1.00 25.60 207 GLY A CA 1
ATOM 1443 C C . GLY A 1 193 ? 87.189 -6.172 128.013 1.00 23.28 207 GLY A C 1
ATOM 1444 O O . GLY A 1 193 ? 87.478 -6.330 126.823 1.00 21.00 207 GLY A O 1
ATOM 1445 N N . PRO A 1 194 ? 85.918 -6.168 128.434 1.00 26.07 208 PRO A N 1
ATOM 1446 C CA . PRO A 1 194 ? 84.831 -6.271 127.443 1.00 23.61 208 PRO A CA 1
ATOM 1447 C C . PRO A 1 194 ? 84.847 -5.158 126.408 1.00 25.43 208 PRO A C 1
ATOM 1448 O O . PRO A 1 194 ? 84.570 -5.415 125.230 1.00 27.20 208 PRO A O 1
ATOM 1452 N N . ALA A 1 195 ? 85.163 -3.925 126.814 1.00 22.44 209 ALA A N 1
ATOM 1453 C CA . ALA A 1 195 ? 85.225 -2.823 125.858 1.00 20.75 209 ALA A CA 1
ATOM 1454 C C . ALA A 1 195 ? 86.295 -3.077 124.803 1.00 25.30 209 ALA A C 1
ATOM 1455 O O . ALA A 1 195 ? 86.043 -2.941 123.599 1.00 22.57 209 ALA A O 1
ATOM 1457 N N . MET A 1 196 ? 87.500 -3.456 125.238 1.00 25.31 210 MET A N 1
ATOM 1458 C CA . MET A 1 196 ? 88.544 -3.830 124.289 1.00 25.29 210 MET A CA 1
ATOM 1459 C C . MET A 1 196 ? 88.100 -5.000 123.421 1.00 25.34 210 MET A C 1
ATOM 1460 O O . MET A 1 196 ? 88.349 -5.015 122.209 1.00 24.43 210 MET A O 1
ATOM 1465 N N . ALA A 1 197 ? 87.437 -5.989 124.026 1.00 22.34 211 ALA A N 1
ATOM 1466 C CA . ALA A 1 197 ? 86.949 -7.136 123.267 1.00 22.94 211 ALA A CA 1
ATOM 1467 C C . ALA A 1 197 ? 85.967 -6.707 122.183 1.00 22.70 211 ALA A C 1
ATOM 1468 O O . ALA A 1 197 ? 86.001 -7.229 121.062 1.00 25.47 211 ALA A O 1
ATOM 1470 N N . THR A 1 198 ? 85.087 -5.751 122.498 1.00 19.00 212 THR A N 1
ATOM 1471 C CA . THR A 1 198 ? 84.133 -5.261 121.505 1.00 18.79 212 THR A CA 1
ATOM 1472 C C . THR A 1 198 ? 84.849 -4.605 120.330 1.00 25.23 212 THR A C 1
ATOM 1473 O O . THR A 1 198 ? 84.454 -4.789 119.171 1.00 20.67 212 THR A O 1
ATOM 1477 N N . SER A 1 199 ? 85.901 -3.831 120.610 1.00 20.45 213 SER A N 1
ATOM 1478 C CA . SER A 1 199 ? 86.663 -3.193 119.541 1.00 21.19 213 SER A CA 1
ATOM 1479 C C . SER A 1 199 ? 87.279 -4.229 118.609 1.00 20.17 213 SER A C 1
ATOM 1480 O O . SER A 1 199 ? 87.335 -4.024 117.391 1.00 24.79 213 SER A O 1
ATOM 1483 N N . VAL A 1 200 ? 87.745 -5.350 119.163 1.00 20.37 214 VAL A N 1
ATOM 1484 C CA . VAL A 1 200 ? 88.310 -6.415 118.337 1.00 22.64 214 VAL A CA 1
ATOM 1485 C C . VAL A 1 200 ? 87.221 -7.076 117.500 1.00 21.98 214 VAL A C 1
ATOM 1486 O O . VAL A 1 200 ? 87.401 -7.325 116.302 1.00 27.37 214 VAL A O 1
ATOM 1490 N N . SER A 1 201 ? 86.076 -7.368 118.122 1.00 23.87 215 SER A N 1
ATOM 1491 C CA . SER A 1 201 ? 85.020 -8.115 117.444 1.00 25.18 215 SER A CA 1
ATOM 1492 C C . SER A 1 201 ? 84.488 -7.356 116.234 1.00 21.89 215 SER A C 1
ATOM 1493 O O . SER A 1 201 ? 84.363 -7.918 115.140 1.00 23.94 215 SER A O 1
ATOM 1496 N N . PHE A 1 202 ? 84.166 -6.072 116.410 1.00 21.79 216 PHE A N 1
ATOM 1497 C CA . PHE A 1 202 ? 83.610 -5.302 115.302 1.00 22.75 216 PHE A CA 1
ATOM 1498 C C . PHE A 1 202 ? 84.628 -5.104 114.187 1.00 21.35 216 PHE A C 1
ATOM 1499 O O . PHE A 1 202 ? 84.250 -5.028 113.012 1.00 25.62 216 PHE A O 1
ATOM 1507 N N . TRP A 1 203 ? 85.915 -5.016 114.526 1.00 19.31 217 TRP A N 1
ATOM 1508 C CA . TRP A 1 203 ? 86.934 -4.946 113.485 1.00 23.76 217 TRP A CA 1
ATOM 1509 C C . TRP A 1 203 ? 87.085 -6.287 112.779 1.00 26.67 217 TRP A C 1
ATOM 1510 O O . TRP A 1 203 ? 87.341 -6.332 111.570 1.00 19.92 217 TRP A O 1
ATOM 1521 N N . PHE A 1 204 ? 86.929 -7.391 113.515 1.00 20.45 218 PHE A N 1
ATOM 1522 C CA . PHE A 1 204 ? 86.795 -8.691 112.865 1.00 26.76 218 PHE A CA 1
ATOM 1523 C C . PHE A 1 204 ? 85.553 -8.726 111.985 1.00 25.22 218 PHE A C 1
ATOM 1524 O O . PHE A 1 204 ? 85.588 -9.243 110.862 1.00 26.44 218 PHE A O 1
ATOM 1532 N N . TYR A 1 205 ? 84.438 -8.193 112.491 1.00 23.82 219 TYR A N 1
ATOM 1533 C CA . TYR A 1 205 ? 83.247 -8.019 111.667 1.00 23.98 219 TYR A CA 1
ATOM 1534 C C . TYR A 1 205 ? 83.548 -7.176 110.435 1.00 24.63 219 TYR A C 1
ATOM 1535 O O . TYR A 1 205 ? 82.970 -7.405 109.367 1.00 25.34 219 TYR A O 1
ATOM 1544 N N . ALA A 1 206 ? 84.463 -6.213 110.559 1.00 24.85 220 ALA A N 1
ATOM 1545 C CA . ALA A 1 206 ? 84.787 -5.349 109.430 1.00 27.00 220 ALA A CA 1
ATOM 1546 C C . ALA A 1 206 ? 85.556 -6.103 108.350 1.00 23.63 220 ALA A C 1
ATOM 1547 O O . ALA A 1 206 ? 85.334 -5.875 107.156 1.00 20.57 220 ALA A O 1
ATOM 1549 N N . VAL A 1 207 ? 86.456 -7.009 108.742 1.00 20.88 221 VAL A N 1
ATOM 1550 C CA . VAL A 1 207 ? 87.311 -7.650 107.746 1.00 26.35 221 VAL A CA 1
ATOM 1551 C C . VAL A 1 207 ? 86.555 -8.736 106.983 1.00 27.15 221 VAL A C 1
ATOM 1552 O O . VAL A 1 207 ? 86.661 -8.824 105.755 1.00 23.98 221 VAL A O 1
ATOM 1556 N N . ILE A 1 208 ? 85.766 -9.565 107.675 1.00 21.61 222 ILE A N 1
ATOM 1557 C CA . ILE A 1 208 ? 85.072 -10.651 106.987 1.00 26.44 222 ILE A CA 1
ATOM 1558 C C . ILE A 1 208 ? 84.009 -10.095 106.046 1.00 20.46 222 ILE A C 1
ATOM 1559 O O . ILE A 1 208 ? 83.837 -10.588 104.924 1.00 22.32 222 ILE A O 1
ATOM 1564 N N . LEU A 1 209 ? 83.291 -9.056 106.478 1.00 26.49 223 LEU A N 1
ATOM 1565 C CA . LEU A 1 209 ? 82.359 -8.376 105.584 1.00 23.53 223 LEU A CA 1
ATOM 1566 C C . LEU A 1 209 ? 83.092 -7.793 104.384 1.00 25.73 223 LEU A C 1
ATOM 1567 O O . LEU A 1 209 ? 82.710 -8.026 103.230 1.00 27.33 223 LEU A O 1
ATOM 1572 N N . SER A 1 210 ? 84.161 -7.033 104.640 1.00 20.46 224 SER A N 1
ATOM 1573 C CA . SER A 1 210 ? 84.957 -6.475 103.553 1.00 22.77 224 SER A CA 1
ATOM 1574 C C . SER A 1 210 ? 85.553 -7.569 102.678 1.00 28.28 224 SER A C 1
ATOM 1575 O O . SER A 1 210 ? 85.693 -7.382 101.466 1.00 27.85 224 SER A O 1
ATOM 1578 N N . CYS A 1 211 ? 85.909 -8.712 103.268 1.00 28.60 225 CYS A N 1
ATOM 1579 C CA . CYS A 1 211 ? 86.424 -9.822 102.472 1.00 29.87 225 CYS A CA 1
ATOM 1580 C C . CYS A 1 211 ? 85.339 -10.397 101.571 1.00 24.99 225 CYS A C 1
ATOM 1581 O O . CYS A 1 211 ? 85.567 -10.624 100.377 1.00 27.72 225 CYS A O 1
ATOM 1584 N N . TYR A 1 212 ? 84.149 -10.647 102.129 1.00 20.49 226 TYR A N 1
ATOM 1585 C CA . TYR A 1 212 ? 83.056 -11.191 101.328 1.00 27.33 226 TYR A CA 1
ATOM 1586 C C . TYR A 1 212 ? 82.685 -10.242 100.194 1.00 27.56 226 TYR A C 1
ATOM 1587 O O . TYR A 1 212 ? 82.629 -10.644 99.027 1.00 28.56 226 TYR A O 1
ATOM 1596 N N . VAL A 1 213 ? 82.430 -8.972 100.522 1.00 22.56 227 VAL A N 1
ATOM 1597 C CA . VAL A 1 213 ? 82.068 -7.984 99.506 1.00 27.10 227 VAL A CA 1
ATOM 1598 C C . VAL A 1 213 ? 83.142 -7.885 98.429 1.00 30.84 227 VAL A C 1
ATOM 1599 O O . VAL A 1 213 ? 82.830 -7.697 97.246 1.00 32.91 227 VAL A O 1
ATOM 1603 N N . ARG A 1 214 ? 84.413 -8.029 98.808 1.00 30.34 228 ARG A N 1
ATOM 1604 C CA . ARG A 1 214 ? 85.507 -7.878 97.853 1.00 30.15 228 ARG A CA 1
ATOM 1605 C C . ARG A 1 214 ? 85.664 -9.084 96.932 1.00 32.72 228 ARG A C 1
ATOM 1606 O O . ARG A 1 214 ? 86.010 -8.913 95.757 1.00 29.26 228 ARG A O 1
ATOM 1614 N N . PHE A 1 215 ? 85.413 -10.300 97.430 1.00 32.13 229 PHE A N 1
ATOM 1615 C CA . PHE A 1 215 ? 85.747 -11.516 96.699 1.00 31.45 229 PHE A CA 1
ATOM 1616 C C . PHE A 1 215 ? 84.547 -12.339 96.247 1.00 32.01 229 PHE A C 1
ATOM 1617 O O . PHE A 1 215 ? 84.712 -13.205 95.381 1.00 37.71 229 PHE A O 1
ATOM 1625 N N . SER A 1 216 ? 83.357 -12.108 96.797 1.00 30.80 230 SER A N 1
ATOM 1626 C CA . SER A 1 216 ? 82.208 -12.933 96.443 1.00 28.39 230 SER A CA 1
ATOM 1627 C C . SER A 1 216 ? 81.711 -12.614 95.038 1.00 31.52 230 SER A C 1
ATOM 1628 O O . SER A 1 216 ? 81.832 -11.488 94.549 1.00 31.52 230 SER A O 1
ATOM 1631 N N . SER A 1 217 ? 81.141 -13.631 94.389 1.00 41.09 231 SER A N 1
ATOM 1632 C CA . SER A 1 217 ? 80.496 -13.426 93.098 1.00 38.25 231 SER A CA 1
ATOM 1633 C C . SER A 1 217 ? 79.178 -12.677 93.230 1.00 37.61 231 SER A C 1
ATOM 1634 O O . SER A 1 217 ? 78.708 -12.094 92.248 1.00 33.52 231 SER A O 1
ATOM 1637 N N . SER A 1 218 ? 78.578 -12.673 94.423 1.00 37.08 232 SER A N 1
ATOM 1638 C CA . SER A 1 218 ? 77.287 -12.018 94.604 1.00 36.89 232 SER A CA 1
ATOM 1639 C C . SER A 1 218 ? 77.409 -10.500 94.567 1.00 35.61 232 SER A C 1
ATOM 1640 O O . SER A 1 218 ? 76.464 -9.815 94.158 1.00 28.42 232 SER A O 1
ATOM 1643 N N . CYS A 1 219 ? 78.553 -9.956 94.982 1.00 33.08 233 CYS A N 1
ATOM 1644 C CA . CYS A 1 219 ? 78.749 -8.516 95.069 1.00 38.32 233 CYS A CA 1
ATOM 1645 C C . CYS A 1 219 ? 79.602 -7.966 93.930 1.00 35.62 233 CYS A C 1
ATOM 1646 O O . CYS A 1 219 ? 80.153 -6.869 94.055 1.00 36.70 233 CYS A O 1
ATOM 1649 N N . GLU A 1 220 ? 79.715 -8.699 92.820 1.00 34.80 234 GLU A N 1
ATOM 1650 C CA . GLU A 1 220 ? 80.609 -8.275 91.746 1.00 38.85 234 GLU A CA 1
ATOM 1651 C C . GLU A 1 220 ? 80.106 -7.009 91.062 1.00 37.36 234 GLU A C 1
ATOM 1652 O O . GLU A 1 220 ? 80.886 -6.084 90.807 1.00 34.73 234 GLU A O 1
ATOM 1658 N N . LYS A 1 221 ? 78.809 -6.947 90.760 1.00 37.63 235 LYS A N 1
ATOM 1659 C CA . LYS A 1 221 ? 78.260 -5.803 90.040 1.00 40.96 235 LYS A CA 1
ATOM 1660 C C . LYS A 1 221 ? 78.083 -4.583 90.940 1.00 39.94 235 LYS A C 1
ATOM 1661 O O . LYS A 1 221 ? 78.197 -3.448 90.464 1.00 44.13 235 LYS A O 1
ATOM 1667 N N . THR A 1 222 ? 77.828 -4.785 92.233 1.00 36.34 236 THR A N 1
ATOM 1668 C CA . THR A 1 222 ? 77.527 -3.671 93.123 1.00 33.59 236 THR A CA 1
ATOM 1669 C C . THR A 1 222 ? 78.747 -3.108 93.841 1.00 32.82 236 THR A C 1
ATOM 1670 O O . THR A 1 222 ? 78.674 -1.989 94.360 1.00 33.06 236 THR A O 1
ATOM 1674 N N . ARG A 1 223 ? 79.858 -3.838 93.887 1.00 35.21 237 ARG A N 1
ATOM 1675 C CA . ARG A 1 223 ? 81.038 -3.332 94.571 1.00 37.73 237 ARG A CA 1
ATOM 1676 C C . ARG A 1 223 ? 81.727 -2.258 93.733 1.00 43.06 237 ARG A C 1
ATOM 1677 O O . ARG A 1 223 ? 81.498 -2.127 92.528 1.00 43.51 237 ARG A O 1
ATOM 1685 N N . GLY A 1 224 ? 82.584 -1.484 94.393 1.00 40.65 238 GLY A N 1
ATOM 1686 C CA . GLY A 1 224 ? 83.245 -0.366 93.757 1.00 44.42 238 GLY A CA 1
ATOM 1687 C C . GLY A 1 224 ? 82.394 0.890 93.787 1.00 41.39 238 GLY A C 1
ATOM 1688 O O . GLY A 1 224 ? 81.209 0.877 94.121 1.00 41.83 238 GLY A O 1
ATOM 1689 N N . PHE A 1 225 ? 83.021 2.005 93.422 1.00 44.03 239 PHE A N 1
ATOM 1690 C CA . PHE A 1 225 ? 82.354 3.298 93.451 1.00 40.80 239 PHE A CA 1
ATOM 1691 C C . PHE A 1 225 ? 82.742 4.105 92.221 1.00 43.97 239 PHE A C 1
ATOM 1692 O O . PHE A 1 225 ? 83.773 3.864 91.589 1.00 38.52 239 PHE A O 1
ATOM 1700 N N . VAL A 1 226 ? 81.892 5.073 91.892 1.00 38.47 240 VAL A N 1
ATOM 1701 C CA . VAL A 1 226 ? 82.128 6.003 90.794 1.00 37.51 240 VAL A CA 1
ATOM 1702 C C . VAL A 1 226 ? 82.581 7.327 91.393 1.00 38.35 240 VAL A C 1
ATOM 1703 O O . VAL A 1 226 ? 81.890 7.902 92.243 1.00 37.31 240 VAL A O 1
ATOM 1707 N N . SER A 1 227 ? 83.744 7.811 90.948 1.00 39.51 241 SER A N 1
ATOM 1708 C CA . SER A 1 227 ? 84.330 9.013 91.536 1.00 41.19 241 SER A CA 1
ATOM 1709 C C . SER A 1 227 ? 83.445 10.233 91.307 1.00 38.91 241 SER A C 1
ATOM 1710 O O . SER A 1 227 ? 83.182 11.007 92.235 1.00 37.52 241 SER A O 1
ATOM 1713 N N . GLU A 1 228 ? 82.973 10.422 90.072 1.00 36.37 242 GLU A N 1
ATOM 1714 C CA . GLU A 1 228 ? 82.147 11.580 89.750 1.00 42.33 242 GLU A CA 1
ATOM 1715 C C . GLU A 1 228 ? 80.783 11.547 90.428 1.00 43.44 242 GLU A C 1
ATOM 1716 O O . GLU A 1 228 ? 80.059 12.546 90.367 1.00 40.34 242 GLU A O 1
ATOM 1722 N N . ASP A 1 229 ? 80.416 10.437 91.066 1.00 40.74 243 ASP A N 1
ATOM 1723 C CA . ASP A 1 229 ? 79.172 10.332 91.814 1.00 35.48 243 ASP A CA 1
ATOM 1724 C C . ASP A 1 229 ? 79.373 10.454 93.318 1.00 34.07 243 ASP A C 1
ATOM 1725 O O . ASP A 1 229 ? 78.389 10.433 94.063 1.00 37.68 243 ASP A O 1
ATOM 1730 N N . PHE A 1 230 ? 80.619 10.587 93.778 1.00 31.67 244 PHE A N 1
ATOM 1731 C CA . PHE A 1 230 ? 80.908 10.528 95.209 1.00 35.07 244 PHE A CA 1
ATOM 1732 C C . PHE A 1 230 ? 80.249 11.678 95.962 1.00 32.01 244 PHE A C 1
ATOM 1733 O O . PHE A 1 230 ? 79.480 11.460 96.906 1.00 33.87 244 PHE A O 1
ATOM 1741 N N . VAL A 1 231 ? 80.552 12.916 95.562 1.00 34.37 245 VAL A N 1
ATOM 1742 C CA . VAL A 1 231 ? 80.085 14.084 96.306 1.00 33.73 245 VAL A CA 1
ATOM 1743 C C . VAL A 1 231 ? 78.562 14.104 96.374 1.00 31.10 245 VAL A C 1
ATOM 1744 O O . VAL A 1 231 ? 77.973 14.333 97.437 1.00 29.41 245 VAL A O 1
ATOM 1748 N N . SER A 1 232 ? 77.901 13.857 95.238 1.00 32.57 246 SER A N 1
ATOM 1749 C CA . SER A 1 232 ? 76.441 13.851 95.219 1.00 27.84 246 SER A CA 1
ATOM 1750 C C . SER A 1 232 ? 75.881 12.790 96.158 1.00 31.71 246 SER A C 1
ATOM 1751 O O . SER A 1 232 ? 74.893 13.031 96.862 1.00 25.39 246 SER A O 1
ATOM 1754 N N . CYS A 1 233 ? 76.504 11.609 96.187 1.00 30.88 247 CYS A N 1
ATOM 1755 C CA . CYS A 1 233 ? 76.039 10.546 97.073 1.00 28.03 247 CYS A CA 1
ATOM 1756 C C . CYS A 1 233 ? 76.217 10.933 98.536 1.00 26.52 247 CYS A C 1
ATOM 1757 O O . CYS A 1 233 ? 75.348 10.649 99.370 1.00 25.20 247 CYS A O 1
ATOM 1760 N N . VAL A 1 234 ? 77.342 11.577 98.866 1.00 24.85 248 VAL A N 1
ATOM 1761 C CA . VAL A 1 234 ? 77.554 12.074 100.225 1.00 25.86 248 VAL A CA 1
ATOM 1762 C C . VAL A 1 234 ? 76.446 13.045 100.611 1.00 27.14 248 VAL A C 1
ATOM 1763 O O . VAL A 1 234 ? 75.908 12.988 101.725 1.00 26.62 248 VAL A O 1
ATOM 1767 N N . LYS A 1 235 ? 76.087 13.945 99.694 1.00 23.99 249 LYS A N 1
ATOM 1768 C CA . LYS A 1 235 ? 74.983 14.871 99.925 1.00 29.34 249 LYS A CA 1
ATOM 1769 C C . LYS A 1 235 ? 73.703 14.126 100.287 1.00 27.34 249 LYS A C 1
ATOM 1770 O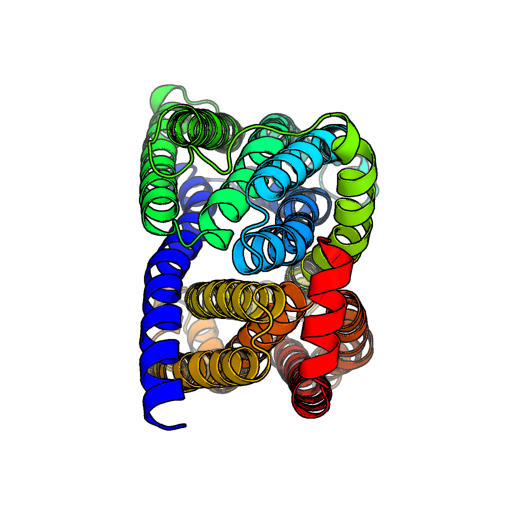 O . LYS A 1 235 ? 73.061 14.422 101.302 1.00 28.25 249 LYS A O 1
ATOM 1776 N N . GLN A 1 236 ? 73.325 13.139 99.470 1.00 25.80 250 GLN A N 1
ATOM 1777 C CA . GLN A 1 236 ? 72.114 12.368 99.738 1.00 25.66 250 GLN A CA 1
ATOM 1778 C C . GLN A 1 236 ? 72.231 11.550 101.017 1.00 23.65 250 GLN A C 1
ATOM 1779 O O . GLN A 1 236 ? 71.229 11.342 101.711 1.00 25.71 250 GLN A O 1
ATOM 1785 N N . PHE A 1 237 ? 73.435 11.071 101.341 1.00 22.67 251 PHE A N 1
ATOM 1786 C CA . PHE A 1 237 ? 73.611 10.299 102.568 1.00 19.22 251 PHE A CA 1
ATOM 1787 C C . PHE A 1 237 ? 73.255 11.129 103.794 1.00 24.35 251 PHE A C 1
ATOM 1788 O O . PHE A 1 237 ? 72.638 10.621 104.738 1.00 24.40 251 PHE A O 1
ATOM 1796 N N . PHE A 1 238 ? 73.638 12.408 103.802 1.00 24.01 252 PHE A N 1
ATOM 1797 C CA . PHE A 1 238 ? 73.260 13.281 104.909 1.00 22.43 252 PHE A CA 1
ATOM 1798 C C . PHE A 1 238 ? 71.792 13.680 104.821 1.00 20.59 252 PHE A C 1
ATOM 1799 O O . PHE A 1 238 ? 71.112 13.788 105.848 1.00 20.10 252 PHE A O 1
ATOM 1807 N N . GLN A 1 239 ? 71.291 13.904 103.602 1.00 22.48 253 GLN A N 1
ATOM 1808 C CA . GLN A 1 239 ? 69.906 14.333 103.428 1.00 25.04 253 GLN A CA 1
ATOM 1809 C C . GLN A 1 239 ? 68.931 13.350 104.066 1.00 26.23 253 GLN A C 1
ATOM 1810 O O . GLN A 1 239 ? 67.968 13.759 104.726 1.00 20.17 253 GLN A O 1
ATOM 1816 N N . TYR A 1 240 ? 69.168 12.050 103.891 1.00 22.55 254 TYR A N 1
ATOM 1817 C CA . TYR A 1 240 ? 68.304 11.026 104.462 1.00 20.79 254 TYR A CA 1
ATOM 1818 C C . TYR A 1 240 ? 68.908 10.343 105.682 1.00 18.99 254 TYR A C 1
ATOM 1819 O O . TYR A 1 240 ? 68.213 9.560 106.338 1.00 27.94 254 TYR A O 1
ATOM 1828 N N . GLY A 1 241 ? 70.168 10.622 106.005 1.00 18.73 255 GLY A N 1
ATOM 1829 C CA . GLY A 1 241 ? 70.793 10.050 107.181 1.00 18.13 255 GLY A CA 1
ATOM 1830 C C . GLY A 1 241 ? 70.564 10.863 108.437 1.00 24.44 255 GLY A C 1
ATOM 1831 O O . GLY A 1 241 ? 70.466 10.300 109.532 1.00 21.98 255 GLY A O 1
ATOM 1832 N N . VAL A 1 242 ? 70.480 12.189 108.297 1.00 18.59 256 VAL A N 1
ATOM 1833 C CA . VAL A 1 242 ? 70.226 13.041 109.461 1.00 20.05 256 VAL A CA 1
ATOM 1834 C C . VAL A 1 242 ? 68.882 12.729 110.110 1.00 21.26 256 VAL A C 1
ATOM 1835 O O . VAL A 1 242 ? 68.845 12.536 111.337 1.00 22.31 256 VAL A O 1
ATOM 1839 N N . PRO A 1 243 ? 67.760 12.657 109.380 1.00 20.76 257 PRO A N 1
ATOM 1840 C CA . PRO A 1 243 ? 66.514 12.253 110.050 1.00 17.30 257 PRO A CA 1
ATOM 1841 C C . PRO A 1 243 ? 66.516 10.796 110.474 1.00 22.56 257 PRO A C 1
ATOM 1842 O O . PRO A 1 243 ? 65.976 10.467 111.537 1.00 22.80 257 PRO A O 1
ATOM 1846 N N . SER A 1 244 ? 67.113 9.911 109.670 1.00 21.44 258 SER A N 1
ATOM 1847 C CA . SER A 1 244 ? 67.185 8.502 110.046 1.00 20.76 258 SER A CA 1
ATOM 1848 C C . SER A 1 244 ? 67.965 8.318 111.342 1.00 19.10 258 SER A C 1
ATOM 1849 O O . SER A 1 244 ? 67.622 7.464 112.167 1.00 17.80 258 SER A O 1
ATOM 1852 N N . ALA A 1 245 ? 69.019 9.114 111.539 1.00 21.58 259 ALA A N 1
ATOM 1853 C CA . ALA A 1 245 ? 69.734 9.086 112.810 1.00 19.18 259 ALA A CA 1
ATOM 1854 C C . ALA A 1 245 ? 68.880 9.662 113.933 1.00 23.05 259 ALA A C 1
ATOM 1855 O O . ALA A 1 245 ? 68.882 9.137 115.053 1.00 21.23 259 ALA A O 1
ATOM 1857 N N . ALA A 1 246 ? 68.137 10.735 113.649 1.00 23.52 260 ALA A N 1
ATOM 1858 C CA . ALA A 1 246 ? 67.302 11.353 114.674 1.00 21.81 260 ALA A CA 1
ATOM 1859 C C . ALA A 1 246 ? 66.249 10.381 115.193 1.00 21.57 260 ALA A C 1
ATOM 1860 O O . ALA A 1 246 ? 65.995 10.320 116.401 1.00 25.94 260 ALA A O 1
ATOM 1862 N N . MET A 1 247 ? 65.632 9.607 114.296 1.00 20.65 261 MET A N 1
ATOM 1863 C CA . MET A 1 247 ? 64.623 8.638 114.717 1.00 28.85 261 MET A CA 1
ATOM 1864 C C . MET A 1 247 ? 65.186 7.657 115.737 1.00 25.39 261 MET A C 1
ATOM 1865 O O . MET A 1 247 ? 64.539 7.357 116.747 1.00 27.67 261 MET A O 1
ATOM 1870 N N . ILE A 1 248 ? 66.395 7.150 115.490 1.00 19.52 262 ILE A N 1
ATOM 1871 C CA . ILE A 1 248 ? 67.001 6.186 116.403 1.00 21.96 262 ILE A CA 1
ATOM 1872 C C . ILE A 1 248 ? 67.445 6.870 117.689 1.00 23.05 262 ILE A C 1
ATOM 1873 O O . ILE A 1 248 ? 67.270 6.329 118.787 1.00 25.82 262 ILE A O 1
ATOM 1878 N N . CYS A 1 249 ? 68.034 8.064 117.576 1.00 25.25 263 CYS A N 1
ATOM 1879 C CA . CYS A 1 249 ? 68.487 8.783 118.763 1.00 25.19 263 CYS A CA 1
ATOM 1880 C C . CYS A 1 249 ? 67.332 9.069 119.714 1.00 24.27 263 CYS A C 1
ATOM 1883 N N . LEU A 1 250 ? 66.173 9.446 119.171 1.00 27.92 264 LEU A N 1
ATOM 1884 C CA . LEU A 1 250 ? 65.027 9.743 120.022 1.00 24.76 264 LEU A CA 1
ATOM 1885 C C . LEU A 1 250 ? 64.454 8.482 120.653 1.00 26.83 264 LEU A C 1
ATOM 1886 O O . LEU A 1 250 ? 63.899 8.541 121.756 1.00 24.95 264 LEU A O 1
ATOM 1891 N N . GLU A 1 251 ? 64.579 7.338 119.976 1.00 26.16 265 GLU A N 1
ATOM 1892 C CA . GLU A 1 251 ? 64.125 6.075 120.549 1.00 27.77 265 GLU A CA 1
ATOM 1893 C C . GLU A 1 251 ? 65.069 5.582 121.640 1.00 26.93 265 GLU A C 1
ATOM 1894 O O . GLU A 1 251 ? 64.617 5.070 122.670 1.00 23.00 265 GLU A O 1
ATOM 1900 N N . TRP A 1 252 ? 66.380 5.725 121.428 1.00 27.52 266 TRP A N 1
ATOM 1901 C CA . TRP A 1 252 ? 67.345 5.295 122.435 1.00 29.06 266 TRP A CA 1
ATOM 1902 C C . TRP A 1 252 ? 67.377 6.260 123.613 1.00 26.09 266 TRP A C 1
ATOM 1903 O O . TRP A 1 252 ? 67.475 5.834 124.770 1.00 26.45 266 TRP A O 1
ATOM 1914 N N . TRP A 1 253 ? 67.312 7.563 123.334 1.00 26.26 267 TRP A N 1
ATOM 1915 C CA . TRP A 1 253 ? 67.313 8.559 124.400 1.00 27.80 267 TRP A CA 1
ATOM 1916 C C . TRP A 1 253 ? 66.134 8.352 125.343 1.00 28.34 267 TRP A C 1
ATOM 1917 O O . TRP A 1 253 ? 66.285 8.413 126.569 1.00 28.29 267 TRP A O 1
ATOM 1928 N N . LEU A 1 254 ? 64.946 8.101 124.783 1.00 27.85 268 LEU A N 1
ATOM 1929 C CA . LEU A 1 254 ? 63.756 7.896 125.604 1.00 29.31 268 LEU A CA 1
ATOM 1930 C C . LEU A 1 254 ? 63.912 6.684 126.513 1.00 30.26 268 LEU A C 1
ATOM 1931 O O . LEU A 1 254 ? 63.515 6.723 127.686 1.00 26.81 268 LEU A O 1
ATOM 1936 N N . PHE A 1 255 ? 64.468 5.593 125.981 1.00 25.94 269 PHE A N 1
ATOM 1937 C CA . PHE A 1 255 ? 64.830 4.440 126.801 1.00 26.56 269 PHE A CA 1
ATOM 1938 C C . PHE A 1 255 ? 65.638 4.876 128.018 1.00 30.91 269 PHE A C 1
ATOM 1939 O O . PHE A 1 255 ? 65.292 4.561 129.163 1.00 27.29 269 PHE A O 1
ATOM 1947 N N . GLU A 1 256 ? 66.724 5.616 127.778 1.00 28.71 270 GLU A N 1
ATOM 1948 C CA . GLU A 1 256 ? 67.576 6.083 128.866 1.00 34.78 270 GLU A CA 1
ATOM 1949 C C . GLU A 1 256 ? 66.808 7.000 129.812 1.00 35.49 270 GLU A C 1
ATOM 1950 O O . GLU A 1 256 ? 66.911 6.875 131.038 1.00 34.74 270 GLU A O 1
ATOM 1956 N N . LEU A 1 257 ? 66.020 7.925 129.255 1.00 28.62 271 LEU A N 1
ATOM 1957 C CA . LEU A 1 257 ? 65.256 8.854 130.083 1.00 22.99 271 LEU A CA 1
ATOM 1958 C C . LEU A 1 257 ? 64.267 8.119 130.981 1.00 31.43 271 LEU A C 1
ATOM 1959 O O . LEU A 1 257 ? 64.036 8.528 132.126 1.00 35.13 271 LEU A O 1
ATOM 1964 N N . LEU A 1 258 ? 63.672 7.033 130.479 1.00 30.77 272 LEU A N 1
ATOM 1965 C CA . LEU A 1 258 ? 62.752 6.240 131.291 1.00 32.59 272 LEU A CA 1
ATOM 1966 C C . LEU A 1 258 ? 63.441 5.718 132.547 1.00 31.33 272 LEU A C 1
ATOM 1967 O O . LEU A 1 258 ? 62.931 5.877 133.663 1.00 27.05 272 LEU A O 1
ATOM 1972 N N . ILE A 1 259 ? 64.609 5.089 132.380 1.00 29.84 273 ILE A N 1
ATOM 1973 C CA . ILE A 1 259 ? 65.362 4.580 133.524 1.00 30.10 273 ILE A CA 1
ATOM 1974 C C . ILE A 1 259 ? 65.754 5.721 134.452 1.00 35.62 273 ILE A C 1
ATOM 1975 O O . ILE A 1 259 ? 65.646 5.608 135.681 1.00 38.66 273 ILE A O 1
ATOM 1980 N N . LEU A 1 260 ? 66.210 6.838 133.880 1.00 32.71 274 LEU A N 1
ATOM 1981 C CA . LEU A 1 260 ? 66.587 7.995 134.688 1.00 34.32 274 LEU A CA 1
ATOM 1982 C C . LEU A 1 260 ? 65.412 8.488 135.524 1.00 36.16 274 LEU A C 1
ATOM 1983 O O . LEU A 1 260 ? 65.550 8.730 136.729 1.00 35.75 274 LEU A O 1
ATOM 1988 N N . CYS A 1 261 ? 64.242 8.643 134.896 1.00 37.90 275 CYS A N 1
ATOM 1989 C CA . CYS A 1 261 ? 63.071 9.133 135.618 1.00 35.45 275 CYS A CA 1
ATOM 1990 C C . CYS A 1 261 ? 62.623 8.157 136.699 1.00 38.23 275 CYS A C 1
ATOM 1991 O O . CYS A 1 261 ? 62.102 8.582 137.737 1.00 41.51 275 CYS A O 1
ATOM 1994 N N . SER A 1 262 ? 62.814 6.853 136.478 1.00 30.31 276 SER A N 1
ATOM 1995 C CA . SER A 1 262 ? 62.439 5.864 137.485 1.00 34.42 276 SER A CA 1
ATOM 1996 C C . SER A 1 262 ? 63.264 5.997 138.757 1.00 40.75 276 SER A C 1
ATOM 1997 O O . SER A 1 262 ? 62.802 5.589 139.828 1.00 38.96 276 SER A O 1
ATOM 2000 N N . GLY A 1 263 ? 64.472 6.555 138.666 1.00 42.84 277 GLY A N 1
ATOM 2001 C CA . GLY A 1 263 ? 65.269 6.811 139.851 1.00 33.57 277 GLY A CA 1
ATOM 2002 C C . GLY A 1 263 ? 64.746 7.930 140.727 1.00 38.14 277 GLY A C 1
ATOM 2003 O O . GLY A 1 263 ? 65.228 8.087 141.854 1.00 36.14 277 GLY A O 1
ATOM 2004 N N . LEU A 1 264 ? 63.776 8.703 140.240 1.00 35.40 278 LEU A N 1
ATOM 2005 C CA . LEU A 1 264 ? 63.195 9.801 141.000 1.00 40.55 278 LEU A CA 1
ATOM 2006 C C . LEU A 1 264 ? 61.880 9.434 141.677 1.00 41.81 278 LEU A C 1
ATOM 2007 O O . LEU A 1 264 ? 61.364 10.235 142.463 1.00 48.46 278 LEU A O 1
ATOM 2012 N N . LEU A 1 265 ? 61.330 8.258 141.394 1.00 37.50 279 LEU A N 1
ATOM 2013 C CA . LEU A 1 265 ? 60.100 7.828 142.037 1.00 38.33 279 LEU A CA 1
ATOM 2014 C C . LEU A 1 265 ? 60.394 7.234 143.411 1.00 44.17 279 LEU A C 1
ATOM 2015 O O . LEU A 1 265 ? 61.524 6.848 143.723 1.00 47.40 279 LEU A O 1
ATOM 2020 N N . SER A 1 266 ? 59.354 7.168 144.241 1.00 43.12 280 SER A N 1
ATOM 2021 C CA . SER A 1 266 ? 59.485 6.524 145.540 1.00 44.60 280 SER A CA 1
ATOM 2022 C C . SER A 1 266 ? 59.776 5.041 145.356 1.00 48.39 280 SER A C 1
ATOM 2023 O O . SER A 1 266 ? 59.266 4.404 144.430 1.00 50.17 280 SER A O 1
ATOM 2026 N N . ASN A 1 267 ? 60.598 4.496 146.248 1.00 44.33 281 ASN A N 1
ATOM 2027 C CA . ASN A 1 267 ? 61.124 3.142 146.122 1.00 46.31 281 ASN A CA 1
ATOM 2028 C C . ASN A 1 267 ? 61.805 2.966 144.760 1.00 48.12 281 ASN A C 1
ATOM 2029 O O . ASN A 1 267 ? 61.365 2.157 143.941 1.00 45.60 281 ASN A O 1
ATOM 2034 N N . PRO A 1 268 ? 62.883 3.715 144.495 1.00 49.41 282 PRO A N 1
ATOM 2035 C CA . PRO A 1 268 ? 63.450 3.701 143.139 1.00 44.37 282 PRO A CA 1
ATOM 2036 C C . PRO A 1 268 ? 64.102 2.381 142.773 1.00 40.91 282 PRO A C 1
ATOM 2037 O O . PRO A 1 268 ? 64.155 2.047 141.586 1.00 40.10 282 PRO A O 1
ATOM 2041 N N . LYS A 1 269 ? 64.595 1.623 143.754 1.00 38.86 283 LYS A N 1
ATOM 2042 C CA . LYS A 1 269 ? 65.126 0.297 143.461 1.00 40.29 283 LYS A CA 1
ATOM 2043 C C . LYS A 1 269 ? 64.054 -0.603 142.860 1.00 41.02 283 LYS A C 1
ATOM 2044 O O . LYS A 1 269 ? 64.303 -1.313 141.879 1.00 39.74 283 LYS A O 1
ATOM 2050 N N . LEU A 1 270 ? 62.849 -0.576 143.425 1.00 41.05 284 LEU A N 1
ATOM 2051 C CA . LEU A 1 270 ? 61.763 -1.385 142.882 1.00 42.73 284 LEU A CA 1
ATOM 2052 C C . LEU A 1 270 ? 61.346 -0.886 141.502 1.00 41.55 284 LEU A C 1
ATOM 2053 O O . LEU A 1 270 ? 61.235 -1.672 140.550 1.00 35.81 284 LEU A O 1
ATOM 2058 N N . GLU A 1 271 ? 61.124 0.428 141.362 1.00 37.75 285 GLU A N 1
ATOM 2059 C CA . GLU A 1 271 ? 60.612 0.955 140.099 1.00 35.76 285 GLU A CA 1
ATOM 2060 C C . GLU A 1 271 ? 61.638 0.848 138.979 1.00 34.57 285 GLU A C 1
ATOM 2061 O O . GLU A 1 271 ? 61.261 0.636 137.824 1.00 30.17 285 GLU A O 1
ATOM 2067 N N . THR A 1 272 ? 62.930 0.990 139.291 1.00 34.92 286 THR A N 1
ATOM 2068 C CA . THR A 1 272 ? 63.952 0.878 138.254 1.00 35.74 286 THR A CA 1
ATOM 2069 C C . THR A 1 272 ? 64.175 -0.572 137.842 1.00 35.69 286 THR A C 1
ATOM 2070 O O . THR A 1 272 ? 64.371 -0.860 136.655 1.00 38.64 286 THR A O 1
ATOM 2074 N N . SER A 1 273 ? 64.152 -1.495 138.806 1.00 35.26 287 SER A N 1
ATOM 2075 C CA . SER A 1 273 ? 64.253 -2.912 138.475 1.00 39.94 287 SER A CA 1
ATOM 2076 C C . SER A 1 273 ? 63.097 -3.341 137.584 1.00 35.78 287 SER A C 1
ATOM 2077 O O . SER A 1 273 ? 63.297 -4.003 136.559 1.00 34.97 287 SER A O 1
ATOM 2080 N N . VAL A 1 274 ? 61.875 -2.957 137.955 1.00 37.36 288 VAL A N 1
ATOM 2081 C CA . VAL A 1 274 ? 60.701 -3.356 137.188 1.00 38.24 288 VAL A CA 1
ATOM 2082 C C . VAL A 1 274 ? 60.696 -2.684 135.820 1.00 39.82 288 VAL A C 1
ATOM 2083 O O . VAL A 1 274 ? 60.362 -3.313 134.808 1.00 32.30 288 VAL A O 1
ATOM 2087 N N . LEU A 1 275 ? 61.064 -1.401 135.760 1.00 35.70 289 LEU A N 1
ATOM 2088 C CA . LEU A 1 275 ? 61.151 -0.730 134.467 1.00 37.56 289 LEU A CA 1
ATOM 2089 C C . LEU A 1 275 ? 62.240 -1.344 133.600 1.00 34.75 289 LEU A C 1
ATOM 2090 O O . LEU A 1 275 ? 62.103 -1.395 132.373 1.00 32.55 289 LEU A O 1
ATOM 2095 N N . SER A 1 276 ? 63.327 -1.811 134.217 1.00 35.27 290 SER A N 1
ATOM 2096 C CA . SER A 1 276 ? 64.336 -2.545 133.464 1.00 32.90 290 SER A CA 1
ATOM 2097 C C . SER A 1 276 ? 63.762 -3.831 132.886 1.00 32.60 290 SER A C 1
ATOM 2098 O O . SER A 1 276 ? 64.157 -4.250 131.792 1.00 30.31 290 SER A O 1
ATOM 2101 N N . ILE A 1 277 ? 62.821 -4.459 133.594 1.00 35.09 291 ILE A N 1
ATOM 2102 C CA . ILE A 1 277 ? 62.192 -5.671 133.080 1.00 32.30 291 ILE A CA 1
ATOM 2103 C C . ILE A 1 277 ? 61.297 -5.340 131.892 1.00 29.53 291 ILE A C 1
ATOM 2104 O O . ILE A 1 277 ? 61.296 -6.053 130.882 1.00 30.02 291 ILE A O 1
ATOM 2109 N N . CYS A 1 278 ? 60.524 -4.255 131.994 1.00 26.69 292 CYS A N 1
ATOM 2110 C CA . CYS A 1 278 ? 59.662 -3.850 130.888 1.00 31.84 292 CYS A CA 1
ATOM 2111 C C . CYS A 1 278 ? 60.479 -3.494 129.654 1.00 32.13 292 CYS A C 1
ATOM 2112 O O . CYS A 1 278 ? 60.081 -3.805 128.525 1.00 35.03 292 CYS A O 1
ATOM 2115 N N . LEU A 1 279 ? 61.625 -2.841 129.848 1.00 29.83 293 LEU A N 1
ATOM 2116 C CA . LEU A 1 279 ? 62.461 -2.458 128.716 1.00 30.78 293 LEU A CA 1
ATOM 2117 C C . LEU A 1 279 ? 63.116 -3.677 128.081 1.00 30.11 293 LEU A C 1
ATOM 2118 O O . LEU A 1 279 ? 63.107 -3.829 126.854 1.00 29.34 293 LEU A O 1
ATOM 2123 N N . THR A 1 280 ? 63.692 -4.559 128.904 1.00 29.00 294 THR A N 1
ATOM 2124 C CA . THR A 1 280 ? 64.297 -5.780 128.379 1.00 33.00 294 THR A CA 1
ATOM 2125 C C . THR A 1 280 ? 63.276 -6.610 127.614 1.00 29.79 294 THR A C 1
ATOM 2126 O O . THR A 1 280 ? 63.567 -7.120 126.525 1.00 28.08 294 THR A O 1
ATOM 2130 N N . THR A 1 281 ? 62.068 -6.745 128.163 1.00 25.63 295 THR A N 1
ATOM 2131 C CA . THR A 1 281 ? 61.011 -7.463 127.462 1.00 31.56 295 THR A CA 1
ATOM 2132 C C . THR A 1 281 ? 60.639 -6.762 126.161 1.00 32.29 295 THR A C 1
ATOM 2133 O O . THR A 1 281 ? 60.360 -7.417 125.150 1.00 24.39 295 THR A O 1
ATOM 2137 N N . GLU A 1 282 ? 60.642 -5.426 126.167 1.00 28.54 296 GLU A N 1
ATOM 2138 C CA . GLU A 1 282 ? 60.261 -4.671 124.976 1.00 28.97 296 GLU A CA 1
ATOM 2139 C C . GLU A 1 282 ? 61.263 -4.880 123.846 1.00 27.78 296 GLU A C 1
ATOM 2140 O O . GLU A 1 282 ? 60.877 -5.092 122.691 1.00 26.05 296 GLU A O 1
ATOM 2146 N N . THR A 1 283 ? 62.560 -4.818 124.161 1.00 23.60 297 THR A N 1
ATOM 2147 C CA . THR A 1 283 ? 63.574 -5.018 123.129 1.00 29.85 297 THR A CA 1
ATOM 2148 C C . THR A 1 283 ? 63.629 -6.474 122.685 1.00 26.02 297 THR A C 1
ATOM 2149 O O . THR A 1 283 ? 63.856 -6.758 121.503 1.00 29.90 297 THR A O 1
ATOM 2153 N N . LEU A 1 284 ? 63.433 -7.410 123.620 1.00 26.78 298 LEU A N 1
ATOM 2154 C CA . LEU A 1 284 ? 63.398 -8.826 123.263 1.00 30.34 298 LEU A CA 1
ATOM 2155 C C . LEU A 1 284 ? 62.350 -9.093 122.194 1.00 28.93 298 LEU A C 1
ATOM 2156 O O . LEU A 1 284 ? 62.584 -9.868 121.259 1.00 28.40 298 LEU A O 1
ATOM 2161 N N . HIS A 1 285 ? 61.187 -8.454 122.312 1.00 28.15 299 HIS A N 1
ATOM 2162 C CA . HIS A 1 285 ? 60.184 -8.563 121.261 1.00 34.12 299 HIS A CA 1
ATOM 2163 C C . HIS A 1 285 ? 60.571 -7.755 120.031 1.00 27.28 299 HIS A C 1
ATOM 2164 O O . HIS A 1 285 ? 60.244 -8.146 118.905 1.00 27.79 299 HIS A O 1
ATOM 2171 N N . TYR A 1 286 ? 61.270 -6.635 120.223 1.00 24.03 300 TYR A N 1
ATOM 2172 C CA . TYR A 1 286 ? 61.520 -5.721 119.116 1.00 28.18 300 TYR A CA 1
ATOM 2173 C C . TYR A 1 286 ? 62.522 -6.272 118.111 1.00 27.18 300 TYR A C 1
ATOM 2174 O O . TYR A 1 286 ? 62.607 -5.743 116.998 1.00 25.53 300 TYR A O 1
ATOM 2183 N N . VAL A 1 287 ? 63.281 -7.311 118.468 1.00 28.27 301 VAL A N 1
ATOM 2184 C CA . VAL A 1 287 ? 64.231 -7.878 117.515 1.00 22.32 301 VAL A CA 1
ATOM 2185 C C . VAL A 1 287 ? 63.492 -8.551 116.365 1.00 25.23 301 VAL A C 1
ATOM 2186 O O . VAL A 1 287 ? 63.954 -8.534 115.218 1.00 24.15 301 VAL A O 1
ATOM 2190 N N . ILE A 1 288 ? 62.326 -9.133 116.646 1.00 26.98 302 ILE A N 1
ATOM 2191 C CA . ILE A 1 288 ? 61.554 -9.793 115.601 1.00 22.06 302 ILE A CA 1
ATOM 2192 C C . ILE A 1 288 ? 60.930 -8.761 114.674 1.00 23.24 302 ILE A C 1
ATOM 2193 O O . ILE A 1 288 ? 61.080 -8.831 113.449 1.00 30.09 302 ILE A O 1
ATOM 2198 N N . SER A 1 289 ? 60.223 -7.783 115.246 1.00 24.18 303 SER A N 1
ATOM 2199 C CA . SER A 1 289 ? 59.639 -6.722 114.438 1.00 26.46 303 SER A CA 1
ATOM 2200 C C . SER A 1 289 ? 60.700 -5.899 113.720 1.00 23.79 303 SER A C 1
ATOM 2201 O O . SER A 1 289 ? 60.402 -5.296 112.683 1.00 25.42 303 SER A O 1
ATOM 2204 N N . SER A 1 290 ? 61.929 -5.860 114.244 1.00 25.70 304 SER A N 1
ATOM 2205 C CA . SER A 1 290 ? 63.011 -5.203 113.518 1.00 25.42 304 SER A CA 1
ATOM 2206 C C . SER A 1 290 ? 63.366 -5.975 112.255 1.00 24.16 304 SER A C 1
ATOM 2207 O O . SER A 1 290 ? 63.668 -5.375 111.218 1.00 21.94 304 SER A O 1
ATOM 2210 N N . GLY A 1 291 ? 63.344 -7.307 112.327 1.00 24.04 305 GLY A N 1
ATOM 2211 C CA . GLY A 1 291 ? 63.569 -8.103 111.133 1.00 21.25 305 GLY A CA 1
ATOM 2212 C C . GLY A 1 291 ? 62.474 -7.909 110.103 1.00 21.96 305 GLY A C 1
ATOM 2213 O O . GLY A 1 291 ? 62.743 -7.839 108.901 1.00 21.52 305 GLY A O 1
ATOM 2214 N N . VAL A 1 292 ? 61.223 -7.820 110.561 1.00 21.78 306 VAL A N 1
ATOM 2215 C CA . VAL A 1 292 ? 60.118 -7.516 109.658 1.00 22.60 306 VAL A CA 1
ATOM 2216 C C . VAL A 1 292 ? 60.286 -6.123 109.068 1.00 22.69 306 VAL A C 1
ATOM 2217 O O . VAL A 1 292 ? 60.060 -5.907 107.871 1.00 20.00 306 VAL A O 1
ATOM 2221 N N . ALA A 1 293 ? 60.695 -5.159 109.897 1.00 21.70 307 ALA A N 1
ATOM 2222 C CA . ALA A 1 293 ? 60.882 -3.793 109.420 1.00 20.50 307 ALA A CA 1
ATOM 2223 C C . ALA A 1 293 ? 61.959 -3.722 108.345 1.00 20.17 307 ALA A C 1
ATOM 2224 O O . ALA A 1 293 ? 61.789 -3.035 107.331 1.00 18.89 307 ALA A O 1
ATOM 2226 N N . ALA A 1 294 ? 63.077 -4.424 108.550 1.00 20.09 308 ALA A N 1
ATOM 2227 C CA . ALA A 1 294 ? 64.141 -4.423 107.550 1.00 22.17 308 ALA A CA 1
ATOM 2228 C C . ALA A 1 294 ? 63.663 -5.026 106.236 1.00 20.74 308 ALA A C 1
ATOM 2229 O O . ALA A 1 294 ? 64.016 -4.540 105.155 1.00 20.79 308 ALA A O 1
ATOM 2231 N N . ALA A 1 295 ? 62.855 -6.086 106.311 1.00 20.22 309 ALA A N 1
ATOM 2232 C CA . ALA A 1 295 ? 62.323 -6.701 105.100 1.00 20.71 309 ALA A CA 1
ATOM 2233 C C . ALA A 1 295 ? 61.360 -5.764 104.386 1.00 21.44 309 ALA A C 1
ATOM 2234 O O . ALA A 1 295 ? 61.381 -5.659 103.154 1.00 23.61 309 ALA A O 1
ATOM 2236 N N . VAL A 1 296 ? 60.506 -5.074 105.145 1.00 20.99 310 VAL A N 1
ATOM 2237 C CA . VAL A 1 296 ? 59.556 -4.148 104.538 1.00 19.99 310 VAL A CA 1
ATOM 2238 C C . VAL A 1 296 ? 60.287 -2.987 103.880 1.00 22.65 310 VAL A C 1
ATOM 2239 O O . VAL A 1 296 ? 59.942 -2.571 102.768 1.00 23.35 310 VAL A O 1
ATOM 2243 N N . SER A 1 297 ? 61.310 -2.449 104.549 1.00 21.59 311 SER A N 1
ATOM 2244 C CA . SER A 1 297 ? 62.082 -1.356 103.968 1.00 23.93 311 SER A CA 1
ATOM 2245 C C . SER A 1 297 ? 62.764 -1.788 102.677 1.00 22.41 311 SER A C 1
ATOM 2246 O O . SER A 1 297 ? 62.764 -1.048 101.687 1.00 23.98 311 SER A O 1
ATOM 2249 N N . THR A 1 298 ? 63.343 -2.990 102.667 1.00 22.86 312 THR A N 1
ATOM 2250 C CA . THR A 1 298 ? 64.037 -3.474 101.479 1.00 22.02 312 THR A CA 1
ATOM 2251 C C . THR A 1 298 ? 63.076 -3.642 100.309 1.00 28.39 312 THR A C 1
ATOM 2252 O O . THR A 1 298 ? 63.346 -3.180 99.195 1.00 21.01 312 THR A O 1
AT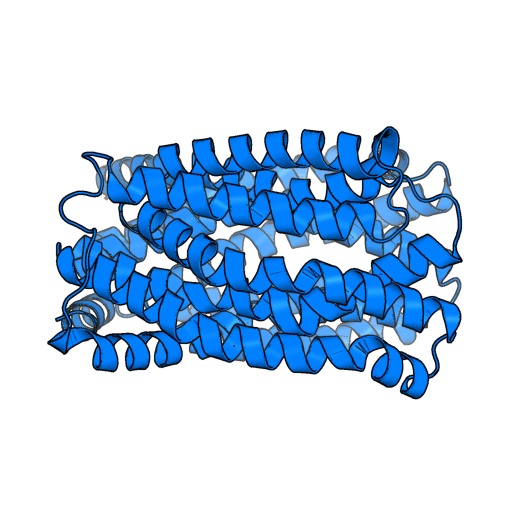OM 2256 N N . ARG A 1 299 ? 61.939 -4.298 100.547 1.00 25.45 313 ARG A N 1
ATOM 2257 C CA . ARG A 1 299 ? 60.999 -4.563 99.463 1.00 25.67 313 ARG A CA 1
ATOM 2258 C C . ARG A 1 299 ? 60.313 -3.287 98.990 1.00 24.51 313 ARG A C 1
ATOM 2259 O O . ARG A 1 299 ? 60.058 -3.122 97.791 1.00 25.20 313 ARG A O 1
ATOM 2267 N N . VAL A 1 300 ? 60.001 -2.377 99.915 1.00 28.42 314 VAL A N 1
ATOM 2268 C CA . VAL A 1 300 ? 59.379 -1.109 99.537 1.00 27.74 314 VAL A CA 1
ATOM 2269 C C . VAL A 1 300 ? 60.330 -0.290 98.677 1.00 26.79 314 VAL A C 1
ATOM 2270 O O . VAL A 1 300 ? 59.945 0.251 97.633 1.00 20.91 314 VAL A O 1
ATOM 2274 N N . SER A 1 301 ? 61.590 -0.191 99.105 1.00 20.68 315 SER A N 1
ATOM 2275 C CA . SER A 1 301 ? 62.574 0.566 98.341 1.00 22.88 315 SER A CA 1
ATOM 2276 C C . SER A 1 301 ? 62.862 -0.094 96.998 1.00 26.87 315 SER A C 1
ATOM 2277 O O . SER A 1 301 ? 63.022 0.597 95.984 1.00 20.74 315 SER A O 1
ATOM 2280 N N . ASN A 1 302 ? 62.924 -1.427 96.967 1.00 25.13 316 ASN A N 1
ATOM 2281 C CA . ASN A 1 302 ? 63.201 -2.127 95.716 1.00 20.65 316 ASN A CA 1
ATOM 2282 C C . ASN A 1 302 ? 62.086 -1.898 94.703 1.00 25.41 316 ASN A C 1
ATOM 2283 O O . ASN A 1 302 ? 62.343 -1.550 93.545 1.00 26.46 316 ASN A O 1
ATOM 2288 N N . ASN A 1 303 ? 60.835 -2.090 95.125 1.00 23.75 317 ASN A N 1
ATOM 2289 C CA . ASN A 1 303 ? 59.717 -1.941 94.201 1.00 29.01 317 ASN A CA 1
ATOM 2290 C C . ASN A 1 303 ? 59.515 -0.490 93.784 1.00 31.39 317 ASN A C 1
ATOM 2291 O O . ASN A 1 303 ? 59.130 -0.227 92.639 1.00 33.04 317 ASN A O 1
ATOM 2296 N N . LEU A 1 304 ? 59.767 0.460 94.687 1.00 28.02 318 LEU A N 1
ATOM 2297 C CA . LEU A 1 304 ? 59.678 1.869 94.313 1.00 28.59 318 LEU A CA 1
ATOM 2298 C C . LEU A 1 304 ? 60.746 2.232 93.290 1.00 29.06 318 LEU A C 1
ATOM 2299 O O . LEU A 1 304 ? 60.461 2.921 92.303 1.00 28.53 318 LEU A O 1
ATOM 2304 N N . GLY A 1 305 ? 61.981 1.775 93.505 1.00 21.60 319 GLY A N 1
ATOM 2305 C CA . GLY A 1 305 ? 63.034 2.039 92.541 1.00 28.18 319 GLY A CA 1
ATOM 2306 C C . GLY A 1 305 ? 62.816 1.338 91.217 1.00 29.08 319 GLY A C 1
ATOM 2307 O O . GLY A 1 305 ? 63.249 1.832 90.172 1.00 27.98 319 GLY A O 1
ATOM 2308 N N . ALA A 1 306 ? 62.144 0.190 91.236 1.00 26.98 320 ALA A N 1
ATOM 2309 C CA . ALA A 1 306 ? 61.857 -0.557 90.018 1.00 35.79 320 ALA A CA 1
ATOM 2310 C C . ALA A 1 306 ? 60.639 -0.031 89.271 1.00 35.27 320 ALA A C 1
ATOM 2311 O O . ALA A 1 306 ? 60.257 -0.621 88.255 1.00 36.67 320 ALA A O 1
ATOM 2313 N N . GLY A 1 307 ? 60.027 1.050 89.741 1.00 35.50 321 GLY A N 1
ATOM 2314 C CA . GLY A 1 307 ? 58.838 1.579 89.098 1.00 32.79 321 GLY A CA 1
ATOM 2315 C C . GLY A 1 307 ? 57.611 0.713 89.277 1.00 39.23 321 GLY A C 1
ATOM 2316 O O . GLY A 1 307 ? 56.801 0.593 88.349 1.00 38.50 321 GLY A O 1
ATOM 2317 N N . ASN A 1 308 ? 57.456 0.096 90.448 1.00 38.59 322 ASN A N 1
ATOM 2318 C CA . ASN A 1 308 ? 56.305 -0.752 90.756 1.00 36.42 322 ASN A CA 1
ATOM 2319 C C . ASN A 1 308 ? 55.660 -0.236 92.036 1.00 38.82 322 ASN A C 1
ATOM 2320 O O . ASN A 1 308 ? 55.877 -0.787 93.125 1.00 35.63 322 ASN A O 1
ATOM 2325 N N . PRO A 1 309 ? 54.859 0.829 91.942 1.00 41.13 323 PRO A N 1
ATOM 2326 C CA . PRO A 1 309 ? 54.224 1.360 93.159 1.00 34.45 323 PRO A CA 1
ATOM 2327 C C . PRO A 1 309 ? 53.194 0.420 93.756 1.00 35.62 323 PRO A C 1
ATOM 2328 O O . PRO A 1 309 ? 53.053 0.369 94.984 1.00 36.54 323 PRO A O 1
ATOM 2332 N N . GLN A 1 310 ? 52.470 -0.332 92.925 1.00 42.24 324 GLN A N 1
ATOM 2333 C CA . GLN A 1 310 ? 51.413 -1.193 93.447 1.00 43.59 324 GLN A CA 1
ATOM 2334 C C . GLN A 1 310 ? 51.991 -2.336 94.272 1.00 38.08 324 GLN A C 1
ATOM 2335 O O . GLN A 1 310 ? 51.498 -2.635 95.366 1.00 34.82 324 GLN A O 1
ATOM 2341 N N . VAL A 1 311 ? 53.038 -2.990 93.763 1.00 35.53 325 VAL A N 1
ATOM 2342 C CA . VAL A 1 311 ? 53.696 -4.040 94.528 1.00 30.23 325 VAL A CA 1
ATOM 2343 C C . VAL A 1 311 ? 54.364 -3.472 95.775 1.00 31.02 325 VAL A C 1
ATOM 2344 O O . VAL A 1 311 ? 54.528 -4.186 96.772 1.00 28.35 325 VAL A O 1
ATOM 2348 N N . ALA A 1 312 ? 54.731 -2.188 95.757 1.00 32.65 326 ALA A N 1
ATOM 2349 C CA . ALA A 1 312 ? 55.231 -1.549 96.969 1.00 31.27 326 ALA A CA 1
ATOM 2350 C C . ALA A 1 312 ? 54.148 -1.473 98.039 1.00 31.59 326 ALA A C 1
ATOM 2351 O O . ALA A 1 312 ? 54.413 -1.747 99.216 1.00 33.55 326 ALA A O 1
ATOM 2353 N N . ARG A 1 313 ? 52.920 -1.109 97.653 1.00 29.22 327 ARG A N 1
ATOM 2354 C CA . ARG A 1 313 ? 51.805 -1.165 98.595 1.00 28.79 327 ARG A CA 1
ATOM 2355 C C . ARG A 1 313 ? 51.615 -2.577 99.127 1.00 31.73 327 ARG A C 1
ATOM 2356 O O . ARG A 1 313 ? 51.396 -2.776 100.328 1.00 33.62 327 ARG A O 1
ATOM 2364 N N . VAL A 1 314 ? 51.693 -3.571 98.239 1.00 28.02 328 VAL A N 1
ATOM 2365 C CA . VAL A 1 314 ? 51.554 -4.965 98.645 1.00 31.32 328 VAL A CA 1
ATOM 2366 C C . VAL A 1 314 ? 52.678 -5.364 99.591 1.00 31.72 328 VAL A C 1
ATOM 2367 O O . VAL A 1 314 ? 52.475 -6.182 100.498 1.00 30.54 328 VAL A O 1
ATOM 2371 N N . SER A 1 315 ? 53.874 -4.798 99.403 1.00 29.43 329 SER A N 1
ATOM 2372 C CA . SER A 1 315 ? 54.973 -5.064 100.327 1.00 31.70 329 SER A CA 1
ATOM 2373 C C . SER A 1 315 ? 54.630 -4.603 101.737 1.00 30.99 329 SER A C 1
ATOM 2374 O O . SER A 1 315 ? 54.944 -5.289 102.718 1.00 26.87 329 SER A O 1
ATOM 2377 N N . VAL A 1 316 ? 53.984 -3.442 101.859 1.00 28.46 330 VAL A N 1
ATOM 2378 C CA . VAL A 1 316 ? 53.546 -2.969 103.169 1.00 32.41 330 VAL A CA 1
ATOM 2379 C C . VAL A 1 316 ? 52.498 -3.910 103.747 1.00 31.44 330 VAL A C 1
ATOM 2380 O O . VAL A 1 316 ? 52.506 -4.212 104.947 1.00 30.74 330 VAL A O 1
ATOM 2384 N N . LEU A 1 317 ? 51.584 -4.391 102.901 1.00 28.15 331 LEU A N 1
ATOM 2385 C CA . LEU A 1 317 ? 50.539 -5.294 103.373 1.00 28.69 331 LEU A CA 1
ATOM 2386 C C . LEU A 1 317 ? 51.127 -6.611 103.865 1.00 25.99 331 LEU A C 1
ATOM 2387 O O . LEU A 1 317 ? 50.710 -7.135 104.905 1.00 24.67 331 LEU A O 1
ATOM 2392 N N . ALA A 1 318 ? 52.096 -7.164 103.130 1.00 22.11 332 ALA A N 1
ATOM 2393 C CA . ALA A 1 318 ? 52.725 -8.409 103.559 1.00 27.65 332 ALA A CA 1
ATOM 2394 C C . ALA A 1 318 ? 53.452 -8.227 104.884 1.00 28.02 332 ALA A C 1
ATOM 2395 O O . ALA A 1 318 ? 53.377 -9.091 105.768 1.00 23.08 332 ALA A O 1
ATOM 2397 N N . GLY A 1 319 ? 54.156 -7.105 105.044 1.00 24.26 333 GLY A N 1
ATOM 2398 C CA . GLY A 1 319 ? 54.784 -6.814 106.321 1.00 27.37 333 GLY A CA 1
ATOM 2399 C C . GLY A 1 319 ? 53.787 -6.672 107.451 1.00 24.44 333 GLY A C 1
ATOM 2400 O O . GLY A 1 319 ? 54.077 -7.051 108.589 1.00 25.50 333 GLY A O 1
ATOM 2401 N N . LEU A 1 320 ? 52.602 -6.131 107.159 1.00 22.87 334 LEU A N 1
ATOM 2402 C CA . LEU A 1 320 ? 51.560 -6.053 108.177 1.00 22.13 334 LEU A CA 1
ATOM 2403 C C . LEU A 1 320 ? 51.027 -7.434 108.536 1.00 25.97 334 LEU A C 1
ATOM 2404 O O . LEU A 1 320 ? 50.622 -7.659 109.682 1.00 26.68 334 LEU A O 1
ATOM 2409 N N . CYS A 1 321 ? 51.015 -8.365 107.578 1.00 19.17 335 CYS A N 1
ATOM 2410 C CA . CYS A 1 321 ? 50.663 -9.745 107.895 1.00 25.52 335 CYS A CA 1
ATOM 2411 C C . CYS A 1 321 ? 51.662 -10.343 108.878 1.00 26.34 335 CYS A C 1
ATOM 2412 O O . CYS A 1 321 ? 51.276 -10.975 109.868 1.00 22.44 335 CYS A O 1
ATOM 2415 N N . LEU A 1 322 ? 52.958 -10.149 108.614 1.00 22.31 336 LEU A N 1
ATOM 2416 C CA . LEU A 1 322 ? 53.981 -10.576 109.563 1.00 26.42 336 LEU A CA 1
ATOM 2417 C C . LEU A 1 322 ? 53.784 -9.907 110.916 1.00 22.37 336 LEU A C 1
ATOM 2418 O O . LEU A 1 322 ? 53.980 -10.536 111.962 1.00 25.07 336 LEU A O 1
ATOM 2423 N N . TRP A 1 323 ? 53.389 -8.631 110.915 1.00 20.41 337 TRP A N 1
ATOM 2424 C CA . TRP A 1 323 ? 53.180 -7.918 112.171 1.00 21.78 337 TRP A CA 1
ATOM 2425 C C . TRP A 1 323 ? 52.042 -8.531 112.976 1.00 24.58 337 TRP A C 1
ATOM 2426 O O . TRP A 1 323 ? 52.164 -8.709 114.193 1.00 20.93 337 TRP A O 1
ATOM 2437 N N . LEU A 1 324 ? 50.927 -8.857 112.319 1.00 25.78 338 LEU A N 1
ATOM 2438 C CA . LEU A 1 324 ? 49.774 -9.395 113.037 1.00 24.40 338 LEU A CA 1
ATOM 2439 C C . LEU A 1 324 ? 50.097 -10.744 113.666 1.00 22.47 338 LEU A C 1
ATOM 2440 O O . LEU A 1 324 ? 49.773 -10.990 114.832 1.00 33.20 338 LEU A O 1
ATOM 2445 N N . VAL A 1 325 ? 50.740 -11.634 112.907 1.00 27.57 339 VAL A N 1
ATOM 2446 C CA . VAL A 1 325 ? 51.104 -12.945 113.441 1.00 27.64 339 VAL A CA 1
ATOM 2447 C C . VAL A 1 325 ? 52.135 -12.798 114.554 1.00 29.21 339 VAL A C 1
ATOM 2448 O O . VAL A 1 325 ? 51.998 -13.384 115.634 1.00 24.90 339 VAL A O 1
ATOM 2452 N N . GLU A 1 326 ? 53.180 -12.005 114.308 1.00 27.97 340 GLU A N 1
ATOM 2453 C CA . GLU A 1 326 ? 54.252 -11.859 115.288 1.00 29.01 340 GLU A CA 1
ATOM 2454 C C . GLU A 1 326 ? 53.748 -11.202 116.569 1.00 26.26 340 GLU A C 1
ATOM 2455 O O . GLU A 1 326 ? 53.975 -11.713 117.672 1.00 25.50 340 GLU A O 1
ATOM 2461 N N . SER A 1 327 ? 53.063 -10.062 116.444 1.00 25.41 341 SER A N 1
ATOM 2462 C CA . SER A 1 327 ? 52.650 -9.323 117.635 1.00 26.15 341 SER A CA 1
ATOM 2463 C C . SER A 1 327 ? 51.601 -10.088 118.432 1.00 23.60 341 SER A C 1
ATOM 2464 O O . SER A 1 327 ? 51.632 -10.080 119.667 1.00 25.48 341 SER A O 1
ATOM 2467 N N . ALA A 1 328 ? 50.664 -10.751 117.749 1.00 25.68 342 ALA A N 1
ATOM 2468 C CA . ALA A 1 328 ? 49.681 -11.563 118.461 1.00 21.74 342 ALA A CA 1
ATOM 2469 C C . ALA A 1 328 ? 50.348 -12.736 119.165 1.00 21.20 342 ALA A C 1
ATOM 2470 O O . ALA A 1 328 ? 49.949 -13.113 120.272 1.00 21.83 342 ALA A O 1
ATOM 2472 N N . PHE A 1 329 ? 51.369 -13.324 118.538 1.00 22.80 343 PHE A N 1
ATOM 2473 C CA . PHE A 1 329 ? 52.092 -14.429 119.159 1.00 21.92 343 PHE A CA 1
ATOM 2474 C C . PHE A 1 329 ? 52.724 -13.992 120.474 1.00 22.86 343 PHE A C 1
ATOM 2475 O O . PHE A 1 329 ? 52.481 -14.590 121.528 1.00 23.25 343 PHE A O 1
ATOM 2483 N N . PHE A 1 330 ? 53.532 -12.931 120.432 1.00 19.47 344 PHE A N 1
ATOM 2484 C CA . PHE A 1 330 ? 54.262 -12.507 121.621 1.00 22.24 344 PHE A CA 1
ATOM 2485 C C . PHE A 1 330 ? 53.343 -11.890 122.668 1.00 22.23 344 PHE A C 1
ATOM 2486 O O . PHE A 1 330 ? 53.615 -12.005 123.868 1.00 21.99 344 PHE A O 1
ATOM 2494 N N . SER A 1 331 ? 52.258 -11.236 122.245 1.00 24.92 345 SER A N 1
ATOM 2495 C CA . SER A 1 331 ? 51.334 -10.647 123.211 1.00 25.13 345 SER A CA 1
ATOM 2496 C C . SER A 1 331 ? 50.599 -11.727 123.995 1.00 24.79 345 SER A C 1
ATOM 2497 O O . SER A 1 331 ? 50.529 -11.674 125.228 1.00 24.61 345 SER A O 1
ATOM 2500 N N . ILE A 1 332 ? 50.042 -12.715 123.293 1.00 22.13 346 ILE A N 1
ATOM 2501 C CA . ILE A 1 332 ? 49.319 -13.786 123.972 1.00 24.00 346 ILE A CA 1
ATOM 2502 C C . ILE A 1 332 ? 50.280 -14.653 124.777 1.00 24.58 346 ILE A C 1
ATOM 2503 O O . ILE A 1 332 ? 49.941 -15.131 125.866 1.00 25.39 346 ILE A O 1
ATOM 2508 N N . LEU A 1 333 ? 51.496 -14.859 124.265 1.00 22.94 347 LEU A N 1
ATOM 2509 C CA . LEU A 1 333 ? 52.482 -15.641 125.003 1.00 24.86 347 LEU A CA 1
ATOM 2510 C C . LEU A 1 333 ? 52.871 -14.953 126.305 1.00 26.28 347 LEU A C 1
ATOM 2511 O O . LEU A 1 333 ? 53.002 -15.606 127.347 1.00 29.24 347 LEU A O 1
ATOM 2516 N N . LEU A 1 334 ? 53.060 -13.632 126.268 1.00 25.25 348 LEU A N 1
ATOM 2517 C CA . LEU A 1 334 ? 53.390 -12.905 127.489 1.00 27.88 348 LEU A CA 1
ATOM 2518 C C . LEU A 1 334 ? 52.213 -12.889 128.456 1.00 30.95 348 LEU A C 1
ATOM 2519 O O . LEU A 1 334 ? 52.395 -13.058 129.667 1.00 27.72 348 LEU A O 1
ATOM 2524 N N . PHE A 1 335 ? 50.998 -12.687 127.939 1.00 25.07 349 PHE A N 1
ATOM 2525 C CA . PHE A 1 335 ? 49.822 -12.673 128.802 1.00 24.15 349 PHE A CA 1
ATOM 2526 C C . PHE A 1 335 ? 49.596 -14.025 129.464 1.00 26.10 349 PHE A C 1
ATOM 2527 O O . PHE A 1 335 ? 49.054 -14.089 130.574 1.00 27.09 349 PHE A O 1
ATOM 2535 N N . THR A 1 336 ? 50.004 -15.112 128.805 1.00 21.58 350 THR A N 1
ATOM 2536 C CA . THR A 1 336 ? 49.841 -16.440 129.387 1.00 24.60 350 THR A CA 1
ATOM 2537 C C . THR A 1 336 ? 50.677 -16.591 130.651 1.00 25.87 350 THR A C 1
ATOM 2538 O O . THR A 1 336 ? 50.184 -17.052 131.687 1.00 23.07 350 THR A O 1
ATOM 2542 N N . PHE A 1 337 ? 51.951 -16.203 130.582 1.00 23.20 351 PHE A N 1
ATOM 2543 C CA . PHE A 1 337 ? 52.876 -16.318 131.702 1.00 25.87 351 PHE A CA 1
ATOM 2544 C C . PHE A 1 337 ? 53.068 -14.992 132.431 1.00 26.89 351 PHE A C 1
ATOM 2545 O O . PHE A 1 337 ? 54.156 -14.724 132.952 1.00 28.14 351 PHE A O 1
ATOM 2553 N N . ARG A 1 338 ? 52.025 -14.159 132.486 1.00 26.08 352 ARG A N 1
ATOM 2554 C CA . ARG A 1 338 ? 52.165 -12.834 133.084 1.00 27.59 352 ARG A CA 1
ATOM 2555 C C . ARG A 1 338 ? 52.485 -12.924 134.572 1.00 32.09 352 ARG A C 1
ATOM 2556 O O . ARG A 1 338 ? 53.255 -12.112 135.098 1.00 31.19 352 ARG A O 1
ATOM 2564 N N . ASN A 1 339 ? 51.917 -13.908 135.262 1.00 31.84 353 ASN A N 1
ATOM 2565 C CA . ASN A 1 339 ? 52.160 -14.105 136.684 1.00 31.12 353 ASN A CA 1
ATOM 2566 C C . ASN A 1 339 ? 53.408 -14.933 136.959 1.00 29.98 353 ASN A C 1
ATOM 2567 O O . ASN A 1 339 ? 53.785 -15.093 138.124 1.00 35.39 353 ASN A O 1
ATOM 2572 N N . ILE A 1 340 ? 54.057 -15.458 135.919 1.00 35.21 354 ILE A N 1
ATOM 2573 C CA . ILE A 1 340 ? 55.213 -16.319 136.089 1.00 34.70 354 ILE A CA 1
ATOM 2574 C C . ILE A 1 340 ? 56.494 -15.704 135.533 1.00 34.91 354 ILE A C 1
ATOM 2575 O O . ILE A 1 340 ? 57.565 -15.905 136.117 1.00 36.70 354 ILE A O 1
ATOM 2580 N N . ILE A 1 341 ? 56.414 -14.938 134.442 1.00 26.81 355 ILE A N 1
ATOM 2581 C CA . ILE A 1 341 ? 57.607 -14.442 133.761 1.00 30.24 355 ILE A CA 1
ATOM 2582 C C . ILE A 1 341 ? 58.470 -13.558 134.654 1.00 33.55 355 ILE A C 1
ATOM 2583 O O . ILE A 1 341 ? 59.677 -13.443 134.421 1.00 33.91 355 ILE A O 1
ATOM 2588 N N . GLY A 1 342 ? 57.887 -12.938 135.682 1.00 33.32 356 GLY A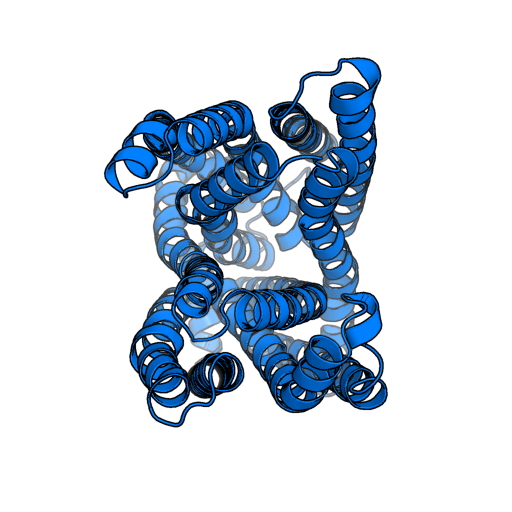 N 1
ATOM 2589 C CA . GLY A 1 342 ? 58.682 -12.117 136.578 1.00 34.35 356 GLY A CA 1
ATOM 2590 C C . GLY A 1 342 ? 59.769 -12.895 137.293 1.00 38.83 356 GLY A C 1
ATOM 2591 O O . GLY A 1 342 ? 60.836 -12.349 137.590 1.00 37.24 356 GLY A O 1
ATOM 2592 N N . TYR A 1 343 ? 59.521 -14.175 137.575 1.00 36.57 357 TYR A N 1
ATOM 2593 C CA . TYR A 1 343 ? 60.514 -15.006 138.244 1.00 37.34 357 TYR A CA 1
ATOM 2594 C C . TYR A 1 343 ? 61.713 -15.323 137.360 1.00 38.13 357 TYR A C 1
ATOM 2595 O O . TYR A 1 343 ? 62.709 -15.850 137.867 1.00 38.79 357 TYR A O 1
ATOM 2604 N N . ALA A 1 344 ? 61.643 -15.028 136.062 1.00 36.60 358 ALA A N 1
ATOM 2605 C CA . ALA A 1 344 ? 62.802 -15.156 135.191 1.00 37.53 358 ALA A CA 1
ATOM 2606 C C . ALA A 1 344 ? 63.770 -13.990 135.331 1.00 44.59 358 ALA A C 1
ATOM 2607 O O . ALA A 1 344 ? 64.848 -14.022 134.726 1.00 47.24 358 ALA A O 1
ATOM 2609 N N . PHE A 1 345 ? 63.413 -12.971 136.111 1.00 41.33 359 PHE A N 1
ATOM 2610 C CA . PHE A 1 345 ? 64.260 -11.802 136.310 1.00 36.94 359 PHE A CA 1
ATOM 2611 C C . PHE A 1 345 ? 64.547 -11.484 137.768 1.00 40.45 359 PHE A C 1
ATOM 2612 O O . PHE A 1 345 ? 65.538 -10.794 138.039 1.00 42.24 359 PHE A O 1
ATOM 2620 N N . SER A 1 346 ? 63.729 -11.948 138.708 1.00 42.35 360 SER A N 1
ATOM 2621 C CA . SER A 1 346 ? 63.906 -11.603 140.111 1.00 39.07 360 SER A CA 1
ATOM 2622 C C . SER A 1 346 ? 63.229 -12.655 140.974 1.00 45.68 360 SER A C 1
ATOM 2623 O O . SER A 1 346 ? 62.255 -13.288 140.558 1.00 45.43 360 SER A O 1
ATOM 2626 N N . ASN A 1 347 ? 63.760 -12.834 142.182 1.00 47.57 361 ASN A N 1
ATOM 2627 C CA . ASN A 1 347 ? 63.172 -13.726 143.170 1.00 43.14 361 ASN A CA 1
ATOM 2628 C C . ASN A 1 347 ? 62.240 -13.004 144.131 1.00 46.64 361 ASN A C 1
ATOM 2629 O O . ASN A 1 347 ? 61.734 -13.629 145.070 1.00 55.71 361 ASN A O 1
ATOM 2634 N N . SER A 1 348 ? 62.004 -11.712 143.924 1.00 44.96 362 SER A N 1
ATOM 2635 C CA . SER A 1 348 ? 61.162 -10.922 144.811 1.00 45.43 362 SER A CA 1
ATOM 2636 C C . SER A 1 348 ? 59.706 -11.027 144.380 1.00 44.64 362 SER A C 1
ATOM 2637 O O . SER A 1 348 ? 59.374 -10.769 143.218 1.00 42.13 362 SER A O 1
ATOM 2640 N N . LYS A 1 349 ? 58.839 -11.406 145.323 1.00 48.90 363 LYS A N 1
ATOM 2641 C CA . LYS A 1 349 ? 57.409 -11.464 145.038 1.00 45.58 363 LYS A CA 1
ATOM 2642 C C . LYS A 1 349 ? 56.860 -10.102 144.630 1.00 48.13 363 LYS A C 1
ATOM 2643 O O . LYS A 1 349 ? 55.963 -10.023 143.783 1.00 45.52 363 LYS A O 1
ATOM 2649 N N . GLU A 1 350 ? 57.388 -9.023 145.210 1.00 45.71 364 GLU A N 1
ATOM 2650 C CA . GLU A 1 350 ? 56.920 -7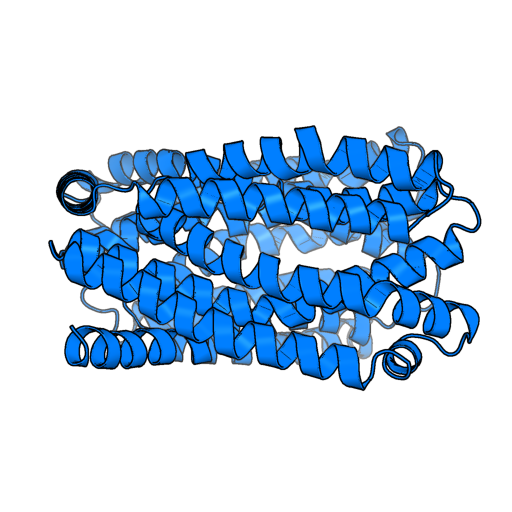.687 144.856 1.00 46.35 364 GLU A CA 1
ATOM 2651 C C . GLU A 1 350 ? 57.248 -7.349 143.406 1.00 41.99 364 GLU A C 1
ATOM 2652 O O . GLU A 1 350 ? 56.424 -6.754 142.701 1.00 39.86 364 GLU A O 1
ATOM 2658 N N . VAL A 1 351 ? 58.446 -7.716 142.945 1.00 38.80 365 VAL A N 1
ATOM 2659 C CA . VAL A 1 351 ? 58.831 -7.425 141.567 1.00 39.46 365 VAL A CA 1
ATOM 2660 C C . VAL A 1 351 ? 58.010 -8.261 140.592 1.00 35.94 365 VAL A C 1
ATOM 2661 O O . VAL A 1 351 ? 57.555 -7.762 139.555 1.00 36.01 365 VAL A O 1
ATOM 2665 N N . VAL A 1 352 ? 57.805 -9.542 140.907 1.00 36.38 366 VAL A N 1
ATOM 2666 C CA . VAL A 1 352 ? 57.046 -10.415 140.016 1.00 37.02 366 VAL A CA 1
ATOM 2667 C C . VAL A 1 352 ? 55.589 -9.974 139.944 1.00 39.58 366 VAL A C 1
ATOM 2668 O O . VAL A 1 352 ? 54.982 -9.967 138.867 1.00 35.23 366 VAL A O 1
ATOM 2672 N N . ASP A 1 353 ? 55.005 -9.597 141.085 1.00 37.47 367 ASP A N 1
ATOM 2673 C CA . ASP A 1 353 ? 53.631 -9.106 141.078 1.00 38.07 367 ASP A CA 1
ATOM 2674 C C . ASP A 1 353 ? 53.518 -7.806 140.294 1.00 32.99 367 ASP A C 1
ATOM 2675 O O . ASP A 1 353 ? 52.528 -7.581 139.587 1.00 32.13 367 ASP A O 1
ATOM 2680 N N . TYR A 1 354 ? 54.522 -6.935 140.413 1.00 38.20 368 TYR A N 1
ATOM 2681 C CA . TYR A 1 354 ? 54.517 -5.682 139.665 1.00 34.26 368 TYR A CA 1
ATOM 2682 C C . TYR A 1 354 ? 54.564 -5.946 138.164 1.00 27.57 368 TYR A C 1
ATOM 2683 O O . TYR A 1 354 ? 53.776 -5.381 137.397 1.00 35.06 368 TYR A O 1
ATOM 2692 N N . VAL A 1 355 ? 55.480 -6.815 137.728 1.00 25.98 369 VAL A N 1
ATOM 2693 C CA . VAL A 1 355 ? 55.579 -7.151 136.309 1.00 32.71 369 VAL A CA 1
ATOM 2694 C C . VAL A 1 355 ? 54.294 -7.814 135.828 1.00 32.68 369 VAL A C 1
ATOM 2695 O O . VAL A 1 355 ? 53.861 -7.611 134.686 1.00 31.11 369 VAL A O 1
ATOM 2699 N N . ALA A 1 356 ? 53.658 -8.609 136.692 1.00 27.48 370 ALA A N 1
ATOM 2700 C CA . ALA A 1 356 ? 52.380 -9.214 136.333 1.00 33.63 370 ALA A CA 1
ATOM 2701 C C . ALA A 1 356 ? 51.313 -8.151 136.104 1.00 33.17 370 ALA A C 1
ATOM 2702 O O . ALA A 1 356 ? 50.465 -8.291 135.215 1.00 30.54 370 ALA A O 1
ATOM 2704 N N . ASP A 1 357 ? 51.343 -7.076 136.894 1.00 31.01 371 ASP A N 1
ATOM 2705 C CA . ASP A 1 357 ? 50.364 -6.008 136.727 1.00 29.08 371 ASP A CA 1
ATOM 2706 C C . ASP A 1 357 ? 50.625 -5.196 135.465 1.00 33.60 371 ASP A C 1
ATOM 2707 O O . ASP A 1 357 ? 49.690 -4.629 134.890 1.00 30.36 371 ASP A O 1
ATOM 2712 N N . LEU A 1 358 ? 51.878 -5.132 135.016 1.00 33.65 372 LEU A N 1
ATOM 2713 C CA . LEU A 1 358 ? 52.217 -4.359 133.829 1.00 35.57 372 LEU A CA 1
ATOM 2714 C C . LEU A 1 358 ? 52.105 -5.155 132.539 1.00 29.16 372 LEU A C 1
ATOM 2715 O O . LEU A 1 358 ? 52.062 -4.550 131.462 1.00 29.32 372 LEU A O 1
ATOM 2720 N N . SER A 1 359 ? 52.065 -6.483 132.625 1.00 29.75 373 SER A N 1
ATOM 2721 C CA . SER A 1 359 ? 52.122 -7.320 131.429 1.00 29.08 373 SER A CA 1
ATOM 2722 C C . SER A 1 359 ? 51.092 -6.961 130.363 1.00 29.62 373 SER A C 1
ATOM 2723 O O . SER A 1 359 ? 51.460 -6.959 129.176 1.00 33.10 373 SER A O 1
ATOM 2726 N N . PRO A 1 360 ? 49.825 -6.657 130.682 1.00 32.31 374 PRO A N 1
ATOM 2727 C CA . PRO A 1 360 ? 48.916 -6.203 129.614 1.00 30.35 374 PRO A CA 1
ATOM 2728 C C . PRO A 1 360 ? 49.415 -4.967 128.887 1.00 33.02 374 PRO A C 1
ATOM 2729 O O . PRO A 1 360 ? 49.284 -4.882 127.659 1.00 35.19 374 PRO A O 1
ATOM 2733 N N . LEU A 1 361 ? 49.989 -4.003 129.612 1.00 32.40 375 LEU A N 1
ATOM 2734 C CA . LEU A 1 361 ? 50.552 -2.825 128.961 1.00 29.96 375 LEU A CA 1
ATOM 2735 C C . LEU A 1 361 ? 51.731 -3.203 128.074 1.00 33.55 375 LEU A C 1
ATOM 2736 O O . LEU A 1 361 ? 51.922 -2.623 126.999 1.00 29.83 375 LEU A O 1
ATOM 2741 N N . LEU A 1 362 ? 52.533 -4.178 128.510 1.00 29.82 376 LEU A N 1
ATOM 2742 C CA . LEU A 1 362 ? 53.645 -4.644 127.689 1.00 33.23 376 LEU A CA 1
ATOM 2743 C C . LEU A 1 362 ? 53.144 -5.340 126.429 1.00 33.85 376 LEU A C 1
ATOM 2744 O O . LEU A 1 362 ? 53.752 -5.211 125.360 1.00 31.31 376 LEU A O 1
ATOM 2749 N N . CYS A 1 363 ? 52.040 -6.086 126.536 1.00 28.08 377 CYS A N 1
ATOM 2750 C CA . CYS A 1 363 ? 51.446 -6.698 125.352 1.00 26.93 377 CYS A CA 1
ATOM 2751 C C . CYS A 1 363 ? 50.994 -5.637 124.360 1.00 30.84 377 CYS A C 1
ATOM 2752 O O . CYS A 1 363 ? 51.201 -5.777 123.149 1.00 31.69 377 CYS A O 1
ATOM 2755 N N . LEU A 1 364 ? 50.367 -4.570 124.858 1.00 24.08 378 LEU A N 1
ATOM 2756 C CA . LEU A 1 364 ? 50.005 -3.453 123.995 1.00 32.23 378 LEU A CA 1
ATOM 2757 C C . LEU A 1 364 ? 51.245 -2.830 123.367 1.00 29.30 378 LEU A C 1
ATOM 2758 O O . LEU A 1 364 ? 51.221 -2.418 122.201 1.00 23.01 378 LEU A O 1
ATOM 2763 N N . SER A 1 365 ? 52.341 -2.759 124.127 1.00 25.46 379 SER A N 1
ATOM 2764 C CA . SER A 1 365 ? 53.589 -2.256 123.568 1.00 28.21 379 SER A CA 1
ATOM 2765 C C . SER A 1 365 ? 54.099 -3.167 122.458 1.00 27.36 379 SER A C 1
ATOM 2766 O O . SER A 1 365 ? 54.659 -2.690 121.467 1.00 21.60 379 SER A O 1
ATOM 2769 N N . PHE A 1 366 ? 53.902 -4.481 122.601 1.00 28.03 380 PHE A N 1
ATOM 2770 C CA . PHE A 1 366 ? 54.281 -5.408 121.537 1.00 23.71 380 PHE A CA 1
ATOM 2771 C C . PHE A 1 366 ? 53.534 -5.093 120.247 1.00 27.51 380 PHE A C 1
ATOM 2772 O O . PHE A 1 366 ? 54.138 -4.992 119.172 1.00 25.75 380 PHE A O 1
ATOM 2780 N N . ILE A 1 367 ? 52.212 -4.935 120.341 1.00 23.68 381 ILE A N 1
ATOM 2781 C CA . ILE A 1 367 ? 51.393 -4.673 119.161 1.00 25.18 381 ILE A CA 1
ATOM 2782 C C . ILE A 1 367 ? 51.814 -3.367 118.500 1.00 24.71 381 ILE A C 1
ATOM 2783 O O . ILE A 1 367 ? 52.019 -3.302 117.282 1.00 22.36 381 ILE A O 1
ATOM 2788 N N . LEU A 1 368 ? 51.956 -2.307 119.298 1.00 27.89 382 LEU A N 1
ATOM 2789 C CA . LEU A 1 368 ? 52.266 -0.996 118.740 1.00 24.83 382 LEU A CA 1
ATOM 2790 C C . LEU A 1 368 ? 53.684 -0.947 118.188 1.00 22.91 382 LEU A C 1
ATOM 2791 O O . LEU A 1 368 ? 53.908 -0.449 117.080 1.00 24.68 382 LEU A O 1
ATOM 2796 N N . ASP A 1 369 ? 54.660 -1.456 118.948 1.00 24.24 383 ASP A N 1
ATOM 2797 C CA . ASP A 1 369 ? 56.046 -1.399 118.493 1.00 24.85 383 ASP A CA 1
ATOM 2798 C C . ASP A 1 369 ? 56.236 -2.181 117.201 1.00 23.73 383 ASP A C 1
ATOM 2799 O O . ASP A 1 369 ? 56.996 -1.764 116.322 1.00 27.39 383 ASP A O 1
ATOM 2804 N N . GLY A 1 370 ? 55.554 -3.319 117.068 1.00 25.54 384 GLY A N 1
ATOM 2805 C CA . GLY A 1 370 ? 55.618 -4.058 115.818 1.00 24.17 384 GLY A CA 1
ATOM 2806 C C . GLY A 1 370 ? 54.980 -3.301 114.670 1.00 24.73 384 GLY A C 1
ATOM 2807 O O . GLY A 1 370 ? 55.508 -3.285 113.555 1.00 23.25 384 GLY A O 1
ATOM 2808 N N . PHE A 1 371 ? 53.841 -2.655 114.931 1.00 20.66 385 PHE A N 1
ATOM 2809 C CA . PHE A 1 371 ? 53.170 -1.868 113.901 1.00 26.97 385 PHE A CA 1
ATOM 2810 C C . PHE A 1 371 ? 54.019 -0.673 113.485 1.00 21.37 385 PHE A C 1
ATOM 2811 O O . PHE A 1 371 ? 54.230 -0.431 112.291 1.00 20.01 385 PHE A O 1
ATOM 2819 N N . THR A 1 372 ? 54.516 0.090 114.462 1.00 20.81 386 THR A N 1
ATOM 2820 C CA . THR A 1 372 ? 55.314 1.267 114.139 1.00 25.15 386 THR A CA 1
ATOM 2821 C C . THR A 1 372 ? 56.662 0.892 113.538 1.00 26.45 386 THR A C 1
ATOM 2822 O O . THR A 1 372 ? 57.227 1.671 112.764 1.00 25.48 386 THR A O 1
ATOM 2826 N N . ALA A 1 373 ? 57.196 -0.285 113.879 1.00 27.10 387 ALA A N 1
ATOM 2827 C CA . ALA A 1 373 ? 58.435 -0.733 113.249 1.00 23.46 387 ALA A CA 1
ATOM 2828 C C . ALA A 1 373 ? 58.231 -0.984 111.762 1.00 27.44 387 ALA A C 1
ATOM 2829 O O . ALA A 1 373 ? 59.071 -0.599 110.940 1.00 27.13 387 ALA A O 1
ATOM 2831 N N . VAL A 1 374 ? 57.118 -1.625 111.399 1.00 25.72 388 VAL A N 1
ATOM 2832 C CA . VAL A 1 374 ? 56.832 -1.890 109.992 1.00 27.35 388 VAL A CA 1
ATOM 2833 C C . VAL A 1 374 ? 56.666 -0.583 109.229 1.00 25.21 388 VAL A C 1
ATOM 2834 O O . VAL A 1 374 ? 57.247 -0.390 108.154 1.00 26.26 388 VAL A O 1
ATOM 2838 N N . LEU A 1 375 ? 55.874 0.341 109.781 1.00 28.29 389 LEU A N 1
ATOM 2839 C CA . LEU A 1 375 ? 55.599 1.590 109.080 1.00 24.04 389 LEU A CA 1
ATOM 2840 C C . LEU A 1 375 ? 56.813 2.511 109.060 1.00 24.39 389 LEU A C 1
ATOM 2841 O O . LEU A 1 375 ? 57.012 3.243 108.085 1.00 25.17 389 LEU A O 1
ATOM 2846 N N . ASN A 1 376 ? 57.631 2.498 110.116 1.00 21.76 390 ASN A N 1
ATOM 2847 C CA . ASN A 1 376 ? 58.900 3.217 110.048 1.00 21.06 390 ASN A CA 1
ATOM 2848 C C . ASN A 1 376 ? 59.812 2.611 108.992 1.00 24.46 390 ASN A C 1
ATOM 2849 O O . ASN A 1 376 ? 60.585 3.331 108.349 1.00 29.33 390 ASN A O 1
ATOM 2854 N N . GLY A 1 377 ? 59.736 1.293 108.800 1.00 19.61 391 GLY A N 1
ATOM 2855 C CA . GLY A 1 377 ? 60.456 0.676 107.700 1.00 22.37 391 GLY A CA 1
ATOM 2856 C C . GLY A 1 377 ? 59.952 1.146 106.350 1.00 23.99 391 GLY A C 1
ATOM 2857 O O . GLY A 1 377 ? 60.727 1.286 105.401 1.00 23.80 391 GLY A O 1
ATOM 2858 N N . VAL A 1 378 ? 58.644 1.397 106.246 1.00 22.52 392 VAL A N 1
ATOM 2859 C CA . VAL A 1 378 ? 58.097 1.995 105.031 1.00 23.65 392 VAL A CA 1
ATOM 2860 C C . VAL A 1 378 ? 58.680 3.386 104.821 1.00 23.59 392 VAL A C 1
ATOM 2861 O O . VAL A 1 378 ? 58.986 3.785 103.691 1.00 22.25 392 VAL A O 1
ATOM 2865 N N . ALA A 1 379 ? 58.850 4.143 105.908 1.00 24.31 393 ALA A N 1
ATOM 2866 C CA . ALA A 1 379 ? 59.423 5.481 105.804 1.00 28.27 393 ALA A CA 1
ATOM 2867 C C . ALA A 1 379 ? 60.856 5.425 105.291 1.00 26.97 393 ALA A C 1
ATOM 2868 O O . ALA A 1 379 ? 61.238 6.186 104.394 1.00 24.38 393 ALA A O 1
ATOM 2870 N N . ARG A 1 380 ? 61.666 4.524 105.850 1.00 23.31 394 ARG A N 1
ATOM 2871 C CA . ARG A 1 380 ? 63.051 4.402 105.409 1.00 24.92 394 ARG A CA 1
ATOM 2872 C C . ARG A 1 380 ? 63.131 3.889 103.977 1.00 25.49 394 ARG A C 1
ATOM 2873 O O . ARG A 1 380 ? 63.995 4.321 103.205 1.00 22.57 394 ARG A O 1
ATOM 2881 N N . GLY A 1 381 ? 62.237 2.972 103.601 1.00 23.45 395 GLY A N 1
ATOM 2882 C CA . GLY A 1 381 ? 62.234 2.456 102.244 1.00 23.95 395 GLY A CA 1
ATOM 2883 C C . GLY A 1 381 ? 61.713 3.431 101.211 1.00 21.38 395 GLY A C 1
ATOM 2884 O O . GLY A 1 381 ? 62.062 3.313 100.032 1.00 21.69 395 GLY A O 1
ATOM 2885 N N . SER A 1 382 ? 60.888 4.393 101.622 1.00 24.82 396 SER A N 1
ATOM 2886 C CA . SER A 1 382 ? 60.316 5.369 100.702 1.00 26.46 396 SER A CA 1
ATOM 2887 C C . SER A 1 382 ? 61.100 6.672 100.651 1.00 28.82 396 SER A C 1
ATOM 2888 O O . SER A 1 382 ? 61.241 7.262 99.575 1.00 33.16 396 SER A O 1
ATOM 2891 N N . GLY A 1 383 ? 61.603 7.144 101.788 1.00 27.02 397 GLY A N 1
ATOM 2892 C CA . GLY A 1 383 ? 62.394 8.362 101.831 1.00 27.96 397 GLY A CA 1
ATOM 2893 C C . GLY A 1 383 ? 61.846 9.462 102.719 1.00 27.24 397 GLY A C 1
ATOM 2894 O O . GLY A 1 383 ? 62.456 10.539 102.775 1.00 26.78 397 GLY A O 1
ATOM 2895 N N . TRP A 1 384 ? 60.735 9.267 103.420 1.00 27.49 398 TRP A N 1
ATOM 2896 C CA . TRP A 1 384 ? 60.208 10.298 104.317 1.00 29.16 398 TRP A CA 1
ATOM 2897 C C . TRP A 1 384 ? 60.543 9.995 105.772 1.00 26.00 398 TRP A C 1
ATOM 2898 O O . TRP A 1 384 ? 59.686 10.056 106.653 1.00 24.08 398 TRP A O 1
ATOM 2909 N N . GLN A 1 385 ? 61.811 9.671 106.039 1.00 30.65 399 GLN A N 1
ATOM 2910 C CA . GLN A 1 385 ? 62.254 9.487 107.416 1.00 28.41 399 GLN A CA 1
ATOM 2911 C C . GLN A 1 385 ? 62.119 10.763 108.235 1.00 26.30 399 GLN A C 1
ATOM 2912 O O . GLN A 1 385 ? 62.039 10.690 109.466 1.00 24.16 399 GLN A O 1
ATOM 2918 N N . HIS A 1 386 ? 62.096 11.929 107.583 1.00 26.49 400 HIS A N 1
ATOM 2919 C CA . HIS A 1 386 ? 61.912 13.178 108.315 1.00 28.90 400 HIS A CA 1
ATOM 2920 C C . HIS A 1 386 ? 60.554 13.214 109.003 1.00 22.22 400 HIS A C 1
ATOM 2921 O O . HIS A 1 386 ? 60.426 13.744 110.112 1.00 26.99 400 HIS A O 1
ATOM 2928 N N . ILE A 1 387 ? 59.527 12.651 108.360 1.00 24.81 401 ILE A N 1
ATOM 2929 C CA . ILE A 1 387 ? 58.224 12.528 109.008 1.00 24.81 401 ILE A CA 1
ATOM 2930 C C . ILE A 1 387 ? 58.337 11.653 110.248 1.00 27.18 401 ILE A C 1
ATOM 2931 O O . ILE A 1 387 ? 57.763 11.961 111.300 1.00 30.91 401 ILE A O 1
ATOM 2936 N N . GLY A 1 388 ? 59.096 10.557 110.148 1.00 31.51 402 GLY A N 1
ATOM 2937 C CA . GLY A 1 388 ? 59.295 9.688 111.295 1.00 24.75 402 GLY A CA 1
ATOM 2938 C C . GLY A 1 388 ? 60.038 10.348 112.440 1.00 24.13 402 GLY A C 1
ATOM 2939 O O . GLY A 1 388 ? 59.738 10.082 113.608 1.00 25.65 402 GLY A O 1
ATOM 2940 N N . ALA A 1 389 ? 61.012 11.208 112.133 1.00 25.26 403 ALA A N 1
ATOM 2941 C CA . ALA A 1 389 ? 61.736 11.914 113.187 1.00 27.57 403 ALA A CA 1
ATOM 2942 C C . ALA A 1 389 ? 60.828 12.902 113.910 1.00 30.09 403 ALA A C 1
ATOM 2943 O O . ALA A 1 389 ? 60.758 12.907 115.145 1.00 28.68 403 ALA A O 1
ATOM 2945 N N . TRP A 1 390 ? 60.133 13.756 113.154 1.00 26.54 404 TRP A N 1
ATOM 2946 C CA . TRP A 1 390 ? 59.189 14.686 113.765 1.00 25.59 404 TRP A CA 1
ATOM 2947 C C . TRP A 1 390 ? 58.056 13.949 114.465 1.00 24.02 404 TRP A C 1
ATOM 2948 O O . TRP A 1 390 ? 57.546 14.421 115.487 1.00 28.60 404 TRP A O 1
ATOM 2959 N N . ASN A 1 391 ? 57.648 12.794 113.933 1.00 26.80 405 ASN A N 1
ATOM 2960 C CA . ASN A 1 391 ? 56.637 11.992 114.612 1.00 24.11 405 ASN A CA 1
ATOM 2961 C C . ASN A 1 391 ? 57.168 11.417 115.918 1.00 21.90 405 ASN A C 1
ATOM 2962 O O . ASN A 1 391 ? 56.407 11.267 116.879 1.00 26.41 405 ASN A O 1
ATOM 2967 N N . ASN A 1 392 ? 58.464 11.096 115.978 1.00 23.20 406 ASN A N 1
ATOM 2968 C CA . ASN A 1 392 ? 59.045 10.603 117.225 1.00 26.04 406 ASN A CA 1
ATOM 2969 C C . ASN A 1 392 ? 59.058 11.690 118.292 1.00 24.61 406 ASN A C 1
ATOM 2970 O O . ASN A 1 392 ? 58.777 11.421 119.466 1.00 24.16 406 ASN A O 1
ATOM 2975 N N . ILE A 1 393 ? 59.390 12.922 117.904 1.00 31.26 407 ILE A N 1
ATOM 2976 C CA . ILE A 1 393 ? 59.369 14.038 118.846 1.00 23.87 407 ILE A CA 1
ATOM 2977 C C . ILE A 1 393 ? 57.951 14.288 119.337 1.00 24.83 407 ILE A C 1
ATOM 2978 O O . ILE A 1 393 ? 57.698 14.397 120.542 1.00 24.60 407 ILE A O 1
ATOM 2983 N N . PHE A 1 394 ? 57.006 14.390 118.402 1.00 26.97 408 PHE A N 1
ATOM 2984 C CA . PHE A 1 394 ? 55.630 14.702 118.766 1.00 25.72 408 PHE A CA 1
ATOM 2985 C C . PHE A 1 394 ? 55.014 13.598 119.616 1.00 28.67 408 PHE A C 1
ATOM 2986 O O . PHE A 1 394 ? 54.314 13.878 120.596 1.00 33.12 408 PHE A O 1
ATOM 2994 N N . SER A 1 395 ? 55.275 12.336 119.272 1.00 26.09 409 SER A N 1
ATOM 2995 C CA . SER A 1 395 ? 54.579 11.240 119.940 1.00 32.43 409 SER A CA 1
ATOM 2996 C C . SER A 1 395 ? 55.136 10.970 121.332 1.00 25.77 409 SER A C 1
ATOM 2997 O O . SER A 1 395 ? 54.369 10.743 122.275 1.00 27.13 409 SER A O 1
ATOM 3000 N N . TYR A 1 396 ? 56.458 10.985 121.484 1.00 25.20 410 TYR A N 1
ATOM 3001 C CA . TYR A 1 396 ? 57.081 10.541 122.724 1.00 29.57 410 TYR A CA 1
ATOM 3002 C C . TYR A 1 396 ? 57.556 11.676 123.616 1.00 25.53 410 TYR A C 1
ATOM 3003 O O . TYR A 1 396 ? 57.586 11.510 124.840 1.00 22.87 410 TYR A O 1
ATOM 3012 N N . TYR A 1 397 ? 57.925 12.823 123.050 1.00 22.69 411 TYR A N 1
ATOM 3013 C CA . TYR A 1 397 ? 58.454 13.919 123.852 1.00 28.51 411 TYR A CA 1
ATOM 3014 C C . TYR A 1 397 ? 57.454 15.042 124.078 1.00 24.37 411 TYR A C 1
ATOM 3015 O O . TYR A 1 397 ? 57.513 15.705 125.118 1.00 27.30 411 TYR A O 1
ATOM 3024 N N . LEU A 1 398 ? 56.533 15.265 123.143 1.00 22.44 412 LEU A N 1
ATOM 3025 C CA . LEU A 1 398 ? 55.522 16.302 123.310 1.00 26.10 412 LEU A CA 1
ATOM 3026 C C . LEU A 1 398 ? 54.234 15.775 123.927 1.00 29.26 412 LEU A C 1
ATOM 3027 O O . LEU A 1 398 ? 53.517 16.537 124.585 1.00 29.03 412 LEU A O 1
ATOM 3032 N N . VAL A 1 399 ? 53.926 14.490 123.737 1.00 27.62 413 VAL A N 1
ATOM 3033 C CA . VAL A 1 399 ? 52.713 13.875 124.262 1.00 25.62 413 VAL A CA 1
ATOM 3034 C C . VAL A 1 399 ? 53.034 12.781 125.276 1.00 31.41 413 VAL A C 1
ATOM 3035 O O . VAL A 1 399 ? 52.517 12.788 126.398 1.00 35.44 413 VAL A O 1
ATOM 3039 N N . GLY A 1 400 ? 53.890 11.830 124.897 1.00 29.09 414 GLY A N 1
ATOM 3040 C CA . GLY A 1 400 ? 54.132 10.682 125.757 1.00 30.83 414 GLY A CA 1
ATOM 3041 C C . GLY A 1 400 ? 54.832 11.050 127.052 1.00 28.85 414 GLY A C 1
ATOM 3042 O O . GLY A 1 400 ? 54.431 10.612 128.135 1.00 27.56 414 GLY A O 1
ATOM 3043 N N . ALA A 1 401 ? 55.887 11.860 126.959 1.00 22.17 415 ALA A N 1
ATOM 3044 C CA . ALA A 1 401 ? 56.650 12.235 128.149 1.00 24.88 415 ALA A CA 1
ATOM 3045 C C . ALA A 1 401 ? 55.836 13.042 129.155 1.00 30.86 415 ALA A C 1
ATOM 3046 O O . ALA A 1 401 ? 55.863 12.695 130.349 1.00 33.38 415 ALA A O 1
ATOM 3048 N N . PRO A 1 402 ? 55.108 14.105 128.775 1.00 24.98 416 PRO A N 1
ATOM 3049 C CA . PRO A 1 402 ? 54.324 14.827 129.795 1.00 29.42 416 PRO A CA 1
ATOM 3050 C C . PRO A 1 402 ? 53.245 13.974 130.436 1.00 31.34 416 PRO A C 1
ATOM 3051 O O . PRO A 1 402 ? 53.057 14.035 131.658 1.00 34.27 416 PRO A O 1
ATOM 3055 N N . VAL A 1 403 ? 52.530 13.175 129.643 1.00 28.99 417 VAL A N 1
ATOM 3056 C CA . VAL A 1 403 ? 51.485 12.323 130.200 1.00 33.79 417 VAL A CA 1
ATOM 3057 C C . VAL A 1 403 ? 52.088 11.259 131.109 1.00 33.04 417 VAL A C 1
ATOM 3058 O O . VAL A 1 403 ? 51.554 10.971 132.186 1.00 35.49 417 VAL A O 1
ATOM 3062 N N . GLY A 1 404 ? 53.210 10.668 130.699 1.00 32.84 418 GLY A N 1
ATOM 3063 C CA . GLY A 1 404 ? 53.821 9.624 131.507 1.00 29.13 418 GLY A CA 1
ATOM 3064 C C . GLY A 1 404 ? 54.342 10.145 132.834 1.00 29.74 418 GLY A C 1
ATOM 3065 O O . GLY A 1 404 ? 54.131 9.530 133.882 1.00 33.18 418 GLY A O 1
ATOM 3066 N N . VAL A 1 405 ? 55.037 11.285 132.804 1.00 29.34 419 VAL A N 1
ATOM 3067 C CA . VAL A 1 405 ? 55.521 11.896 134.039 1.00 36.64 419 VAL A CA 1
ATOM 3068 C C . VAL A 1 405 ? 54.348 12.285 134.930 1.00 36.72 419 VAL A C 1
ATOM 3069 O O . VAL A 1 405 ? 54.402 12.136 136.157 1.00 37.57 419 VAL A O 1
ATOM 3073 N N . TYR A 1 406 ? 53.266 12.779 134.322 1.00 35.20 420 TYR A N 1
ATOM 3074 C CA . TYR A 1 406 ? 52.059 13.110 135.072 1.00 35.43 420 TYR A CA 1
ATOM 3075 C C . TYR A 1 406 ? 51.522 11.889 135.809 1.00 42.93 420 TYR A C 1
ATOM 3076 O O . TYR A 1 406 ? 51.470 11.864 137.043 1.00 42.93 420 TYR A O 1
ATOM 3085 N N . LEU A 1 407 ? 51.135 10.852 135.061 1.00 40.06 421 LEU A N 1
ATOM 3086 C CA . LEU A 1 407 ? 50.557 9.657 135.673 1.00 39.29 421 LEU A CA 1
ATOM 3087 C C . LEU A 1 407 ? 51.500 9.017 136.685 1.00 39.54 421 LEU A C 1
ATOM 3088 O O . LEU A 1 407 ? 51.044 8.466 137.694 1.00 39.58 421 LEU A O 1
ATOM 3093 N N . ALA A 1 408 ? 52.811 9.081 136.442 1.00 38.55 422 ALA A N 1
ATOM 3094 C CA . ALA A 1 408 ? 53.763 8.461 137.360 1.00 37.50 422 ALA A CA 1
ATOM 3095 C C . ALA A 1 408 ? 53.831 9.209 138.685 1.00 42.35 422 ALA A C 1
ATOM 3096 O O . ALA A 1 408 ? 53.857 8.586 139.752 1.00 41.25 422 ALA A O 1
ATOM 3098 N N . PHE A 1 409 ? 53.861 10.542 138.638 1.00 40.88 423 PHE A N 1
ATOM 3099 C CA . PHE A 1 409 ? 54.012 11.376 139.828 1.00 41.69 423 PHE A CA 1
ATOM 3100 C C . PHE A 1 409 ? 52.690 11.877 140.396 1.00 46.94 423 PHE A C 1
ATOM 3101 O O . PHE A 1 409 ? 52.545 11.961 141.618 1.00 46.18 423 PHE A O 1
ATOM 3109 N N . ARG A 1 410 ? 51.719 12.216 139.548 1.00 47.97 424 ARG A N 1
ATOM 3110 C CA . ARG A 1 410 ? 50.442 12.728 140.049 1.00 51.95 424 ARG A CA 1
ATOM 3111 C C . ARG A 1 410 ? 49.573 11.601 140.605 1.00 56.02 424 ARG A C 1
ATOM 3112 O O . ARG A 1 410 ? 49.269 11.568 141.801 1.00 65.43 424 ARG A O 1
ATOM 3120 N N . HIS A 1 411 ? 49.157 10.669 139.747 1.00 59.53 425 HIS A N 1
ATOM 3121 C CA . HIS A 1 411 ? 48.242 9.608 140.152 1.00 50.29 425 HIS A CA 1
ATOM 3122 C C . HIS A 1 411 ? 48.925 8.492 140.934 1.00 54.22 425 HIS A C 1
ATOM 3123 O O . HIS A 1 411 ? 48.281 7.475 141.213 1.00 65.32 425 HIS A O 1
ATOM 3130 N N . ASP A 1 412 ? 50.201 8.663 141.291 1.00 51.01 426 ASP A N 1
ATOM 3131 C CA . ASP A 1 412 ? 50.948 7.680 142.078 1.00 51.96 426 ASP A CA 1
ATOM 3132 C C . ASP A 1 412 ? 50.956 6.311 141.400 1.00 47.59 426 ASP A C 1
ATOM 3133 O O . ASP A 1 412 ? 50.846 5.270 142.052 1.00 46.70 426 ASP A O 1
ATOM 3138 N N . LEU A 1 413 ? 51.083 6.311 140.074 1.00 45.77 427 LEU A N 1
ATOM 3139 C CA . LEU A 1 413 ? 51.209 5.067 139.329 1.00 38.19 427 LEU A CA 1
ATOM 3140 C C . LEU A 1 413 ? 52.657 4.622 139.173 1.00 41.77 427 LEU A C 1
ATOM 3141 O O . LEU A 1 413 ? 52.899 3.445 138.879 1.00 42.32 427 LEU A O 1
ATOM 3146 N N . ASN A 1 414 ? 53.611 5.532 139.360 1.00 38.99 428 ASN A N 1
ATOM 3147 C CA . ASN A 1 414 ? 55.050 5.226 139.408 1.00 38.49 428 ASN A CA 1
ATOM 3148 C C . ASN A 1 414 ? 55.458 4.611 138.070 1.00 31.25 428 ASN A C 1
ATOM 3149 O O . ASN A 1 414 ? 55.145 5.193 137.020 1.00 33.36 428 ASN A O 1
ATOM 3154 N N . GLY A 1 415 ? 56.144 3.466 138.055 1.00 36.95 429 GLY A N 1
ATOM 3155 C CA . GLY A 1 415 ? 56.593 2.894 136.796 1.00 33.44 429 GLY A CA 1
ATOM 3156 C C . GLY A 1 415 ? 55.456 2.545 135.859 1.00 34.11 429 GLY A C 1
ATOM 3157 O O . GLY A 1 415 ? 55.601 2.646 134.637 1.00 34.12 429 GLY A O 1
ATOM 3158 N N . LYS A 1 416 ? 54.313 2.132 136.410 1.00 31.89 430 LYS A N 1
ATOM 3159 C CA . LYS A 1 416 ? 53.145 1.876 135.575 1.00 34.96 430 LYS A CA 1
ATOM 3160 C C . LYS A 1 416 ? 52.684 3.150 134.878 1.00 32.69 430 LYS A C 1
ATOM 3161 O O . LYS A 1 416 ? 52.276 3.116 133.712 1.00 30.40 430 LYS A O 1
ATOM 3167 N N . GLY A 1 417 ? 52.752 4.285 135.575 1.00 28.78 431 GLY A N 1
ATOM 3168 C CA . GLY A 1 417 ? 52.399 5.547 134.945 1.00 28.80 431 GLY A CA 1
ATOM 3169 C C . GLY A 1 417 ? 53.371 5.943 133.851 1.00 28.58 431 GLY A C 1
ATOM 3170 O O . GLY A 1 417 ? 52.968 6.488 132.820 1.00 24.52 431 GLY A O 1
ATOM 3171 N N . LEU A 1 418 ? 54.662 5.675 134.059 1.00 28.08 432 LEU A N 1
ATOM 3172 C CA . LEU A 1 418 ? 55.652 5.946 133.021 1.00 29.95 432 LEU A CA 1
ATOM 3173 C C . LEU A 1 418 ? 55.378 5.110 131.778 1.00 27.59 432 LEU A C 1
ATOM 3174 O O . LEU A 1 418 ? 55.399 5.623 130.652 1.00 25.90 432 LEU A O 1
ATOM 3179 N N . TRP A 1 419 ? 55.114 3.814 131.962 1.00 25.07 433 TRP A N 1
ATOM 3180 C CA . TRP A 1 419 ? 54.828 2.961 130.814 1.00 28.83 433 TRP A CA 1
ATOM 3181 C C . TRP A 1 419 ? 53.478 3.289 130.194 1.00 28.90 433 TRP A C 1
ATOM 3182 O O . TRP A 1 419 ? 53.268 3.029 129.003 1.00 29.84 433 TRP A O 1
ATOM 3193 N N . CYS A 1 420 ? 52.551 3.845 130.979 1.00 28.76 434 CYS A N 1
ATOM 3194 C CA . CYS A 1 420 ? 51.312 4.352 130.400 1.00 24.68 434 CYS A CA 1
ATOM 3195 C C . CYS A 1 420 ? 51.600 5.460 129.397 1.00 24.30 434 CYS A C 1
ATOM 3196 O O . CYS A 1 420 ? 50.997 5.504 128.318 1.00 21.43 434 CYS A O 1
ATOM 3199 N N . GLY A 1 421 ? 52.531 6.358 129.732 1.00 26.51 435 GLY A N 1
ATOM 3200 C CA . GLY A 1 421 ? 52.958 7.364 128.774 1.00 25.60 435 GLY A CA 1
ATOM 3201 C C . GLY A 1 421 ? 53.644 6.771 127.560 1.00 25.00 435 GLY A C 1
ATOM 3202 O O . GLY A 1 421 ? 53.515 7.297 126.451 1.00 24.22 435 GLY A O 1
ATOM 3203 N N . VAL A 1 422 ? 54.381 5.673 127.749 1.00 27.06 436 VAL A N 1
ATOM 3204 C CA . VAL A 1 422 ? 54.985 4.978 126.615 1.00 29.05 436 VAL A CA 1
ATOM 3205 C C . VAL A 1 422 ? 53.903 4.409 125.709 1.00 26.45 436 VAL A C 1
ATOM 3206 O O . VAL A 1 422 ? 53.971 4.528 124.478 1.00 25.20 436 VAL A O 1
ATOM 3210 N N . VAL A 1 423 ? 52.881 3.792 126.304 1.00 23.67 437 VAL A N 1
ATOM 3211 C CA . VAL A 1 423 ? 51.796 3.207 125.520 1.00 30.91 437 VAL A CA 1
ATOM 3212 C C . VAL A 1 423 ? 51.043 4.290 124.756 1.00 23.88 437 VAL A C 1
ATOM 3213 O O . VAL A 1 423 ? 50.701 4.117 123.579 1.00 23.95 437 VAL A O 1
ATOM 3217 N N . ILE A 1 424 ? 50.785 5.427 125.405 1.00 24.86 438 ILE A N 1
ATOM 3218 C CA . ILE A 1 424 ? 50.061 6.507 124.742 1.00 23.24 438 ILE A CA 1
ATOM 3219 C C . ILE A 1 424 ? 50.907 7.117 123.632 1.00 22.52 438 ILE A C 1
ATOM 3220 O O . ILE A 1 424 ? 50.407 7.405 122.538 1.00 23.57 438 ILE A O 1
ATOM 3225 N N . GLY A 1 425 ? 52.200 7.320 123.892 1.00 22.56 439 GLY A N 1
ATOM 3226 C CA . GLY A 1 425 ? 53.075 7.848 122.858 1.00 24.29 439 GLY A CA 1
ATOM 3227 C C . GLY A 1 425 ? 53.207 6.912 121.673 1.00 25.53 439 GLY A C 1
ATOM 3228 O O . GLY A 1 425 ? 53.261 7.354 120.523 1.00 27.85 439 GLY A O 1
ATOM 3229 N N . SER A 1 426 ? 53.262 5.605 121.935 1.00 24.16 440 SER A N 1
ATOM 3230 C CA . SER A 1 426 ? 53.301 4.643 120.840 1.00 22.12 440 SER A CA 1
ATOM 3231 C C . SER A 1 426 ? 51.974 4.596 120.094 1.00 21.23 440 SER A C 1
ATOM 3232 O O . SER A 1 426 ? 51.950 4.314 118.891 1.00 25.06 440 SER A O 1
ATOM 3235 N N . THR A 1 427 ? 50.866 4.872 120.785 1.00 22.48 441 THR A N 1
ATOM 3236 C CA . THR A 1 427 ? 49.563 4.870 120.128 1.00 22.70 441 THR A CA 1
ATOM 3237 C C . THR A 1 427 ? 49.445 6.028 119.146 1.00 25.92 441 THR A C 1
ATOM 3238 O O . THR A 1 427 ? 49.022 5.842 117.999 1.00 24.90 441 THR A O 1
ATOM 3242 N N . VAL A 1 428 ? 49.813 7.235 119.580 1.00 25.95 442 VAL A N 1
ATOM 3243 C CA . VAL A 1 428 ? 49.739 8.384 118.685 1.00 29.29 442 VAL A CA 1
ATOM 3244 C C . VAL A 1 428 ? 50.778 8.271 117.575 1.00 29.53 442 VAL A C 1
ATOM 3245 O O . VAL A 1 428 ? 50.563 8.768 116.463 1.00 26.33 442 VAL A O 1
ATOM 3249 N N . GLN A 1 429 ? 51.910 7.612 117.844 1.00 29.12 443 GLN A N 1
ATOM 3250 C CA . GLN A 1 429 ? 52.891 7.373 116.790 1.00 26.78 443 GLN A CA 1
ATOM 3251 C C . GLN A 1 429 ? 52.325 6.444 115.726 1.00 22.86 443 GLN A C 1
ATOM 3252 O O . GLN A 1 429 ? 52.466 6.695 114.524 1.00 25.64 443 GLN A O 1
ATOM 3258 N N . ALA A 1 430 ? 51.676 5.359 116.157 1.00 25.51 444 ALA A N 1
ATOM 3259 C CA . ALA A 1 430 ? 51.058 4.438 115.210 1.00 21.34 444 ALA A CA 1
ATOM 3260 C C . ALA A 1 430 ? 49.948 5.118 114.420 1.00 25.45 444 ALA A C 1
ATOM 3261 O O . ALA A 1 430 ? 49.764 4.840 113.230 1.00 28.84 444 ALA A O 1
ATOM 3263 N N . THR A 1 431 ? 49.200 6.018 115.065 1.00 22.38 445 THR A N 1
ATOM 3264 C CA . THR A 1 431 ? 48.119 6.716 114.376 1.00 25.32 445 THR A CA 1
ATOM 3265 C C . THR A 1 431 ? 48.664 7.623 113.280 1.00 22.41 445 THR A C 1
ATOM 3266 O O . THR A 1 431 ? 48.154 7.629 112.154 1.00 24.91 445 THR A O 1
ATOM 3270 N N . VAL A 1 432 ? 49.705 8.397 113.593 1.00 20.62 446 VAL A N 1
ATOM 3271 C CA . VAL A 1 432 ? 50.312 9.271 112.592 1.00 23.43 446 VAL A CA 1
ATOM 3272 C C . VAL A 1 432 ? 50.901 8.444 111.457 1.00 26.96 446 VAL A C 1
ATOM 3273 O O . VAL A 1 432 ? 50.700 8.745 110.274 1.00 23.20 446 VAL A O 1
ATOM 3277 N N . LEU A 1 433 ? 51.628 7.379 111.803 1.00 23.78 447 LEU A N 1
ATOM 3278 C CA . LEU A 1 433 ? 52.226 6.528 110.780 1.00 24.43 447 LEU A CA 1
ATOM 3279 C C . LEU A 1 433 ? 51.159 5.885 109.901 1.00 25.86 447 LEU A C 1
ATOM 3280 O O . LEU A 1 433 ? 51.343 5.757 108.686 1.00 23.53 447 LEU A O 1
ATOM 3285 N N . ALA A 1 434 ? 50.034 5.480 110.495 1.00 22.58 448 ALA A N 1
ATOM 3286 C CA . ALA A 1 434 ? 48.975 4.858 109.707 1.00 23.08 448 ALA A CA 1
ATOM 3287 C C . ALA A 1 434 ? 48.326 5.862 108.763 1.00 26.70 448 ALA A C 1
ATOM 3288 O O . ALA A 1 434 ? 47.983 5.521 107.625 1.00 28.33 448 ALA A O 1
ATOM 3290 N N . ILE A 1 435 ? 48.151 7.104 109.216 1.00 29.71 449 ILE A N 1
ATOM 3291 C CA . ILE A 1 435 ? 47.524 8.115 108.372 1.00 24.42 449 ILE A CA 1
ATOM 3292 C C . ILE A 1 435 ? 48.443 8.495 107.218 1.00 27.74 449 ILE A C 1
ATOM 3293 O O . ILE A 1 435 ? 47.997 8.632 106.072 1.00 33.55 449 ILE A O 1
ATOM 3298 N N . VAL A 1 436 ? 49.740 8.658 107.491 1.00 24.15 450 VAL A N 1
ATOM 3299 C CA . VAL A 1 436 ? 50.653 9.079 106.434 1.00 27.73 450 VAL A CA 1
ATOM 3300 C C . VAL A 1 436 ? 50.875 7.960 105.421 1.00 31.26 450 VAL A C 1
ATOM 3301 O O . VAL A 1 436 ? 51.058 8.229 104.229 1.00 36.71 450 VAL A O 1
ATOM 3305 N N . THR A 1 437 ? 50.847 6.697 105.857 1.00 33.48 451 THR A N 1
ATOM 3306 C CA . THR A 1 437 ? 51.047 5.604 104.910 1.00 34.52 451 THR A CA 1
ATOM 3307 C C . THR A 1 437 ? 49.786 5.313 104.104 1.00 31.90 451 THR A C 1
ATOM 3308 O O . THR A 1 437 ? 49.883 4.898 102.944 1.00 41.49 451 THR A O 1
ATOM 3312 N N . ALA A 1 438 ? 48.605 5.537 104.686 1.00 33.48 452 ALA A N 1
ATOM 3313 C CA . ALA A 1 438 ? 47.370 5.306 103.948 1.00 36.64 452 ALA A CA 1
ATOM 3314 C C . ALA A 1 438 ? 47.115 6.405 102.925 1.00 30.76 452 ALA A C 1
ATOM 3315 O O . ALA A 1 438 ? 46.492 6.152 101.888 1.00 33.87 452 ALA A O 1
ATOM 3317 N N . SER A 1 439 ? 47.588 7.619 103.193 1.00 33.36 453 SER A N 1
ATOM 3318 C CA . SER A 1 439 ? 47.404 8.749 102.294 1.00 36.38 453 SER A CA 1
ATOM 3319 C C . SER A 1 439 ? 48.566 8.925 101.326 1.00 37.85 453 SER A C 1
ATOM 3320 O O . SER A 1 439 ? 48.615 9.932 100.613 1.00 34.01 453 SER A O 1
ATOM 3323 N N . MET A 1 440 ? 49.497 7.975 101.288 1.00 37.77 454 MET A N 1
ATOM 3324 C CA . MET A 1 440 ? 50.642 8.084 100.398 1.00 34.28 454 MET A CA 1
ATOM 3325 C C . MET A 1 440 ? 50.225 7.889 98.948 1.00 38.19 454 MET A C 1
ATOM 3326 O O . MET A 1 440 ? 49.410 7.019 98.626 1.00 37.78 454 MET A O 1
ATOM 3331 N N . ASN A 1 441 ? 50.799 8.705 98.071 1.00 38.37 455 ASN A N 1
ATOM 3332 C CA . ASN A 1 441 ? 50.636 8.538 96.631 1.00 41.80 455 ASN A CA 1
ATOM 3333 C C . ASN A 1 441 ? 51.820 7.705 96.150 1.00 36.48 455 ASN A C 1
ATOM 3334 O O . ASN A 1 441 ? 52.937 8.208 96.005 1.00 37.13 455 ASN A O 1
ATOM 3339 N N . TRP A 1 442 ? 51.566 6.419 95.899 1.00 35.51 456 TRP A N 1
ATOM 3340 C CA . TRP A 1 442 ? 52.653 5.479 95.648 1.00 36.56 456 TRP A CA 1
ATOM 3341 C C . TRP A 1 442 ? 53.277 5.687 94.276 1.00 42.65 456 TRP A C 1
ATOM 3342 O O . TRP A 1 442 ? 54.475 5.433 94.100 1.00 40.09 456 TRP A O 1
ATOM 3353 N N . LYS A 1 443 ? 52.490 6.150 93.301 1.00 41.59 457 LYS A N 1
ATOM 3354 C CA . LYS A 1 443 ? 53.041 6.408 91.977 1.00 38.14 457 LYS A CA 1
ATOM 3355 C C . LYS A 1 443 ? 54.066 7.534 92.022 1.00 38.33 457 LYS A C 1
ATOM 3356 O O . LYS A 1 443 ? 55.116 7.455 91.372 1.00 38.94 457 LYS A O 1
ATOM 3362 N N . GLU A 1 444 ? 53.780 8.586 92.790 1.00 39.12 458 GLU A N 1
ATOM 3363 C CA . GLU A 1 444 ? 54.728 9.687 92.927 1.00 43.80 458 GLU A CA 1
ATOM 3364 C C . GLU A 1 444 ? 55.970 9.249 93.693 1.00 43.67 458 GLU A C 1
ATOM 3365 O O . GLU A 1 444 ? 57.095 9.605 93.322 1.00 38.35 458 GLU A O 1
ATOM 3371 N N . GLN A 1 445 ? 55.784 8.462 94.756 1.00 40.28 459 GLN A N 1
ATOM 3372 C CA . GLN A 1 445 ? 56.926 7.952 95.504 1.00 35.81 459 GLN A CA 1
ATOM 3373 C C . GLN A 1 445 ? 57.824 7.087 94.629 1.00 34.99 459 GLN A C 1
ATOM 3374 O O . GLN A 1 445 ? 59.047 7.087 94.804 1.00 36.68 459 GLN A O 1
ATOM 3380 N N . ALA A 1 446 ? 57.244 6.364 93.668 1.00 34.00 460 ALA A N 1
ATOM 3381 C CA . ALA A 1 446 ? 58.065 5.661 92.687 1.00 36.68 460 ALA A CA 1
ATOM 3382 C C . ALA A 1 446 ? 58.725 6.642 91.728 1.00 35.51 460 ALA A C 1
ATOM 3383 O O . ALA A 1 446 ? 59.889 6.464 91.349 1.00 33.99 460 ALA A O 1
ATOM 3385 N N . GLU A 1 447 ? 57.993 7.681 91.321 1.00 32.11 461 GLU A N 1
ATOM 3386 C CA . GLU A 1 447 ? 58.587 8.728 90.497 1.00 37.67 461 GLU A CA 1
ATOM 3387 C C . GLU A 1 447 ? 59.697 9.449 91.248 1.00 38.02 461 GLU A C 1
ATOM 3388 O O . GLU A 1 447 ? 60.755 9.741 90.678 1.00 38.18 461 GLU A O 1
ATOM 3394 N N . LYS A 1 448 ? 59.477 9.742 92.533 1.00 35.48 462 LYS A N 1
ATOM 3395 C CA . LYS A 1 448 ? 60.521 10.375 93.329 1.00 36.77 462 LYS A CA 1
ATOM 3396 C C . LYS A 1 448 ? 61.713 9.449 93.522 1.00 34.09 462 LYS A C 1
ATOM 3397 O O . LYS A 1 448 ? 62.852 9.919 93.616 1.00 36.49 462 LYS A O 1
ATOM 3403 N N . ALA A 1 449 ? 61.474 8.137 93.582 1.00 30.98 463 ALA A N 1
ATOM 3404 C CA . ALA A 1 449 ? 62.580 7.188 93.650 1.00 31.16 463 ALA A CA 1
ATOM 3405 C C . ALA A 1 449 ? 63.394 7.212 92.364 1.00 30.19 463 ALA A C 1
ATOM 3406 O O . ALA A 1 449 ? 64.629 7.248 92.400 1.00 28.83 463 ALA A O 1
ATOM 3408 N N . ARG A 1 450 ? 62.713 7.203 91.214 1.00 32.45 464 ARG A N 1
ATOM 3409 C CA . ARG A 1 450 ? 63.407 7.245 89.930 1.00 35.49 464 ARG A CA 1
ATOM 3410 C C . ARG A 1 450 ? 64.298 8.476 89.821 1.00 37.08 464 ARG A C 1
ATOM 3411 O O . ARG A 1 450 ? 65.422 8.396 89.312 1.00 37.40 464 ARG A O 1
ATOM 3419 N N . LYS A 1 451 ? 63.817 9.624 90.304 1.00 34.25 465 LYS A N 1
ATOM 3420 C CA . LYS A 1 451 ? 64.630 10.834 90.271 1.00 35.34 465 LYS A CA 1
ATOM 3421 C C . LYS A 1 451 ? 65.708 10.808 91.350 1.00 34.17 465 LYS A C 1
ATOM 3422 O O . LYS A 1 451 ? 66.818 11.309 91.136 1.00 34.84 465 LYS A O 1
ATOM 3428 N N . ARG A 1 452 ? 65.408 10.210 92.508 1.00 35.79 466 ARG A N 1
ATOM 3429 C CA . ARG A 1 452 ? 66.346 10.240 93.629 1.00 36.07 466 ARG A CA 1
ATOM 3430 C C . ARG A 1 452 ? 67.645 9.514 93.299 1.00 35.16 466 ARG A C 1
ATOM 3431 O O . ARG A 1 452 ? 68.728 9.949 93.710 1.00 30.54 466 ARG A O 1
ATOM 3439 N N . ILE A 1 453 ? 67.562 8.407 92.560 1.00 31.86 467 ILE A N 1
ATOM 3440 C CA . ILE A 1 453 ? 68.733 7.607 92.218 1.00 31.37 467 ILE A CA 1
ATOM 3441 C C . ILE A 1 453 ? 69.126 7.741 90.758 1.00 40.54 467 ILE A C 1
ATOM 3442 O O . ILE A 1 453 ? 70.160 7.185 90.357 1.00 39.76 467 ILE A O 1
ATOM 3447 N N . VAL A 1 454 ? 68.341 8.462 89.955 1.00 49.68 468 VAL A N 1
ATOM 3448 C CA . VAL A 1 454 ? 68.540 8.629 88.509 1.00 51.26 468 VAL A CA 1
ATOM 3449 C C . VAL A 1 454 ? 69.004 7.343 87.829 1.00 49.63 468 VAL A C 1
ATOM 3450 O O . VAL A 1 454 ? 68.427 6.915 86.829 1.00 54.68 468 VAL A O 1
#

Nearest PDB structures (foldseek):
  5xjj-assembly1_A  TM=1.000E+00  e=2.749E-50  Camelina sativa
  5y50-assembly1_A  TM=9.475E-01  e=8.728E-31  Arabidopsis thaliana
  7dqk-assembly1_A  TM=9.544E-01  e=9.364E-25  Nicotiana tabacum
  6hfb-assembly4_D  TM=8.980E-01  e=3.467E-13  Pyrococcus furiosus DSM 3638
  6gwh-assembly1_A  TM=8.780E-01  e=5.332E-13  Pyrococcus furiosus DSM 3638

Foldseek 3Di:
DVVLLVVLLVLLCLQLVLQLLLLVLVVVLVVLLCVLCVDDDPLLVLLQVLLVLLCVLLPVLLLLLLCLLLLQQLLLCVLLPVQQVNQLLLVLQLVLLVVVLVVSLVVLCCQLVVVVVVVDDNSSSVSSSLLNNLLSLLSNLSSQQNSLLSSCLLNVNSPVSSVLSVVLSVQLSVQSCCQCPPVVVDSNSSSNSSSVSSNVSSVVSVVCCVPPPSNPRRHDHDPVCNVVSNVSSCVQRVLSSLLSSLVSVLLVVLLVVLCVAPPSVLLNLLSVVLVVLLVVLLSSLLSSLSSLSSQLLSCLSNLNLPSNLSSLVSSVVSLVVSLVVSLVVCLVCLLPVQVVRDPDNSSSVVSSVCSNLSSLSSSLSSLLSNLCSNCSSLRNSVLSSVLSCCLCVVQLVVQLSCCQPPVVCRSSSNSVSVSRSSVSSSVSSVVCSVPDDSSVSSVVSNVSND

Sequence (450 aa):
QSGQLTAELKRVTRLAAPMATVTIAQYLLPVISVMVAGHNGELQLSGVALATSFTNVTGFSIMYGLVGALETLCGQAYGAKQYEKIGTYTYSAIASNIPICFIISIIWFYIENILISLGQDPDISRIAGSYAFWLIPVLFAQAIVIPLTRFLLTQGLVLPLLYTAVTTLLFHVFVCWVFVLVFVLGSNGPAMATSVSFWFYAVILSCYVRFSSSCEKTRGFVSEDFVSCVKQFFQYGVPSAAMICLEWWLFELLILCSGLLSNPKLETSVLSICLTTETLHYVISSGVAAAVSTRVSNNLGAGNPQVARVSVLAGLCLWLVESAFFSILLFTFRNIIGYAFSNSKEVVDYVADLSPLLCLSFILDGFTAVLNGVARGSGWQHIGAWNNIFSYYLVGAPVGVYLAFRHDLNGKGLWCGVVIGSTVQATVLAIVTASMNWKEQAEKARKRIV

Secondary structure (P-SEA, 3-state):
caaaaaaaaaaaaaaaaaaaaaaaaaaaaaaaaaaaaccccaaaaaaaaaaaaaaaaccaaaaaaaaaaaaaaaaaaaaacaaaaaaaaaaaaaaaaaaaaaaaaaaaaaaaaaaaaacccaaaaaaaaaaaaaaaaaaaaaaccaaaaaaaaaacaaaaaaaaaaaaaaaaaaaaaaaccccccccaaaaaaaaaaaaaaaaaaaaaaaccccccccccccccaaaaaaaaaaaaaaaaaaaaaaaaaaaaaaaaaaaaccaaaaaaaaaaaaaaaaaaaaaaaaaaaaaaaaaaaaaaaaccaaaaaaaaaaaaaaaaaaaaaaaaaaaaacccccccccccaaaaaaaaaaaaaaaaaaaaaaaaaaaaaaaaacccaaaaaaaaaacccccaaaaaaaaacccccaaaaaaaaaaaaaaaaaaaaaaaaaacaaaaaaaaaaaacc

Solvent-accessible surface area: 18877 Å² total; per-residue (Å²): 103,93,53,69,57,91,48,6,57,110,120,0,53,168,15,5,60,15,6,11,56,2,10,64,6,63,85,73,13,70,72,15,9,92,121,25,17,53,34,139,22,144,70,50,85,45,0,16,56,46,0,53,28,30,1,40,40,34,0,19,0,48,0,69,3,5,4,3,0,0,10,0,0,0,0,0,0,69,11,22,143,62,46,102,18,0,0,0,0,0,59,0,0,28,42,8,0,61,73,29,0,115,103,5,6,102,66,2,114,122,0,35,89,60,8,76,93,120,66,74,68,82,83,33,0,157,30,0,10,39,12,0,98,98,11,18,46,1,0,42,0,3,0,44,3,5,0,5,7,34,0,0,0,1,16,31,35,6,83,16,0,31,127,16,7,52,62,3,20,117,54,0,31,111,5,0,135,31,30,26,115,101,121,109,72,41,23,29,0,2,0,34,0,14,11,60,0,20,97,47,14,3,77,40,0,43,63,62,6,156,140,17,99,60,0,116,110,4,72,32,110,47,76,156,47,66,115,64,0,31,153,27,0,78,102,20,0,93,17,2,7,34,4,38,5,18,52,67,89,24,75,41,83,18,45,118,19,0,39,126,9,79,77,63,168,25,7,40,48,0,0,48,19,0,4,55,17,32,46,106,3,58,10,44,0,23,0,7,4,5,0,0,0,3,22,0,0,10,13,0,3,58,52,64,26,96,31,0,103,14,0,8,96,0,0,37,48,31,35,104,113,14,3,44,116,49,11,119,82,16,95,83,99,72,83,104,54,0,112,74,74,27,148,46,136,106,15,2,66,34,2,18,72,0,0,59,40,1,12,70,0,6,68,23,10,0,32,6,1,0,1,6,0,0,0,42,0,0,6,14,0,91,60,0,10,174,6,0,55,85,0,22,55,118,39,4,36,70,50,3,71,108,32,1,98,164,110,110,53,21,1,58,0,8,0,26,2,11,14,63,0,2,58,38,4,8,70,40,0,34,112,31,20,90,88,27,64,13,126,74,17,8,116,77,0,144,130,16,0,102

InterPro domains:
  IPR002528 Multi antimicrobial extrusion protein [PF01554] (36-195)
  IPR002528 Multi antimicrobial extrusion protein [PF01554] (257-418)
  IPR002528 Multi antimicrobial extrusion protein [TIGR00797] (36-433)
  IPR045069 Multidrug and toxic compound extrusion family, eukaryotic [cd13132] (26-462)

B-factor: mean 30.94, std 9.45, range [14.55, 93.11]

Organism: NCBI:txid81985